Protein 9UAZ (pdb70)

Structure (mmCIF, N/CA/C/O backbone):
data_9UAZ
#
_entry.id   9UAZ
#
_cell.length_a   1.00
_cell.length_b   1.00
_cell.length_c   1.00
_cell.angle_alpha   90.00
_cell.angle_beta   90.00
_cell.angle_gamma   90.00
#
_symmetry.space_group_name_H-M   'P 1'
#
loop_
_entity.id
_entity.type
_entity.pdbx_description
1 polymer 'M1 muscarinic acetylcholine receptor, de novo design protein'
2 non-polymer '[(1R,5S)-8-methyl-8-azabicyclo[3.2.1]octan-3-yl] (2S)-3-oxidanyl-2-phenyl-propanoate'
#
loop_
_atom_site.group_PDB
_atom_site.id
_atom_site.type_symbol
_atom_site.label_atom_id
_atom_site.label_alt_id
_atom_site.label_comp_id
_atom_site.label_asym_id
_atom_site.label_entity_id
_atom_site.label_seq_id
_atom_site.pdbx_PDB_ins_code
_atom_site.Cartn_x
_atom_site.Cartn_y
_atom_site.Cartn_z
_atom_site.occupancy
_atom_site.B_iso_or_equiv
_atom_site.auth_seq_id
_atom_site.auth_comp_id
_atom_site.auth_asym_id
_atom_site.auth_atom_id
_atom_site.pdbx_PDB_model_num
ATOM 1 N N . TRP A 1 32 ? 154.729 152.349 108.200 1.00 91.56 23 TRP B N 1
ATOM 2 C CA . TRP A 1 32 ? 154.853 153.332 109.270 1.00 91.48 23 TRP B CA 1
ATOM 3 C C . TRP A 1 32 ? 153.716 153.193 110.275 1.00 91.95 23 TRP B C 1
ATOM 4 O O . TRP A 1 32 ? 153.941 152.845 111.434 1.00 93.03 23 TRP B O 1
ATOM 6 N N . GLN A 1 33 ? 152.492 153.476 109.822 1.00 90.24 24 GLN B N 1
ATOM 7 C CA . GLN A 1 33 ? 151.333 153.371 110.702 1.00 92.56 24 GLN B CA 1
ATOM 8 C C . GLN A 1 33 ? 151.095 151.931 111.138 1.00 90.71 24 GLN B C 1
ATOM 9 O O . GLN A 1 33 ? 150.763 151.673 112.301 1.00 87.36 24 GLN B O 1
ATOM 11 N N . VAL A 1 34 ? 151.250 150.979 110.217 1.00 84.31 25 VAL B N 1
ATOM 12 C CA . VAL A 1 34 ? 151.035 149.575 110.553 1.00 82.72 25 VAL B CA 1
ATOM 13 C C . VAL A 1 34 ? 152.118 149.082 111.505 1.00 84.03 25 VAL B C 1
ATOM 14 O O . VAL A 1 34 ? 151.830 148.427 112.513 1.00 89.92 25 VAL B O 1
ATOM 18 N N . ALA A 1 35 ? 153.380 149.398 111.207 1.00 82.90 26 ALA B N 1
ATOM 19 C CA . ALA A 1 35 ? 154.484 148.912 112.026 1.00 84.15 26 ALA B CA 1
ATOM 20 C C . ALA A 1 35 ? 154.511 149.546 113.410 1.00 85.57 26 ALA B C 1
ATOM 21 O O . ALA A 1 35 ? 155.073 148.952 114.336 1.00 84.32 26 ALA B O 1
ATOM 23 N N . PHE A 1 36 ? 153.930 150.736 113.570 1.00 79.47 27 PHE B N 1
ATOM 24 C CA . PHE A 1 36 ? 153.916 151.382 114.878 1.00 78.82 27 PHE B CA 1
ATOM 25 C C . PHE A 1 36 ? 153.088 150.583 115.877 1.00 80.37 27 PHE B C 1
ATOM 26 O O . PHE A 1 36 ? 153.497 150.396 117.029 1.00 82.61 27 PHE B O 1
ATOM 28 N N . ILE A 1 37 ? 151.916 150.108 115.454 1.00 72.40 28 ILE B N 1
ATOM 29 C CA . ILE A 1 37 ? 151.069 149.314 116.340 1.00 72.81 28 ILE B CA 1
ATOM 30 C C . ILE A 1 37 ? 151.681 147.938 116.574 1.00 74.83 28 ILE B C 1
ATOM 31 O O . ILE A 1 37 ? 151.712 147.439 117.705 1.00 73.93 28 ILE B O 1
ATOM 33 N N . GLY A 1 38 ? 152.181 147.307 115.508 1.00 73.11 29 GLY B N 1
ATOM 34 C CA . GLY A 1 38 ? 152.654 145.936 115.620 1.00 70.70 29 GLY B CA 1
ATOM 35 C C . GLY A 1 38 ? 153.825 145.781 116.569 1.00 71.57 29 GLY B C 1
ATOM 36 O O . GLY A 1 38 ? 153.933 144.777 117.277 1.00 73.57 29 GLY B O 1
ATOM 37 N N . ILE A 1 39 ? 154.726 146.764 116.589 1.00 73.55 30 ILE B N 1
ATOM 38 C CA . ILE A 1 39 ? 155.878 146.692 117.482 1.00 75.27 30 ILE B CA 1
ATOM 39 C C . ILE A 1 39 ? 155.430 146.713 118.937 1.00 71.73 30 ILE B C 1
ATOM 40 O O . ILE A 1 39 ? 155.944 145.959 119.772 1.00 72.31 30 ILE B O 1
ATOM 42 N N . THR A 1 40 ? 154.464 147.576 119.264 1.00 70.28 31 THR B N 1
ATOM 43 C CA . THR A 1 40 ? 154.033 147.719 120.651 1.00 78.59 31 THR B CA 1
ATOM 44 C C . THR A 1 40 ? 153.400 146.437 121.181 1.00 80.24 31 THR B C 1
ATOM 45 O O . THR A 1 40 ? 153.683 146.022 122.310 1.00 76.43 31 THR B O 1
ATOM 47 N N . THR A 1 41 ? 152.544 145.796 120.385 1.00 75.68 32 THR B N 1
ATOM 48 C CA . THR A 1 41 ? 151.844 144.606 120.850 1.00 71.93 32 THR B CA 1
ATOM 49 C C . THR A 1 41 ? 152.651 143.328 120.671 1.00 66.82 32 THR B C 1
ATOM 50 O O . THR A 1 41 ? 152.248 142.285 121.196 1.00 71.30 32 THR B O 1
ATOM 54 N N . GLY A 1 42 ? 153.762 143.376 119.945 1.00 65.06 33 GLY B N 1
ATOM 55 C CA . GLY A 1 42 ? 154.626 142.220 119.841 1.00 68.82 33 GLY B CA 1
ATOM 56 C C . GLY A 1 42 ? 155.469 142.062 121.087 1.00 72.78 33 GLY B C 1
ATOM 57 O O . GLY A 1 42 ? 155.606 140.959 121.623 1.00 69.39 33 GLY B O 1
ATOM 58 N N . LEU A 1 43 ? 156.044 143.171 121.556 1.00 72.29 34 LEU B N 1
ATOM 59 C CA . LEU A 1 43 ? 156.790 143.143 122.809 1.00 69.72 34 LEU B CA 1
ATOM 60 C C . LEU A 1 43 ? 155.857 142.966 124.001 1.00 68.75 34 LEU B C 1
ATOM 61 O O . LEU A 1 43 ? 156.198 142.271 124.965 1.00 67.81 34 LEU B O 1
ATOM 63 N N . LEU A 1 44 ? 154.678 143.594 123.956 1.00 69.20 35 LEU B N 1
ATOM 64 C CA . LEU A 1 44 ? 153.725 143.464 125.054 1.00 71.90 35 LEU B CA 1
ATOM 65 C C . LEU A 1 44 ? 153.262 142.023 125.214 1.00 65.18 35 LEU B C 1
ATOM 66 O O . LEU A 1 44 ? 153.130 141.526 126.339 1.00 59.88 35 LEU B O 1
ATOM 68 N N . SER A 1 45 ? 153.006 141.335 124.098 1.00 59.24 36 SER B N 1
ATOM 69 C CA . SER A 1 45 ? 152.612 139.933 124.168 1.00 55.84 36 SER B CA 1
ATOM 70 C C . SER A 1 45 ? 153.703 139.076 124.791 1.00 63.20 36 SER B C 1
ATOM 71 O O . SER A 1 45 ? 153.403 138.111 125.503 1.00 63.53 36 SER B O 1
ATOM 74 N N . LEU A 1 46 ? 154.970 139.404 124.530 1.00 75.54 37 LEU B N 1
ATOM 75 C CA . LEU A 1 46 ? 156.064 138.682 125.171 1.00 74.63 37 LEU B CA 1
ATOM 76 C C . LEU A 1 46 ? 156.029 138.868 126.682 1.00 68.41 37 LEU B C 1
ATOM 77 O O . LEU A 1 46 ? 156.247 137.914 127.437 1.00 63.99 37 LEU B O 1
ATOM 79 N N . ALA A 1 47 ? 155.751 140.090 127.142 1.00 61.32 38 ALA B N 1
ATOM 80 C CA . ALA A 1 47 ? 155.643 140.332 128.577 1.00 64.66 38 ALA B CA 1
ATOM 81 C C . ALA A 1 47 ? 154.454 139.588 129.173 1.00 66.24 38 ALA B C 1
ATOM 82 O O . ALA A 1 47 ? 154.497 139.161 130.332 1.00 65.57 38 ALA B O 1
ATOM 84 N N . THR A 1 48 ? 153.381 139.430 128.395 1.00 59.62 39 THR B N 1
ATOM 85 C CA . THR A 1 48 ? 152.212 138.704 128.879 1.00 56.28 39 THR B CA 1
ATOM 86 C C . THR A 1 48 ? 152.531 137.231 129.106 1.00 58.85 39 THR B C 1
ATOM 87 O O . THR A 1 48 ? 152.232 136.677 130.171 1.00 55.51 39 THR B O 1
ATOM 91 N N . VAL A 1 49 ? 153.152 136.583 128.121 1.00 60.85 40 VAL B N 1
ATOM 92 C CA . VAL A 1 49 ? 153.345 135.140 128.201 1.00 57.23 40 VAL B CA 1
ATOM 93 C C . VAL A 1 49 ? 154.555 134.776 129.055 1.00 56.44 40 VAL B C 1
ATOM 94 O O . VAL A 1 49 ? 154.560 133.724 129.703 1.00 56.03 40 VAL B O 1
ATOM 98 N N . THR A 1 50 ? 155.594 135.614 129.074 1.00 59.12 41 THR B N 1
ATOM 99 C CA . THR A 1 50 ? 156.757 135.316 129.905 1.00 60.40 41 THR B CA 1
ATOM 100 C C . THR A 1 50 ? 156.391 135.337 131.383 1.00 63.40 41 THR B C 1
ATOM 101 O O . THR A 1 50 ? 156.773 134.438 132.141 1.00 62.94 41 THR B O 1
ATOM 105 N N . GLY A 1 51 ? 155.648 136.359 131.811 1.00 66.38 42 GLY B N 1
ATOM 106 C CA . GLY A 1 51 ? 155.171 136.385 133.183 1.00 67.41 42 GLY B CA 1
ATOM 107 C C . GLY A 1 51 ? 154.183 135.271 133.469 1.00 70.46 42 GLY B C 1
ATOM 108 O O . GLY A 1 51 ? 154.178 134.698 134.561 1.00 71.16 42 GLY B O 1
ATOM 109 N N . ASN A 1 52 ? 153.331 134.953 132.492 1.00 62.11 43 ASN B N 1
ATOM 110 C CA . ASN A 1 52 ? 152.397 133.845 132.653 1.00 59.86 43 ASN B CA 1
ATOM 111 C C . ASN A 1 52 ? 153.130 132.516 132.780 1.00 60.45 43 ASN B C 1
ATOM 112 O O . ASN A 1 52 ? 152.775 131.680 133.619 1.00 62.58 43 ASN B O 1
ATOM 114 N N . LEU A 1 53 ? 154.154 132.300 131.952 1.00 57.87 44 LEU B N 1
ATOM 115 C CA . LEU A 1 53 ? 154.911 131.055 132.028 1.00 59.73 44 LEU B CA 1
ATOM 116 C C . LEU A 1 53 ? 155.757 130.999 133.292 1.00 60.69 44 LEU B C 1
ATOM 117 O O . LEU A 1 53 ? 155.923 129.929 133.887 1.00 61.23 44 LEU B O 1
ATOM 119 N N . LEU A 1 54 ? 156.305 132.141 133.713 1.00 61.42 45 LEU B N 1
ATOM 120 C CA . LEU A 1 54 ? 157.159 132.160 134.896 1.00 66.09 45 LEU B CA 1
ATOM 121 C C . LEU A 1 54 ? 156.376 131.811 136.156 1.00 70.47 45 LEU B C 1
ATOM 122 O O . LEU A 1 54 ? 156.859 131.052 137.005 1.00 70.34 45 LEU B O 1
ATOM 124 N N . VAL A 1 55 ? 155.169 132.357 136.298 1.00 62.30 46 VAL B N 1
ATOM 125 C CA . VAL A 1 55 ? 154.408 132.155 137.526 1.00 62.08 46 VAL B CA 1
ATOM 126 C C . VAL A 1 55 ? 153.854 130.735 137.608 1.00 57.66 46 VAL B C 1
ATOM 127 O O . VAL A 1 55 ? 153.792 130.148 138.694 1.00 57.61 46 VAL B O 1
ATOM 131 N N . LEU A 1 56 ? 153.444 130.157 136.476 1.00 57.81 47 LEU B N 1
ATOM 132 C CA . LEU A 1 56 ? 152.881 128.810 136.500 1.00 60.38 47 LEU B CA 1
ATOM 133 C C . LEU A 1 56 ? 153.927 127.783 136.914 1.00 63.93 47 LEU B C 1
ATOM 134 O O . LEU A 1 56 ? 153.656 126.900 137.736 1.00 61.84 47 LEU B O 1
ATOM 139 N N . ILE A 1 57 ? 155.134 127.882 136.352 1.00 70.46 48 ILE B N 1
ATOM 140 C CA . ILE A 1 57 ? 156.205 126.979 136.750 1.00 70.21 48 ILE B CA 1
ATOM 141 C C . ILE A 1 57 ? 156.714 127.301 138.148 1.00 73.08 48 ILE B C 1
ATOM 142 O O . ILE A 1 57 ? 157.349 126.450 138.783 1.00 72.13 48 ILE B O 1
ATOM 147 N N . SER A 1 58 ? 156.449 128.510 138.650 1.00 70.95 49 SER B N 1
ATOM 148 C CA . SER A 1 58 ? 156.865 128.857 140.004 1.00 73.97 49 SER B CA 1
ATOM 149 C C . SER A 1 58 ? 156.040 128.120 141.051 1.00 76.91 49 SER B C 1
ATOM 150 O O . SER A 1 58 ? 156.523 127.883 142.164 1.00 77.88 49 SER B O 1
ATOM 152 N N . PHE A 1 59 ? 154.797 127.761 140.721 1.00 81.10 50 PHE B N 1
ATOM 153 C CA . PHE A 1 59 ? 153.988 126.972 141.643 1.00 80.27 50 PHE B CA 1
ATOM 154 C C . PHE A 1 59 ? 154.597 125.593 141.866 1.00 83.55 50 PHE B C 1
ATOM 155 O O . PHE A 1 59 ? 154.614 125.089 142.995 1.00 82.08 50 PHE B O 1
ATOM 157 N N . LYS A 1 60 ? 155.099 124.967 140.801 1.00 80.86 51 LYS B N 1
ATOM 158 C CA . LYS A 1 60 ? 155.756 123.673 140.912 1.00 79.07 51 LYS B CA 1
ATOM 159 C C . LYS A 1 60 ? 157.205 123.780 141.367 1.00 80.31 51 LYS B C 1
ATOM 160 O O . LYS A 1 60 ? 157.796 122.761 141.739 1.00 81.40 51 LYS B O 1
ATOM 162 N N . VAL A 1 61 ? 157.788 124.978 141.348 1.00 81.76 52 VAL B N 1
ATOM 163 C CA . VAL A 1 61 ? 159.164 125.175 141.790 1.00 83.69 52 VAL B CA 1
ATOM 164 C C . VAL A 1 61 ? 159.186 125.315 143.306 1.00 87.16 52 VAL B C 1
ATOM 165 O O . VAL A 1 61 ? 159.859 124.548 144.003 1.00 91.42 52 VAL B O 1
ATOM 167 N N . ASN A 1 62 ? 158.454 126.297 143.824 1.00 86.23 53 ASN B N 1
ATOM 168 C CA . ASN A 1 62 ? 158.316 126.489 145.262 1.00 86.35 53 ASN B CA 1
ATOM 169 C C . ASN A 1 62 ? 156.959 125.952 145.700 1.00 86.90 53 ASN B C 1
ATOM 170 O O . ASN A 1 62 ? 155.926 126.327 145.134 1.00 87.11 53 ASN B O 1
ATOM 172 N N . THR A 1 63 ? 156.961 125.083 146.710 1.00 85.21 54 THR B N 1
ATOM 173 C CA . THR A 1 63 ? 155.736 124.431 147.157 1.00 86.70 54 THR B CA 1
ATOM 174 C C . THR A 1 63 ? 154.957 125.306 148.132 1.00 85.89 54 THR B C 1
ATOM 175 O O . THR A 1 63 ? 154.092 124.810 148.861 1.00 83.73 54 THR B O 1
ATOM 177 N N . GLU A 1 64 ? 155.255 126.605 148.154 1.00 79.68 55 GLU B N 1
ATOM 178 C CA . GLU A 1 64 ? 154.572 127.533 149.044 1.00 78.20 55 GLU B CA 1
ATOM 179 C C . GLU A 1 64 ? 153.470 128.330 148.359 1.00 82.71 55 GLU B C 1
ATOM 180 O O . GLU A 1 64 ? 152.590 128.857 149.049 1.00 86.05 55 GLU B O 1
ATOM 182 N N . LEU A 1 65 ? 153.491 128.428 147.031 1.00 78.15 56 LEU B N 1
ATOM 183 C CA . LEU A 1 65 ? 152.517 129.222 146.293 1.00 77.75 56 LEU B CA 1
ATOM 184 C C . LEU A 1 65 ? 151.307 128.415 145.839 1.00 77.80 56 LEU B C 1
ATOM 185 O O . LEU A 1 65 ? 150.643 128.815 144.877 1.00 81.74 56 LEU B O 1
ATOM 187 N N . LYS A 1 66 ? 151.010 127.296 146.495 1.00 68.01 57 LYS B N 1
ATOM 188 C CA . LYS A 1 66 ? 149.835 126.495 146.180 1.00 65.55 57 LYS B CA 1
ATOM 189 C C . LYS A 1 66 ? 148.677 126.738 147.140 1.00 68.01 57 LYS B C 1
ATOM 190 O O . LYS A 1 66 ? 147.678 126.015 147.076 1.00 68.39 57 LYS B O 1
ATOM 192 N N . THR A 1 67 ? 148.785 127.733 148.017 1.00 64.11 58 THR B N 1
ATOM 193 C CA . THR A 1 67 ? 147.758 127.992 149.013 1.00 63.47 58 THR B CA 1
ATOM 194 C C . THR A 1 67 ? 146.483 128.514 148.353 1.00 62.45 58 THR B C 1
ATOM 195 O O . THR A 1 67 ? 146.455 128.862 147.171 1.00 65.10 58 THR B O 1
ATOM 199 N N . VAL A 1 68 ? 145.413 128.567 149.152 1.00 53.25 59 VAL B N 1
ATOM 200 C CA . VAL A 1 68 ? 144.103 128.963 148.638 1.00 48.56 59 VAL B CA 1
ATOM 201 C C . VAL A 1 68 ? 144.153 130.376 148.075 1.00 51.00 59 VAL B C 1
ATOM 202 O O . VAL A 1 68 ? 143.625 130.649 146.991 1.00 58.79 59 VAL B O 1
ATOM 204 N N . ASN A 1 69 ? 144.787 131.297 148.804 1.00 47.66 60 ASN B N 1
ATOM 205 C CA . ASN A 1 69 ? 144.841 132.684 148.355 1.00 48.25 60 ASN B CA 1
ATOM 206 C C . ASN A 1 69 ? 145.570 132.805 147.024 1.00 48.47 60 ASN B C 1
ATOM 207 O O . ASN A 1 69 ? 145.155 133.573 146.148 1.00 49.81 60 ASN B O 1
ATOM 209 N N . ASN A 1 70 ? 146.654 132.052 146.850 1.00 43.7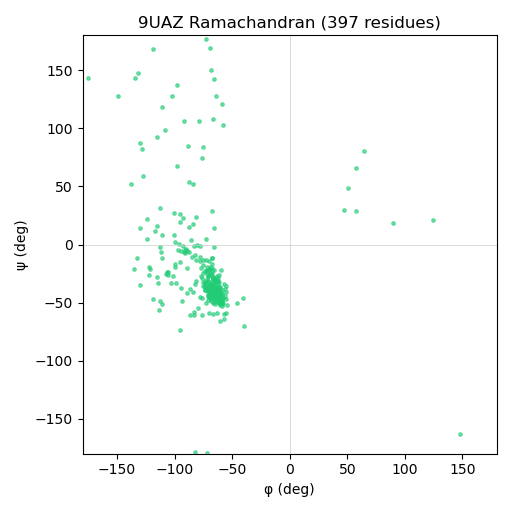2 61 ASN B N 1
ATOM 210 C CA . ASN A 1 70 ? 147.414 132.075 145.609 1.00 44.44 61 ASN B CA 1
ATOM 211 C C . ASN A 1 70 ? 146.940 131.043 144.595 1.00 44.54 61 ASN B C 1
ATOM 212 O O . ASN A 1 70 ? 147.426 131.050 143.459 1.00 43.09 61 ASN B O 1
ATOM 217 N N . TYR A 1 71 ? 146.015 130.157 144.970 1.00 46.30 62 TYR B N 1
ATOM 218 C CA . TYR A 1 71 ? 145.479 129.208 144.000 1.00 43.22 62 TYR B CA 1
ATOM 219 C C . TYR A 1 71 ? 144.604 129.911 142.972 1.00 42.04 62 TYR B C 1
ATOM 220 O O . TYR A 1 71 ? 144.628 129.563 141.786 1.00 54.03 62 TYR B O 1
ATOM 222 N N . PHE A 1 72 ? 143.822 130.900 143.407 1.00 31.73 63 PHE B N 1
ATOM 223 C CA . PHE A 1 72 ? 143.018 131.674 142.468 1.00 40.16 63 PHE B CA 1
ATOM 224 C C . PHE A 1 72 ? 143.906 132.415 141.478 1.00 39.80 63 PHE B C 1
ATOM 225 O O . PHE A 1 72 ? 143.575 132.526 140.290 1.00 34.75 63 PHE B O 1
ATOM 233 N N . LEU A 1 73 ? 145.041 132.932 141.954 1.00 41.88 64 LEU B N 1
ATOM 234 C CA . LEU A 1 73 ? 145.989 133.579 141.059 1.00 34.70 64 LEU B CA 1
ATOM 235 C C . LEU A 1 73 ? 146.537 132.603 140.028 1.00 30.25 64 LEU B C 1
ATOM 236 O O . LEU A 1 73 ? 146.886 133.012 138.919 1.00 42.50 64 LEU B O 1
ATOM 241 N N . LEU A 1 74 ? 146.610 131.314 140.364 1.00 33.77 65 LEU B N 1
ATOM 242 C CA . LEU A 1 74 ? 147.040 130.320 139.384 1.00 40.69 65 LEU B CA 1
ATOM 243 C C . LEU A 1 74 ? 146.042 130.213 138.236 1.00 39.50 65 LEU B C 1
ATOM 244 O O . LEU A 1 74 ? 146.430 130.164 137.063 1.00 48.66 65 LEU B O 1
ATOM 249 N N . SER A 1 75 ? 144.746 130.175 138.556 1.00 28.14 66 SER B N 1
ATOM 250 C CA . SER A 1 75 ? 143.729 130.142 137.510 1.00 30.20 66 SER B CA 1
ATOM 251 C C . SER A 1 75 ? 143.734 131.432 136.701 1.00 36.41 66 SER B C 1
ATOM 252 O O . SER A 1 75 ? 143.569 131.411 135.474 1.00 43.05 66 SER B O 1
ATOM 254 N N . LEU A 1 76 ? 143.926 132.568 137.377 1.00 37.10 67 LEU B N 1
ATOM 255 C CA . LEU A 1 76 ? 144.032 133.842 136.674 1.00 31.62 67 LEU B CA 1
ATOM 256 C C . LEU A 1 76 ? 145.212 133.833 135.709 1.00 34.49 67 LEU B C 1
ATOM 257 O O . LEU A 1 76 ? 145.106 134.317 134.577 1.00 30.86 67 LEU B O 1
ATOM 262 N N . ALA A 1 77 ? 146.344 133.277 136.145 1.00 43.79 68 ALA B N 1
ATOM 263 C CA . ALA A 1 77 ? 147.530 133.211 135.303 1.00 38.80 68 ALA B CA 1
ATOM 264 C C . ALA A 1 77 ? 147.322 132.280 134.119 1.00 44.80 68 ALA B C 1
ATOM 265 O O . ALA A 1 77 ? 147.779 132.575 133.013 1.00 55.77 68 ALA B O 1
ATOM 267 N N . CYS A 1 78 ? 146.650 131.144 134.326 1.00 37.61 69 CYS B N 1
ATOM 268 C CA . CYS A 1 78 ? 146.341 130.270 133.196 1.00 31.23 69 CYS B CA 1
ATOM 269 C C . CYS A 1 78 ? 145.447 130.978 132.186 1.00 37.37 69 CYS B C 1
ATOM 270 O O . CYS A 1 78 ? 145.674 130.891 130.970 1.00 49.67 69 CYS B O 1
ATOM 273 N N . ALA A 1 79 ? 144.434 131.698 132.672 1.00 27.99 70 ALA B N 1
ATOM 274 C CA . ALA A 1 79 ? 143.555 132.439 131.773 1.00 31.01 70 ALA B CA 1
ATOM 275 C C . ALA A 1 79 ? 144.327 133.495 130.991 1.00 31.44 70 ALA B C 1
ATOM 276 O O . ALA A 1 79 ? 144.162 133.629 129.771 1.00 38.57 70 ALA B O 1
ATOM 278 N N . ASP A 1 80 ? 145.183 134.256 131.680 1.00 37.45 71 ASP B N 1
ATOM 279 C CA . ASP A 1 80 ? 145.926 135.315 131.005 1.00 45.50 71 ASP B CA 1
ATOM 280 C C . ASP A 1 80 ? 146.952 134.740 130.036 1.00 39.10 71 ASP B C 1
ATOM 281 O O . ASP A 1 80 ? 147.212 135.328 128.983 1.00 37.86 71 ASP B O 1
ATOM 283 N N . LEU A 1 81 ? 147.535 133.587 130.369 1.00 34.40 72 LEU B N 1
ATOM 284 C CA . LEU A 1 81 ? 148.410 132.898 129.430 1.00 34.39 72 LEU B CA 1
ATOM 285 C C . LEU A 1 81 ? 147.648 132.515 128.172 1.00 31.75 72 LEU B C 1
ATOM 286 O O . LEU A 1 81 ? 148.144 132.704 127.056 1.00 35.38 72 LEU B O 1
ATOM 291 N N . ILE A 1 82 ? 146.434 131.985 128.331 1.00 26.68 73 ILE B N 1
ATOM 292 C CA . ILE A 1 82 ? 145.643 131.596 127.166 1.00 29.99 73 ILE B CA 1
ATOM 293 C C . ILE A 1 82 ? 145.349 132.811 126.293 1.00 31.75 73 ILE B C 1
ATOM 294 O O . ILE A 1 82 ? 145.555 132.785 125.073 1.00 34.24 73 ILE B O 1
ATOM 296 N N . ILE A 1 83 ? 144.894 133.907 126.909 1.00 39.59 74 ILE B N 1
ATOM 297 C CA . ILE A 1 83 ? 144.504 135.076 126.115 1.00 35.55 74 ILE B CA 1
ATOM 298 C C . ILE A 1 83 ? 145.676 135.965 125.733 1.00 37.56 74 ILE B C 1
ATOM 299 O O . ILE A 1 83 ? 145.472 136.977 125.051 1.00 37.65 74 ILE B O 1
ATOM 304 N N . GLY A 1 84 ? 146.890 135.635 126.157 1.00 42.69 75 GLY B N 1
ATOM 305 C CA . GLY A 1 84 ? 148.057 136.325 125.651 1.00 43.06 75 GLY B CA 1
ATOM 306 C C . GLY A 1 84 ? 148.744 135.539 124.554 1.00 43.63 75 GLY B C 1
ATOM 307 O O . GLY A 1 84 ? 149.317 136.119 123.628 1.00 43.20 75 GLY B O 1
ATOM 308 N N . THR A 1 85 ? 148.697 134.210 124.652 1.00 41.42 76 THR B N 1
ATOM 309 C CA . THR A 1 85 ? 149.281 133.372 123.614 1.00 39.27 76 THR B CA 1
ATOM 310 C C . THR A 1 85 ? 148.388 133.317 122.381 1.00 40.49 76 THR B C 1
ATOM 311 O O . THR A 1 85 ? 148.866 133.469 121.251 1.00 48.11 76 THR B O 1
ATOM 315 N N . PHE A 1 86 ? 147.083 133.114 122.573 1.00 33.95 77 PHE B N 1
ATOM 316 C CA . PHE A 1 86 ? 146.200 132.830 121.452 1.00 37.01 77 PHE B CA 1
ATOM 317 C C . PHE A 1 86 ? 145.187 133.923 121.150 1.00 32.93 77 PHE B C 1
ATOM 318 O O . PHE A 1 86 ? 144.427 133.780 120.187 1.00 33.40 77 PHE B O 1
ATOM 320 N N . SER A 1 87 ? 145.147 135.000 121.929 1.00 32.38 78 SER B N 1
ATOM 321 C CA . SER A 1 87 ? 144.139 136.035 121.736 1.00 33.14 78 SER B CA 1
ATOM 322 C C . SER A 1 87 ? 144.713 137.398 121.392 1.00 40.38 78 SER B C 1
ATOM 323 O O . SER A 1 87 ? 144.233 138.037 120.458 1.00 44.11 78 SER B O 1
ATOM 326 N N . MET A 1 88 ? 145.729 137.869 122.117 1.00 42.82 79 MET B N 1
ATOM 327 C CA . MET A 1 88 ? 146.300 139.177 121.811 1.00 40.72 79 MET B CA 1
ATOM 328 C C . MET A 1 88 ? 147.072 139.149 120.497 1.00 39.01 79 MET B C 1
ATOM 329 O O . MET A 1 88 ? 146.930 140.051 119.660 1.00 33.51 79 MET B O 1
ATOM 334 N N . ASN A 1 89 ? 147.899 138.119 120.300 1.00 36.90 80 ASN B N 1
ATOM 335 C CA . ASN A 1 89 ? 148.679 138.015 119.071 1.00 28.37 80 ASN B CA 1
ATOM 336 C C . ASN A 1 89 ? 147.773 137.926 117.853 1.00 35.09 80 ASN B C 1
ATOM 337 O O . ASN A 1 89 ? 147.935 138.682 116.890 1.00 45.70 80 ASN B O 1
ATOM 339 N N . LEU A 1 90 ? 146.811 137.002 117.878 1.00 35.04 81 LEU B N 1
ATOM 340 C CA . LEU A 1 90 ? 145.879 136.880 116.766 1.00 39.07 81 LEU B CA 1
ATOM 341 C C . LEU A 1 90 ? 145.005 138.115 116.614 1.00 39.94 81 LEU B C 1
ATOM 342 O O . LEU A 1 90 ? 144.657 138.476 115.486 1.00 37.53 81 LEU B O 1
ATOM 344 N N . TYR A 1 91 ? 144.665 138.784 117.716 1.00 31.84 82 TYR B N 1
ATOM 345 C CA . TYR A 1 91 ? 143.879 140.008 117.628 1.00 24.50 82 TYR B CA 1
ATOM 346 C C . TYR A 1 91 ? 144.630 141.085 116.860 1.00 35.61 82 TYR B C 1
ATOM 347 O O . TYR A 1 91 ? 144.086 141.693 115.933 1.00 41.84 82 TYR B O 1
ATOM 356 N N . THR A 1 92 ? 145.888 141.330 117.225 1.00 40.42 83 THR B N 1
ATOM 357 C CA . THR A 1 92 ? 146.647 142.363 116.530 1.00 36.27 83 THR B CA 1
ATOM 358 C C . THR A 1 92 ? 147.017 141.941 115.115 1.00 38.07 83 THR B C 1
ATOM 359 O O . THR A 1 92 ? 147.107 142.793 114.224 1.00 36.99 83 THR B O 1
ATOM 363 N N . THR A 1 93 ? 147.220 140.641 114.885 1.00 40.65 84 THR B N 1
ATOM 364 C CA . THR A 1 93 ? 147.432 140.156 113.528 1.00 35.35 84 THR B CA 1
ATOM 365 C C . THR A 1 93 ? 146.216 140.420 112.650 1.00 42.49 84 THR B C 1
ATOM 366 O O . THR A 1 93 ? 146.362 140.850 111.503 1.00 53.78 84 THR B O 1
ATOM 370 N N . TYR A 1 94 ? 145.012 140.186 113.174 1.00 41.17 85 TYR B N 1
ATOM 371 C CA . TYR A 1 94 ? 143.794 140.556 112.463 1.00 40.50 85 TYR B CA 1
ATOM 372 C C . TYR A 1 94 ? 143.723 142.066 112.257 1.00 42.89 85 TYR B C 1
ATOM 373 O O . TYR A 1 94 ? 143.394 142.534 111.161 1.00 43.37 85 TYR B O 1
ATOM 382 N N . LEU A 1 95 ? 144.051 142.838 113.296 1.00 42.58 86 LEU B N 1
ATOM 383 C CA . LEU A 1 95 ? 143.893 144.287 113.236 1.00 44.47 86 LEU B CA 1
ATOM 384 C C . LEU A 1 95 ? 144.790 144.900 112.166 1.00 42.12 86 LEU B C 1
ATOM 385 O O . LEU A 1 95 ? 144.357 145.786 111.420 1.00 46.58 86 LEU B O 1
ATOM 390 N N . LEU A 1 96 ? 146.038 144.444 112.071 1.00 41.58 87 LEU B N 1
ATOM 391 C CA . LEU A 1 96 ? 146.966 144.996 111.088 1.00 44.45 87 LEU B CA 1
ATOM 392 C C . LEU A 1 96 ? 146.840 144.291 109.740 1.00 45.44 87 LEU B C 1
ATOM 393 O O . LEU A 1 96 ? 146.515 144.921 108.730 1.00 53.43 87 LEU B O 1
ATOM 398 N N . MET A 1 97 ? 147.092 142.983 109.712 1.00 41.99 88 MET B N 1
ATOM 399 C CA . MET A 1 97 ? 146.925 142.184 108.499 1.00 46.96 88 MET B CA 1
ATOM 400 C C . MET A 1 97 ? 145.481 141.685 108.436 1.00 54.85 88 MET B C 1
ATOM 401 O O . MET A 1 97 ? 145.141 140.583 108.870 1.00 59.60 88 MET B O 1
ATOM 403 N N . GLY A 1 98 ? 144.627 142.549 107.893 1.00 58.26 89 GLY B N 1
ATOM 404 C CA . GLY A 1 98 ? 143.211 142.269 107.751 1.00 57.29 89 GLY B CA 1
ATOM 405 C C . GLY A 1 98 ? 142.924 141.163 106.759 1.00 60.06 89 GLY B C 1
ATOM 406 O O . GLY A 1 98 ? 141.864 141.134 106.133 1.00 55.85 89 GLY B O 1
ATOM 407 N N . HIS A 1 99 ? 143.876 140.247 106.616 1.00 65.72 90 HIS B N 1
ATOM 408 C CA . HIS A 1 99 ? 143.721 139.117 105.708 1.00 66.03 90 HIS B CA 1
ATOM 409 C C . HIS A 1 99 ? 143.139 137.910 106.442 1.00 73.66 90 HIS B C 1
ATOM 410 O O . HIS A 1 99 ? 142.905 136.860 105.843 1.00 72.96 90 HIS B O 1
ATOM 412 N N . TRP A 1 100 ? 142.909 138.069 107.742 1.00 66.42 91 TRP B N 1
ATOM 413 C CA . TRP A 1 100 ? 142.359 137.006 108.568 1.00 63.63 91 TRP B CA 1
ATOM 414 C C . TRP A 1 100 ? 140.834 137.029 108.585 1.00 63.81 91 TRP B C 1
ATOM 415 O O . TRP A 1 100 ? 140.202 136.025 108.913 1.00 65.02 91 TRP B O 1
ATOM 417 N N . ALA A 1 101 ? 140.239 138.169 108.239 1.00 65.10 92 ALA B N 1
ATOM 418 C CA . ALA A 1 101 ? 138.785 138.259 108.231 1.00 70.04 92 ALA B CA 1
ATOM 419 C C . ALA A 1 101 ? 138.209 137.218 107.280 1.00 70.75 92 ALA B C 1
ATOM 420 O O . ALA A 1 101 ? 138.525 137.217 106.085 1.00 66.14 92 ALA B O 1
ATOM 422 N N . LEU A 1 102 ? 137.372 136.328 107.815 1.00 72.24 93 LEU B N 1
ATOM 423 C CA . LEU A 1 102 ? 136.693 135.298 107.036 1.00 68.31 93 LEU B CA 1
ATOM 424 C C . LEU A 1 102 ? 137.687 134.418 106.289 1.00 70.78 93 LEU B C 1
ATOM 425 O O . LEU A 1 102 ? 137.367 133.876 105.226 1.00 72.55 93 LEU B O 1
ATOM 430 N N . GLY A 1 103 ? 138.892 134.273 106.832 1.00 85.66 94 GLY B N 1
ATOM 431 C CA . GLY A 1 103 ? 139.904 133.446 106.206 1.00 87.16 94 GLY B CA 1
ATOM 432 C C . GLY A 1 103 ? 140.586 132.509 107.180 1.00 85.79 94 GLY B C 1
ATOM 433 O O . GLY A 1 103 ? 141.322 131.606 106.773 1.00 84.94 94 GLY B O 1
ATOM 434 N N . THR A 1 104 ? 140.353 132.719 108.472 1.00 90.85 95 THR B N 1
ATOM 435 C CA . THR A 1 104 ? 140.930 131.878 109.517 1.00 91.89 95 THR B CA 1
ATOM 436 C C . THR A 1 104 ? 139.806 131.072 110.155 1.00 91.90 95 THR B C 1
ATOM 437 O O . THR A 1 104 ? 138.868 131.635 110.724 1.00 96.62 95 THR B O 1
ATOM 439 N N . LEU A 1 105 ? 139.894 129.747 110.055 1.00 67.22 96 LEU B N 1
ATOM 440 C CA . LEU A 1 105 ? 138.916 128.867 110.679 1.00 70.16 96 LEU B CA 1
ATOM 441 C C . LEU A 1 105 ? 139.299 128.461 112.095 1.00 69.89 96 LEU B C 1
ATOM 442 O O . LEU A 1 105 ? 138.517 127.772 112.759 1.00 65.38 96 LEU B O 1
ATOM 447 N N . ALA A 1 106 ? 140.473 128.867 112.571 1.00 63.19 97 ALA B N 1
ATOM 448 C CA . ALA A 1 106 ? 140.849 128.707 113.967 1.00 58.21 97 ALA B CA 1
ATOM 449 C C . ALA A 1 106 ? 140.348 129.853 114.829 1.00 59.94 97 ALA B C 1
ATOM 450 O O . ALA A 1 106 ? 140.656 129.898 116.024 1.00 62.15 97 ALA B O 1
ATOM 452 N N . CYS A 1 107 ? 139.593 130.787 114.243 1.00 51.36 98 CYS B N 1
ATOM 453 C CA . CYS A 1 107 ? 139.007 131.871 115.020 1.00 45.40 98 CYS B CA 1
ATOM 454 C C . CYS A 1 107 ? 138.031 131.347 116.062 1.00 53.62 98 CYS B C 1
ATOM 455 O O . CYS A 1 107 ? 137.914 131.927 117.146 1.00 53.92 98 CYS B O 1
ATOM 457 N N . ASP A 1 108 ? 137.317 130.261 115.753 1.00 50.90 99 ASP B N 1
ATOM 458 C CA . ASP A 1 108 ? 136.402 129.680 116.730 1.00 34.12 99 ASP B CA 1
ATOM 459 C C . ASP A 1 108 ? 137.154 129.221 117.971 1.00 28.42 99 ASP B C 1
ATOM 460 O O . ASP A 1 108 ? 136.752 129.522 119.098 1.00 37.81 99 ASP B O 1
ATOM 462 N N . LEU A 1 109 ? 138.266 128.507 117.783 1.00 39.88 100 LEU B N 1
ATOM 463 C CA . LEU A 1 109 ? 139.088 128.108 118.922 1.00 41.07 100 LEU B CA 1
ATOM 464 C C . LEU A 1 109 ? 139.687 129.316 119.627 1.00 40.96 100 LEU B C 1
ATOM 465 O O . LEU A 1 109 ? 139.744 129.351 120.865 1.00 44.34 100 LEU B O 1
ATOM 470 N N . TRP A 1 110 ? 140.148 130.307 118.859 1.00 36.81 101 TRP B N 1
ATOM 471 C CA . TRP A 1 110 ? 140.773 131.477 119.462 1.00 30.07 101 TRP B CA 1
ATOM 472 C C . TRP A 1 110 ? 139.801 132.211 120.371 1.00 38.92 101 TRP B C 1
ATOM 473 O O . TRP A 1 110 ? 140.151 132.574 121.497 1.00 43.10 101 TRP B O 1
ATOM 475 N N . LEU A 1 111 ? 138.563 132.411 119.917 1.00 45.80 102 LEU B N 1
ATOM 476 C CA . LEU A 1 111 ? 137.579 133.084 120.758 1.00 36.02 102 LEU B CA 1
ATOM 477 C C . LEU A 1 111 ? 137.003 132.181 121.838 1.00 36.01 102 LEU B C 1
ATOM 478 O O . LEU A 1 111 ? 136.574 132.685 122.878 1.00 40.18 102 LEU B O 1
ATOM 483 N N . ALA A 1 112 ? 136.961 130.867 121.626 1.00 37.44 103 ALA B N 1
ATOM 484 C CA . ALA A 1 112 ? 136.617 129.983 122.729 1.00 31.79 103 ALA B CA 1
ATOM 485 C C . ALA A 1 112 ? 137.591 130.181 123.877 1.00 28.12 103 ALA B C 1
ATOM 486 O O . ALA A 1 112 ? 137.184 130.428 125.016 1.00 44.73 103 ALA B O 1
ATOM 488 N N . LEU A 1 113 ? 138.891 130.137 123.578 1.00 19.75 104 LEU B N 1
ATOM 489 C CA . LEU A 1 113 ? 139.890 130.400 124.608 1.00 18.90 104 LEU B CA 1
ATOM 490 C C . LEU A 1 113 ? 139.757 131.817 125.155 1.00 19.18 104 LEU B C 1
ATOM 491 O O . LEU A 1 113 ? 139.850 132.031 126.368 1.00 30.68 104 LEU B O 1
ATOM 493 N N . ASP A 1 114 ? 139.517 132.791 124.274 1.00 23.93 105 ASP B N 1
ATOM 494 C CA . ASP A 1 114 ? 139.381 134.186 124.684 1.00 25.08 105 ASP B CA 1
ATOM 495 C C . ASP A 1 114 ? 138.282 134.358 125.723 1.00 28.66 105 ASP B C 1
ATOM 496 O O . ASP A 1 114 ? 138.527 134.833 126.837 1.00 26.27 105 ASP B O 1
ATOM 501 N N . TYR A 1 115 ? 137.053 133.989 125.362 1.00 28.20 106 TYR B N 1
ATOM 502 C CA . TYR A 1 115 ? 135.919 134.191 126.253 1.00 22.02 106 TYR B CA 1
ATOM 503 C C . TYR A 1 115 ? 136.015 133.303 127.484 1.00 25.64 106 TYR B C 1
ATOM 504 O O . TYR A 1 115 ? 135.660 133.730 128.585 1.00 28.18 106 TYR B O 1
ATOM 513 N N . VAL A 1 116 ? 136.500 132.068 127.329 1.00 32.85 107 VAL B N 1
ATOM 514 C CA . VAL A 1 116 ? 136.617 131.182 128.481 1.00 19.42 107 VAL B CA 1
ATOM 515 C C . VAL A 1 116 ? 137.596 131.750 129.497 1.00 19.99 107 VAL B C 1
ATOM 516 O O . VAL A 1 116 ? 137.301 131.802 130.693 1.00 33.44 107 VAL B O 1
ATOM 518 N N . ALA A 1 117 ? 138.761 132.213 129.042 1.00 14.20 108 ALA B N 1
ATOM 519 C CA . ALA A 1 117 ? 139.730 132.795 129.959 1.00 7.51 108 ALA B CA 1
ATOM 520 C C . ALA A 1 117 ? 139.255 134.123 130.533 1.00 23.28 108 ALA B C 1
ATOM 521 O O . ALA A 1 117 ? 139.462 134.385 131.721 1.00 31.11 108 ALA B O 1
ATOM 523 N N . SER A 1 118 ? 138.608 134.962 129.722 1.00 31.27 109 SER B N 1
ATOM 524 C CA . SER A 1 118 ? 138.110 136.238 130.224 1.00 23.82 109 SE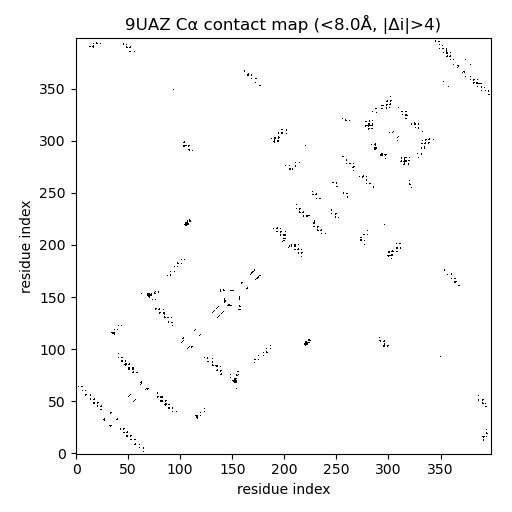R B CA 1
ATOM 525 C C . SER A 1 118 ? 137.040 136.025 131.286 1.00 25.68 109 SER B C 1
ATOM 526 O O . SER A 1 118 ? 137.029 136.703 132.321 1.00 17.24 109 SER B O 1
ATOM 529 N N . ASN A 1 119 ? 136.144 135.065 131.061 1.00 28.70 110 ASN B N 1
ATOM 530 C CA . ASN A 1 119 ? 135.082 134.808 132.020 1.00 14.70 110 ASN B CA 1
ATOM 531 C C . ASN A 1 119 ? 135.612 134.078 133.244 1.00 17.78 110 ASN B C 1
ATOM 532 O O . ASN A 1 119 ? 135.104 134.275 134.346 1.00 28.73 110 ASN B O 1
ATOM 537 N N . ALA A 1 120 ? 136.624 133.224 133.078 1.00 23.21 111 ALA B N 1
ATOM 538 C CA . ALA A 1 120 ? 137.242 132.581 134.228 1.00 9.72 111 ALA B CA 1
ATOM 539 C C . ALA A 1 120 ? 138.140 133.529 135.000 1.00 18.17 111 ALA B C 1
ATOM 540 O O . ALA A 1 120 ? 138.559 133.189 136.109 1.00 32.54 111 ALA B O 1
ATOM 542 N N . SER A 1 121 ? 138.471 134.684 134.428 1.00 20.75 112 SER B N 1
ATOM 543 C CA . SER A 1 121 ? 139.108 135.748 135.190 1.00 18.31 112 SER B CA 1
ATOM 544 C C . SER A 1 121 ? 138.081 136.632 135.882 1.00 27.94 112 SER B C 1
ATOM 545 O O . SER A 1 121 ? 138.293 137.043 137.023 1.00 24.16 112 SER B O 1
ATOM 548 N N . VAL A 1 122 ? 136.953 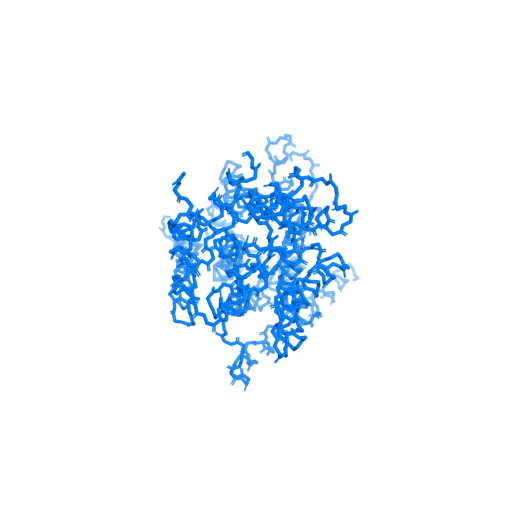136.911 135.223 1.00 34.10 113 VAL B N 1
ATOM 549 C CA . VAL A 1 122 ? 135.887 137.690 135.856 1.00 25.89 113 VAL B CA 1
ATOM 550 C C . VAL A 1 122 ? 135.279 136.915 137.021 1.00 27.68 113 VAL B C 1
ATOM 551 O O . VAL A 1 122 ? 135.084 137.452 138.120 1.00 39.02 113 VAL B O 1
ATOM 555 N N . MET A 1 123 ? 134.962 135.639 136.792 1.00 23.51 114 MET B N 1
ATOM 556 C CA . MET A 1 123 ? 134.393 134.806 137.840 1.00 11.57 114 MET B CA 1
ATOM 557 C C . MET A 1 123 ? 135.409 134.542 138.937 1.00 14.80 114 MET B C 1
ATOM 558 O O . MET A 1 123 ? 135.042 134.421 140.105 1.00 35.27 114 MET B O 1
ATOM 560 N N . ASN A 1 124 ? 136.694 134.467 138.591 1.00 7.75 115 ASN B N 1
ATOM 561 C CA . ASN A 1 124 ? 137.704 134.356 139.638 1.00 13.52 115 ASN B CA 1
ATOM 562 C C . ASN A 1 124 ? 137.835 135.646 140.432 1.00 29.18 115 ASN B C 1
ATOM 563 O O . ASN A 1 124 ? 138.076 135.598 141.638 1.00 45.63 115 ASN B O 1
ATOM 568 N N . LEU A 1 125 ? 137.671 136.802 139.789 1.00 20.67 116 LEU B N 1
ATOM 569 C CA . LEU A 1 125 ? 137.690 138.061 140.525 1.00 19.46 116 LEU B CA 1
ATOM 570 C C . LEU A 1 125 ? 136.525 138.134 141.501 1.00 21.80 116 LEU B C 1
ATOM 571 O O . LEU A 1 125 ? 136.700 138.482 142.674 1.00 22.56 116 LEU B O 1
ATOM 576 N N . LEU A 1 126 ? 135.327 137.780 141.040 1.00 21.51 117 LEU B N 1
ATOM 577 C CA . LEU A 1 126 ? 134.182 137.782 141.942 1.00 23.38 117 LEU B CA 1
ATOM 578 C C . LEU A 1 126 ? 134.265 136.664 142.973 1.00 20.88 117 LEU B C 1
ATOM 579 O O . LEU A 1 126 ? 133.732 136.816 144.074 1.00 35.57 117 LEU B O 1
ATOM 584 N N . LEU A 1 127 ? 134.966 135.574 142.664 1.00 16.98 118 LEU B N 1
ATOM 585 C CA . LEU A 1 127 ? 135.147 134.499 143.630 1.00 13.69 118 LEU B CA 1
ATOM 586 C C . LEU A 1 127 ? 136.130 134.900 144.718 1.00 22.70 118 LEU B C 1
ATOM 587 O O . LEU A 1 127 ? 135.917 134.589 145.890 1.00 40.18 118 LEU B O 1
ATOM 592 N N . ILE A 1 128 ? 137.203 135.603 144.354 1.00 6.13 119 ILE B N 1
ATOM 593 C CA . ILE A 1 128 ? 138.096 136.172 145.360 1.00 18.17 119 ILE B CA 1
ATOM 594 C C 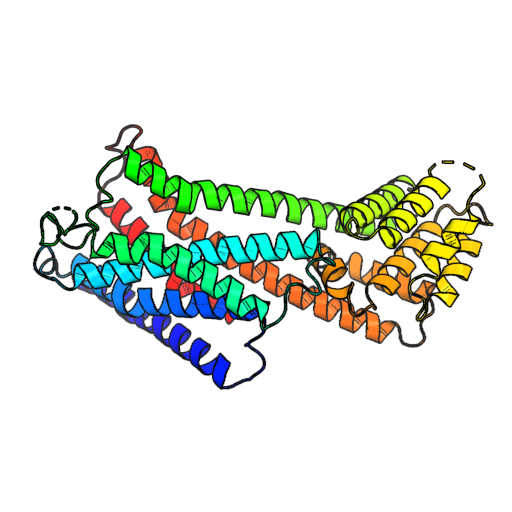. ILE A 1 128 ? 137.356 137.206 146.196 1.00 27.29 119 ILE B C 1
ATOM 595 O O . ILE A 1 128 ? 137.533 137.281 147.418 1.00 32.70 119 ILE B O 1
ATOM 600 N N . SER A 1 129 ? 136.518 138.023 145.552 1.00 24.31 120 SER B N 1
ATOM 601 C CA . SER A 1 129 ? 135.747 139.020 146.285 1.00 24.15 120 SER B CA 1
ATOM 602 C C . SER A 1 129 ? 134.825 138.361 147.304 1.00 26.37 120 SER B C 1
ATOM 603 O O . SER A 1 129 ? 134.786 138.762 148.472 1.00 31.59 120 SER B O 1
ATOM 606 N N . PHE A 1 130 ? 134.081 137.337 146.880 1.00 26.94 121 PHE B N 1
ATOM 607 C CA . PHE A 1 130 ? 133.168 136.655 147.790 1.00 12.38 121 PHE B CA 1
ATOM 608 C C . PHE A 1 130 ? 133.925 135.881 148.858 1.00 16.03 121 PHE B C 1
ATOM 609 O O . PHE A 1 130 ? 133.495 135.832 150.014 1.00 34.85 121 PHE B O 1
ATOM 617 N N . ASP A 1 131 ? 135.059 135.277 148.498 1.00 14.33 122 ASP B N 1
ATOM 618 C CA . ASP A 1 131 ? 135.875 134.565 149.468 1.00 24.39 122 ASP B CA 1
ATOM 619 C C . ASP A 1 131 ? 136.421 135.491 150.542 1.00 34.21 122 ASP B C 1
ATOM 620 O O . ASP A 1 131 ? 136.380 135.138 151.722 1.00 51.41 122 ASP B O 1
ATOM 625 N N . ARG A 1 132 ? 136.887 136.682 150.177 1.00 32.41 123 ARG B N 1
ATOM 626 C CA . ARG A 1 132 ? 137.357 137.641 151.168 1.00 37.96 123 ARG B CA 1
ATOM 627 C C . ARG A 1 132 ? 136.226 138.294 151.951 1.00 33.31 123 ARG B C 1
ATOM 628 O O . ARG A 1 132 ? 136.393 138.571 153.142 1.00 37.86 123 ARG B O 1
ATOM 636 N N . TYR A 1 133 ? 135.066 138.514 151.332 1.00 24.18 124 TYR B N 1
ATOM 637 C CA . TYR A 1 133 ? 133.914 138.991 152.088 1.00 29.44 124 TYR B CA 1
ATOM 638 C C . TYR A 1 133 ? 133.480 137.973 153.133 1.00 38.86 124 TYR B C 1
ATOM 639 O O . TYR A 1 133 ? 133.173 138.334 154.273 1.00 36.10 124 TYR B O 1
ATOM 648 N N . PHE A 1 134 ? 133.437 136.694 152.762 1.00 33.62 125 PHE B N 1
ATOM 649 C CA . PHE A 1 134 ? 133.061 135.659 153.710 1.00 24.03 125 PHE B CA 1
ATOM 650 C C . PHE A 1 134 ? 134.193 135.292 154.655 1.00 29.62 125 PHE B C 1
ATOM 651 O O . PHE A 1 134 ? 133.947 134.608 155.651 1.00 53.74 125 PHE B O 1
ATOM 659 N N . SER A 1 135 ? 135.422 135.703 154.359 1.00 8.92 126 SER B N 1
ATOM 660 C CA . SER A 1 135 ? 136.521 135.563 155.301 1.00 19.22 126 SER B CA 1
ATOM 661 C C . SER A 1 135 ? 136.699 136.791 156.184 1.00 30.52 126 SER B C 1
ATOM 662 O O . SER A 1 135 ? 137.541 136.768 157.087 1.00 43.89 126 SER B O 1
ATOM 665 N N . VAL A 1 136 ? 135.961 137.868 155.922 1.00 24.74 127 VAL B N 1
ATOM 666 C CA . VAL A 1 136 ? 135.942 139.014 156.815 1.00 25.81 127 VAL B CA 1
ATOM 667 C C . VAL A 1 136 ? 134.648 139.111 157.623 1.00 37.44 127 VAL B C 1
ATOM 668 O O . VAL A 1 136 ? 134.666 139.670 158.725 1.00 43.30 127 VAL B O 1
ATOM 672 N N . THR A 1 137 ? 133.533 138.567 157.126 1.00 39.35 128 THR B N 1
ATOM 673 C CA . THR A 1 137 ? 132.272 138.590 157.857 1.00 37.25 128 THR B CA 1
ATOM 674 C C . THR A 1 137 ? 131.854 137.238 158.416 1.00 32.81 128 THR B C 1
ATOM 675 O O . THR A 1 137 ? 131.109 137.203 159.400 1.00 36.94 128 THR B O 1
ATOM 679 N N . ARG A 1 138 ? 132.306 136.135 157.823 1.00 32.73 129 ARG B N 1
ATOM 680 C CA . ARG A 1 138 ? 132.061 134.797 158.359 1.00 23.44 129 ARG B CA 1
ATOM 681 C C . ARG A 1 138 ? 133.407 134.105 158.474 1.00 27.10 129 ARG B C 1
ATOM 682 O O . ARG A 1 138 ? 133.625 133.034 157.894 1.00 39.42 129 ARG B O 1
ATOM 690 N N . PRO A 1 139 ? 134.328 134.671 159.241 1.00 22.86 130 PRO B N 1
ATOM 691 C CA . PRO A 1 139 ? 135.731 134.260 159.129 1.00 27.74 130 PRO B CA 1
ATOM 692 C C . PRO A 1 139 ? 136.038 132.979 159.879 1.00 29.72 130 PRO B C 1
ATOM 693 O O . PRO A 1 139 ? 137.180 132.508 159.879 1.00 40.07 130 PRO B O 1
ATOM 697 N N . LEU A 1 140 ? 135.025 132.410 160.526 1.00 37.40 131 LEU B N 1
ATOM 698 C CA . LEU A 1 140 ? 135.204 131.213 161.335 1.00 45.57 131 LEU B CA 1
ATOM 699 C C . LEU A 1 140 ? 134.456 130.027 160.742 1.00 44.40 131 LEU B C 1
ATOM 700 O O . LEU A 1 140 ? 134.911 128.884 160.847 1.00 43.17 131 LEU B O 1
ATOM 705 N N . SER A 1 141 ? 133.307 130.285 160.116 1.00 43.44 132 SER B N 1
ATOM 706 C CA . SER A 1 141 ? 132.684 129.265 159.282 1.00 47.33 132 SER B CA 1
ATOM 707 C C . SER A 1 141 ? 133.560 128.949 158.076 1.00 54.33 132 SER B C 1
ATOM 708 O O . SER A 1 141 ? 133.579 127.812 157.592 1.00 58.85 132 SER B O 1
ATOM 711 N N . TYR A 1 142 ? 134.294 129.946 157.579 1.00 37.48 133 TYR B N 1
ATOM 712 C CA . TYR A 1 142 ? 135.220 129.755 156.471 1.00 30.45 133 TYR B CA 1
ATOM 713 C C . TYR A 1 142 ? 136.617 129.349 156.919 1.00 43.10 133 TYR B C 1
ATOM 714 O O . TYR A 1 142 ? 137.463 129.072 156.063 1.00 48.69 133 TYR B O 1
ATOM 723 N N . ARG A 1 143 ? 136.887 129.322 158.226 1.00 51.59 134 ARG B N 1
ATOM 724 C CA . ARG A 1 143 ? 138.208 128.916 158.698 1.00 49.36 134 ARG B CA 1
ATOM 725 C C . ARG A 1 143 ? 138.485 127.458 158.357 1.00 51.04 134 ARG B C 1
ATOM 726 O O . ARG A 1 143 ? 139.580 127.111 157.899 1.00 47.30 134 ARG B O 1
ATOM 728 N N . ALA A 1 144 ? 137.501 126.588 158.572 1.00 65.55 135 ALA B N 1
ATOM 729 C CA . ALA A 1 144 ? 137.617 125.165 158.261 1.00 69.34 135 ALA B CA 1
ATOM 730 C C . ALA A 1 144 ? 136.949 124.820 156.938 1.00 70.33 135 ALA B C 1
ATOM 731 O O . ALA A 1 144 ? 136.913 123.654 156.535 1.00 76.89 135 ALA B O 1
ATOM 733 N N . LYS A 1 145 ? 136.415 125.818 156.240 1.00 54.26 136 LYS B N 1
ATOM 734 C CA . LYS A 1 145 ? 135.811 125.573 154.936 1.00 56.29 136 LYS B CA 1
ATOM 735 C C . LYS A 1 145 ? 136.612 126.167 153.788 1.00 65.37 136 LYS B C 1
ATOM 736 O O . LYS A 1 145 ? 136.118 126.163 152.657 1.00 60.88 136 LYS B O 1
ATOM 738 N N . ARG A 1 146 ? 137.812 126.687 154.031 1.00 68.30 137 ARG B N 1
ATOM 739 C CA . ARG A 1 146 ? 138.701 127.178 152.980 1.00 58.32 137 ARG B CA 1
ATOM 740 C C . ARG A 1 146 ? 140.071 126.556 153.223 1.00 57.01 137 ARG B C 1
ATOM 741 O O . ARG A 1 146 ? 140.917 127.145 153.904 1.00 61.00 137 ARG B O 1
ATOM 743 N N . THR A 1 147 ? 140.282 125.364 152.675 1.00 55.11 138 THR B N 1
ATOM 744 C CA . THR A 1 147 ? 141.550 124.656 152.795 1.00 60.65 138 THR B CA 1
ATOM 745 C C . THR A 1 147 ? 142.134 124.439 151.407 1.00 61.07 138 THR B C 1
ATOM 746 O O . THR A 1 147 ? 141.442 124.653 150.404 1.00 67.02 138 THR B O 1
ATOM 748 N N . PRO A 1 148 ? 143.394 124.016 151.299 1.00 58.17 139 PRO B N 1
ATOM 749 C CA . PRO A 1 148 ? 144.007 123.814 149.982 1.00 54.16 139 PRO B CA 1
ATOM 750 C C . PRO A 1 148 ? 143.392 122.691 149.161 1.00 51.53 139 PRO B C 1
ATOM 751 O O . PRO A 1 148 ? 143.818 122.482 148.022 1.00 55.93 139 PRO B O 1
ATOM 753 N N . ARG A 1 149 ? 142.410 121.967 149.698 1.00 52.24 140 ARG B N 1
ATOM 754 C CA . ARG A 1 149 ? 141.698 120.956 148.927 1.00 57.75 140 ARG B CA 1
ATOM 755 C C . ARG A 1 149 ? 140.318 121.402 148.474 1.00 61.41 140 ARG B C 1
ATOM 756 O O . ARG A 1 149 ? 139.887 120.986 147.395 1.00 58.19 140 ARG B O 1
ATOM 758 N N . ARG A 1 150 ? 139.610 122.226 149.247 1.00 57.35 141 ARG B N 1
ATOM 759 C CA . ARG A 1 150 ? 138.375 122.846 148.792 1.00 53.67 141 ARG B CA 1
ATOM 760 C C . ARG A 1 150 ? 138.621 123.943 147.769 1.00 49.05 141 ARG B C 1
ATOM 761 O O . ARG A 1 150 ? 137.715 124.262 146.989 1.00 43.09 141 ARG B O 1
ATOM 763 N N . ALA A 1 151 ? 139.822 124.526 147.759 1.00 50.68 142 ALA B N 1
ATOM 764 C CA . ALA A 1 151 ? 140.181 125.472 146.711 1.00 47.17 142 ALA B CA 1
ATOM 765 C C . ALA A 1 151 ? 140.154 124.814 145.343 1.00 52.41 142 ALA B C 1
ATOM 766 O O . ALA A 1 151 ? 139.720 125.435 144.370 1.00 63.82 142 ALA B O 1
ATOM 768 N N . ALA A 1 152 ? 140.620 123.569 145.249 1.00 52.62 143 ALA B N 1
ATOM 769 C CA . ALA A 1 152 ? 140.581 122.836 143.992 1.00 61.40 143 ALA B CA 1
ATOM 770 C C . ALA A 1 152 ? 139.147 122.722 143.495 1.00 59.81 143 ALA B C 1
ATOM 771 O O . ALA A 1 152 ? 138.868 123.012 142.330 1.00 54.69 143 ALA B O 1
ATOM 773 N N . LEU A 1 153 ? 138.228 122.325 144.378 1.00 57.24 144 LEU B N 1
ATOM 774 C CA . LEU A 1 153 ? 136.824 122.216 144.001 1.00 54.73 144 LEU B CA 1
ATOM 775 C C . LEU A 1 153 ? 136.209 123.555 143.618 1.00 58.86 144 LEU B C 1
ATOM 776 O O . LEU A 1 153 ? 135.485 123.614 142.622 1.00 54.43 144 LEU B O 1
ATOM 781 N N . MET A 1 154 ? 136.481 124.622 144.371 1.00 57.68 145 MET B N 1
ATOM 782 C CA . MET A 1 154 ? 135.914 125.944 144.069 1.00 46.44 145 MET B CA 1
ATOM 783 C C . MET A 1 154 ? 136.425 126.453 142.723 1.00 50.92 145 MET B C 1
ATOM 784 O O . MET A 1 154 ? 135.648 126.934 141.892 1.00 54.95 145 MET B O 1
ATOM 786 N N . ILE A 1 155 ? 137.736 126.341 142.499 1.00 43.16 146 ILE B N 1
ATOM 787 C CA . ILE A 1 155 ? 138.338 126.805 141.252 1.00 33.81 146 ILE B CA 1
ATOM 788 C C . ILE A 1 155 ? 137.822 125.978 140.082 1.00 41.79 146 ILE B C 1
ATOM 789 O O . ILE A 1 155 ? 137.527 126.507 139.004 1.00 48.56 146 ILE B O 1
ATOM 794 N N . GLY A 1 156 ? 137.707 124.663 140.278 1.00 46.63 147 GLY B N 1
ATOM 795 C CA . GLY A 1 156 ? 137.177 123.815 139.227 1.00 50.03 147 GLY B CA 1
ATOM 796 C C . GLY A 1 156 ? 135.732 124.129 138.902 1.00 51.97 147 GLY B C 1
ATOM 797 O O . GLY A 1 156 ? 135.332 124.108 137.738 1.00 44.72 147 GLY B O 1
ATOM 798 N N . LEU A 1 157 ? 134.928 124.427 139.924 1.00 56.19 148 LEU B N 1
ATOM 799 C CA . LEU A 1 157 ? 133.545 124.820 139.682 1.00 61.32 148 LEU B CA 1
ATOM 800 C C . LEU A 1 157 ? 133.477 126.130 138.910 1.00 60.99 148 LEU B C 1
ATOM 801 O O . LEU A 1 157 ? 132.679 126.266 137.976 1.00 58.96 148 LEU B O 1
ATOM 803 N N . ALA A 1 158 ? 134.315 127.104 139.277 1.00 57.39 149 ALA B N 1
ATOM 804 C CA . ALA A 1 158 ? 134.344 128.369 138.546 1.00 52.97 149 ALA B CA 1
ATOM 805 C C . ALA A 1 158 ? 134.747 128.154 137.091 1.00 54.11 149 ALA B C 1
ATOM 806 O O . ALA A 1 158 ? 134.110 128.680 136.166 1.00 54.29 149 ALA B O 1
ATOM 808 N N . TRP A 1 159 ? 135.805 127.370 136.873 1.00 46.78 150 TRP B N 1
ATOM 809 C CA . TRP A 1 159 ? 136.291 127.123 135.521 1.00 47.30 150 TRP B CA 1
ATOM 810 C C . TRP A 1 159 ? 135.266 126.357 134.699 1.00 50.65 150 TRP B C 1
ATOM 811 O O . TRP A 1 159 ? 135.077 126.643 133.514 1.00 48.12 150 TRP B O 1
ATOM 822 N N . LEU A 1 160 ? 134.589 125.384 135.310 1.00 49.25 151 LEU B N 1
ATOM 823 C CA . LEU A 1 160 ? 133.579 124.618 134.591 1.00 59.38 151 LEU B CA 1
ATOM 824 C C . LEU A 1 160 ? 132.359 125.471 134.280 1.00 57.40 151 LEU B C 1
ATOM 825 O O . LEU A 1 160 ? 131.733 125.304 133.229 1.00 55.48 151 LEU B O 1
ATOM 827 N N . VAL A 1 161 ? 131.997 126.384 135.183 1.00 51.46 152 VAL B N 1
ATOM 828 C CA . VAL A 1 161 ? 130.904 127.306 134.897 1.00 50.67 152 VAL B CA 1
ATOM 829 C C . VAL A 1 161 ? 131.258 128.173 133.698 1.00 57.41 152 VAL B C 1
ATOM 830 O O . VAL A 1 161 ? 130.463 128.327 132.764 1.00 61.57 152 VAL B O 1
ATOM 832 N N . SER A 1 162 ? 132.477 128.723 133.693 1.00 51.16 153 SER B N 1
ATOM 833 C CA . SER A 1 162 ? 132.924 129.519 132.553 1.00 47.32 153 SER B CA 1
ATOM 834 C C . SER A 1 162 ? 132.935 128.688 131.276 1.00 52.67 153 SER B C 1
ATOM 835 O O . SER A 1 162 ? 132.545 129.171 130.204 1.00 58.25 153 SER B O 1
ATOM 838 N N . PHE A 1 163 ? 133.375 127.433 131.376 1.00 44.12 154 PHE B N 1
ATOM 839 C CA . PHE A 1 163 ? 133.358 126.521 130.239 1.00 49.59 154 PHE B CA 1
ATOM 840 C C . PHE A 1 163 ? 131.949 126.375 129.679 1.00 53.77 154 PHE B C 1
ATOM 841 O O . PHE A 1 163 ? 131.676 126.779 128.548 1.00 55.88 154 PHE B O 1
ATOM 849 N N . VAL A 1 164 ? 131.028 125.833 130.479 1.00 46.46 155 VAL B N 1
ATOM 850 C CA . VAL A 1 164 ? 129.672 125.594 129.986 1.00 49.92 155 VAL B CA 1
ATOM 851 C C . VAL A 1 164 ? 129.006 126.891 129.543 1.00 57.00 155 VAL B C 1
ATOM 852 O O . VAL A 1 164 ? 128.058 126.866 128.749 1.00 64.31 155 VAL B O 1
ATOM 854 N N . LEU A 1 165 ? 129.480 128.039 130.031 1.00 52.22 156 LEU B N 1
ATOM 855 C CA . LEU A 1 165 ? 128.986 129.304 129.500 1.00 47.82 156 LEU B CA 1
ATOM 856 C C . LEU A 1 165 ? 129.490 129.544 128.082 1.00 49.68 156 LEU B C 1
ATOM 857 O O . LEU A 1 165 ? 128.713 129.901 127.190 1.00 54.69 156 LEU B O 1
ATOM 862 N N . TRP A 1 166 ? 130.791 129.352 127.851 1.00 40.74 157 TRP B N 1
ATOM 863 C CA . TRP A 1 166 ? 131.423 129.857 126.634 1.00 45.89 157 TRP B CA 1
ATOM 864 C C . TRP A 1 166 ? 131.913 128.766 125.685 1.00 54.11 157 TRP B C 1
ATOM 865 O O . TRP A 1 166 ? 131.518 128.747 124.517 1.00 59.81 157 TRP B O 1
ATOM 876 N N . ALA A 1 167 ? 132.770 127.860 126.159 1.00 59.05 158 ALA B N 1
ATOM 877 C CA . ALA A 1 167 ? 133.433 126.935 125.240 1.00 58.35 158 ALA B CA 1
ATOM 878 C C . ALA A 1 167 ? 132.453 126.044 124.483 1.00 60.37 158 ALA B C 1
ATOM 879 O O . ALA A 1 167 ? 132.558 125.975 123.247 1.00 62.40 158 ALA B O 1
ATOM 881 N N . PRO A 1 168 ? 131.499 125.347 125.119 1.00 62.44 159 PRO B N 1
ATOM 882 C CA . PRO A 1 168 ? 130.422 124.751 124.312 1.00 66.19 159 PRO B CA 1
ATOM 883 C C . PRO A 1 168 ? 129.695 125.765 123.450 1.00 66.92 159 PRO B C 1
ATOM 884 O O . PRO A 1 168 ? 129.411 125.487 122.280 1.00 70.44 159 PRO B O 1
ATOM 886 N N . ALA A 1 169 ? 129.415 126.954 123.986 1.00 57.68 160 ALA B N 1
ATOM 887 C CA . ALA A 1 169 ? 128.657 127.940 123.224 1.00 59.67 160 ALA B CA 1
ATOM 888 C C . ALA A 1 169 ? 129.484 128.501 122.074 1.00 63.12 160 ALA B C 1
ATOM 889 O O . ALA A 1 169 ? 129.109 128.357 120.906 1.00 65.49 160 ALA B O 1
ATOM 891 N N . ILE A 1 170 ? 130.637 129.101 122.386 1.00 62.85 161 ILE B N 1
ATOM 892 C CA . ILE A 1 170 ? 131.424 129.804 121.373 1.00 60.10 161 ILE B CA 1
ATOM 893 C C . ILE A 1 170 ? 131.780 128.869 120.225 1.00 62.29 161 ILE B C 1
ATOM 894 O O . ILE A 1 170 ? 131.861 129.285 119.063 1.00 56.49 161 ILE B O 1
ATOM 896 N N . LEU A 1 171 ? 131.995 127.590 120.531 1.00 68.38 162 LEU B N 1
ATOM 897 C CA . LEU A 1 171 ? 132.356 126.635 119.490 1.00 64.95 162 LEU B CA 1
ATOM 898 C C . LEU A 1 171 ? 131.122 126.109 118.767 1.00 65.04 162 LEU B C 1
ATOM 899 O O . LEU A 1 171 ? 130.969 126.299 117.555 1.00 68.46 162 LEU B O 1
ATOM 904 N N . PHE A 1 172 ? 130.219 125.453 119.497 1.00 66.72 163 PHE B N 1
ATOM 905 C CA . PHE A 1 172 ? 129.145 124.679 118.891 1.00 71.45 163 PHE B CA 1
ATOM 906 C C . PHE A 1 172 ? 127.831 125.450 118.770 1.00 71.63 163 PHE B C 1
ATOM 907 O O . PHE A 1 172 ? 126.776 124.825 118.616 1.00 72.21 163 PHE B O 1
ATOM 915 N N . TRP A 1 173 ? 127.862 126.784 118.832 1.00 78.94 164 TRP B N 1
ATOM 916 C CA . TRP A 1 173 ? 126.646 127.544 118.565 1.00 81.04 164 TRP B CA 1
ATOM 917 C C . TRP A 1 173 ? 126.356 127.593 117.072 1.00 79.06 164 TRP B C 1
ATOM 918 O O . TRP A 1 173 ? 125.194 127.687 116.660 1.00 74.50 164 TRP B O 1
ATOM 929 N N . GLN A 1 174 ? 127.403 127.525 116.249 1.00 106.26 165 GLN B N 1
ATOM 930 C CA . GLN A 1 174 ? 127.229 127.527 114.802 1.00 108.72 165 GLN B CA 1
ATOM 931 C C . GLN A 1 174 ? 126.414 126.320 114.352 1.00 112.05 165 GLN B C 1
ATOM 932 O O . GLN A 1 174 ? 125.516 126.434 113.512 1.00 111.58 165 GLN B O 1
ATOM 934 N N . TYR A 1 175 ? 126.707 125.150 114.923 1.00 110.64 166 TYR B N 1
ATOM 935 C CA . TYR A 1 175 ? 125.988 123.937 114.548 1.00 107.56 166 TYR B CA 1
ATOM 936 C C . TYR A 1 175 ? 124.504 124.063 114.871 1.00 107.26 166 TYR B C 1
ATOM 937 O O . TYR A 1 175 ? 123.647 123.605 114.107 1.00 108.75 166 TYR B O 1
ATOM 946 N N . LEU A 1 176 ? 124.238 124.827 115.931 1.00 107.55 167 LEU B N 1
ATOM 947 C CA . LEU A 1 176 ? 122.889 125.153 116.362 1.00 108.51 167 LEU B CA 1
ATOM 948 C C . LEU A 1 176 ? 122.280 126.007 115.254 1.00 108.90 167 LEU B C 1
ATOM 949 O O . LEU A 1 176 ? 122.965 126.863 114.670 1.00 109.61 167 LEU B O 1
ATOM 954 N N . GLU A 1 179 ? 123.749 126.670 110.918 1.00 124.62 170 GLU B N 1
ATOM 955 C CA . GLU A 1 179 ? 124.867 127.350 110.262 1.00 125.51 170 GLU B CA 1
ATOM 956 C C . GLU A 1 179 ? 126.224 126.731 110.605 1.00 124.45 170 GLU B C 1
ATOM 957 O O . GLU A 1 179 ? 126.976 127.226 111.442 1.00 122.43 170 GLU B O 1
ATOM 963 N N . ARG A 1 180 ? 126.531 125.625 109.920 1.00 122.98 171 ARG B N 1
ATOM 964 C CA . ARG A 1 180 ? 127.656 124.769 110.285 1.00 122.51 171 ARG B CA 1
ATOM 965 C C . ARG A 1 180 ? 128.987 125.507 110.343 1.00 122.89 171 ARG B C 1
ATOM 966 O O . ARG A 1 180 ? 129.751 125.292 111.291 1.00 123.63 171 ARG B O 1
ATOM 968 N N . THR A 1 181 ? 129.287 126.364 109.368 1.00 118.10 172 THR B N 1
ATOM 969 C CA . THR A 1 181 ? 130.509 127.157 109.412 1.00 117.61 172 THR B CA 1
ATOM 970 C C . THR A 1 181 ? 130.394 128.247 110.468 1.00 117.62 172 THR B C 1
ATOM 971 O O . THR A 1 181 ? 129.353 128.405 111.107 1.00 116.49 172 THR B O 1
ATOM 973 N N . VAL A 1 182 ? 131.475 129.002 110.650 1.00 108.77 173 VAL B N 1
ATOM 974 C CA . VAL A 1 182 ? 131.445 130.132 111.568 1.00 107.61 173 VAL B CA 1
ATOM 975 C C . VAL A 1 182 ? 130.490 131.166 110.987 1.00 108.89 173 VAL B C 1
ATOM 976 O O . VAL A 1 182 ? 130.787 131.798 109.967 1.00 109.80 173 VAL B O 1
ATOM 980 N N . LEU A 1 183 ? 129.324 131.316 111.616 1.00 103.28 174 LEU B N 1
ATOM 981 C CA . LEU A 1 183 ? 128.242 132.102 111.035 1.00 102.06 174 LEU B CA 1
ATOM 982 C C . LEU A 1 183 ? 128.688 133.530 110.763 1.00 99.69 174 LEU B C 1
ATOM 983 O O . LEU A 1 183 ? 128.779 134.354 111.678 1.00 97.60 174 LEU B O 1
ATOM 985 N N . ALA A 1 184 ? 128.958 133.812 109.486 1.00 100.72 175 ALA B N 1
ATOM 986 C CA . ALA A 1 184 ? 129.396 135.121 109.013 1.00 101.67 175 ALA B CA 1
ATOM 987 C C . ALA A 1 184 ? 130.520 135.697 109.865 1.00 102.79 175 ALA B C 1
ATOM 988 O O . ALA A 1 184 ? 130.647 136.919 109.984 1.00 105.66 175 ALA B O 1
ATOM 990 N N . GLY A 1 185 ? 131.344 134.832 110.449 1.00 91.61 176 GLY B N 1
ATOM 991 C CA . GLY A 1 185 ? 132.351 135.280 111.388 1.00 89.88 176 GLY B CA 1
ATOM 992 C C . GLY A 1 185 ? 133.695 135.577 110.758 1.00 93.70 176 GLY B C 1
ATOM 993 O O . GLY A 1 185 ? 134.422 134.655 110.378 1.00 90.40 176 GLY B O 1
ATOM 994 N N . GLN A 1 186 ? 134.034 136.863 110.627 1.00 80.95 177 GLN B N 1
ATOM 995 C CA . GLN A 1 186 ? 135.384 137.213 110.200 1.00 70.02 177 GLN B CA 1
ATOM 996 C C . GLN A 1 186 ? 136.409 136.739 111.221 1.00 69.60 177 GLN B C 1
ATOM 997 O O . GLN A 1 186 ? 137.310 135.960 110.893 1.00 69.80 177 GLN B O 1
ATOM 999 N N . CYS A 1 187 ? 136.297 137.213 112.460 1.00 67.15 178 CYS B N 1
ATOM 1000 C CA . CYS A 1 187 ? 136.965 136.582 113.589 1.00 59.48 178 CYS B CA 1
ATOM 1001 C C . CYS A 1 187 ? 136.004 136.471 114.764 1.00 58.40 178 CYS B C 1
ATOM 1002 O O . CYS A 1 187 ? 136.196 135.633 115.647 1.00 69.28 178 CYS B O 1
ATOM 1004 N N . TYR A 1 188 ? 134.956 137.296 114.765 1.00 61.05 179 TYR B N 1
ATOM 1005 C CA . TYR A 1 188 ? 134.136 137.525 115.950 1.00 66.45 179 TYR B CA 1
ATOM 1006 C C . TYR A 1 188 ? 133.249 136.337 116.308 1.00 69.67 179 TYR B C 1
ATOM 1007 O O . TYR A 1 188 ? 133.276 135.301 115.636 1.00 74.02 179 TYR B O 1
ATOM 1016 N N . ILE A 1 189 ? 132.461 136.489 117.374 1.00 48.38 180 ILE B N 1
ATOM 1017 C CA . ILE A 1 189 ? 131.668 135.412 117.959 1.00 45.20 180 ILE B CA 1
ATOM 1018 C C . ILE A 1 189 ? 130.240 135.520 117.445 1.00 48.85 180 ILE B C 1
ATOM 1019 O O . ILE A 1 189 ? 129.680 136.620 117.371 1.00 47.03 180 ILE B O 1
ATOM 1021 N N . GLN A 1 190 ? 129.657 134.376 117.092 1.00 49.70 181 GLN B N 1
ATOM 1022 C CA . GLN A 1 190 ? 128.380 134.319 116.391 1.00 51.18 181 GLN B CA 1
ATOM 1023 C C . GLN A 1 190 ? 127.203 134.861 117.197 1.00 56.41 181 GLN B C 1
ATOM 1024 O O . GLN A 1 190 ? 126.386 135.617 116.662 1.00 57.67 181 GLN B O 1
ATOM 1026 N N . PHE A 1 191 ? 127.095 134.487 118.475 1.00 64.52 182 PHE B N 1
ATOM 1027 C CA . PHE A 1 191 ? 125.868 134.786 119.208 1.00 63.11 182 PHE B CA 1
ATOM 1028 C C . PHE A 1 191 ? 125.888 136.160 119.865 1.00 63.95 182 PHE B C 1
ATOM 1029 O O . PHE A 1 191 ? 124.869 136.586 120.419 1.00 61.20 182 PHE B O 1
ATOM 1037 N N . LEU A 1 192 ? 127.016 136.868 119.821 1.00 62.30 183 LEU B N 1
ATOM 1038 C CA . LEU A 1 192 ? 127.055 138.233 120.332 1.00 54.29 183 LEU B CA 1
ATOM 1039 C C . LEU A 1 192 ? 126.643 139.234 119.260 1.00 57.03 183 LEU B C 1
ATOM 1040 O O . LEU A 1 192 ? 127.379 140.187 118.986 1.00 62.15 183 LEU B O 1
ATOM 1045 N N . SER A 1 193 ? 125.466 139.036 118.644 1.00 71.06 184 SER B N 1
ATOM 1046 C CA . SER A 1 193 ? 124.969 139.961 117.622 1.00 76.14 184 SER B CA 1
ATOM 1047 C C . SER A 1 193 ? 123.539 140.361 117.987 1.00 73.67 184 SER B C 1
ATOM 1048 O O . SER A 1 193 ? 122.564 139.811 117.468 1.00 72.74 184 SER B O 1
ATOM 1051 N N . GLN A 1 194 ? 123.430 141.337 118.886 1.00 68.44 185 GLN B N 1
ATOM 1052 C CA . GLN A 1 194 ? 122.205 142.050 119.221 1.00 65.49 185 GLN B CA 1
ATOM 1053 C C . GLN A 1 194 ? 122.563 143.153 120.207 1.00 68.28 185 GLN B C 1
ATOM 1054 O O . GLN A 1 194 ? 123.427 142.948 121.068 1.00 72.64 185 GLN B O 1
ATOM 1056 N N . PRO A 1 195 ? 121.934 144.327 120.127 1.00 63.43 186 PRO B N 1
ATOM 1057 C CA . PRO A 1 195 ? 122.155 145.345 121.160 1.00 58.42 186 PRO B CA 1
ATOM 1058 C C . PRO A 1 195 ? 121.709 144.902 122.543 1.00 63.73 186 PRO B C 1
ATOM 1059 O O . PRO A 1 195 ? 122.423 145.165 123.521 1.00 66.06 186 PRO B O 1
ATOM 1061 N N . ILE A 1 196 ? 120.573 144.209 122.639 1.00 72.80 187 ILE B N 1
ATOM 1062 C CA . ILE A 1 196 ? 120.095 143.724 123.927 1.00 72.89 187 ILE B CA 1
ATOM 1063 C C . ILE A 1 196 ? 120.984 142.605 124.453 1.00 69.88 187 ILE B C 1
ATOM 1064 O O . ILE A 1 196 ? 121.302 142.576 125.644 1.00 65.38 187 ILE B O 1
ATOM 1069 N N . ILE A 1 197 ? 121.409 141.681 123.590 1.00 69.90 188 ILE B N 1
ATOM 1070 C CA . ILE A 1 197 ? 122.292 140.602 124.026 1.00 71.86 188 ILE B CA 1
ATOM 1071 C C . ILE A 1 197 ? 123.647 141.151 124.451 1.00 68.45 188 ILE B C 1
ATOM 1072 O O . ILE A 1 197 ? 124.212 140.728 125.466 1.00 65.40 188 ILE B O 1
ATOM 1077 N N . THR A 1 198 ? 124.197 142.093 123.680 1.00 63.92 189 THR B N 1
ATOM 1078 C CA . THR A 1 198 ? 125.466 142.700 124.069 1.00 63.86 189 THR B CA 1
ATOM 1079 C C . THR A 1 198 ? 125.343 143.459 125.382 1.00 62.90 189 THR B C 1
ATOM 1080 O O . THR A 1 198 ? 126.234 143.364 126.233 1.00 59.40 189 THR B O 1
ATOM 1084 N N . PHE A 1 199 ? 124.251 144.203 125.574 1.00 60.35 190 PHE B N 1
ATOM 1085 C CA . PHE A 1 199 ? 124.037 144.890 126.843 1.00 58.07 190 PHE B CA 1
ATOM 1086 C C . PHE A 1 199 ? 123.887 143.902 127.993 1.00 62.19 190 PHE B C 1
ATOM 1087 O O . PHE A 1 199 ? 124.394 144.144 129.093 1.00 67.47 190 PHE B O 1
ATOM 1089 N N . GLY A 1 200 ? 123.194 142.788 127.757 1.00 65.74 191 GLY B N 1
ATOM 1090 C CA . GLY A 1 200 ? 123.030 141.793 128.801 1.00 66.28 191 GLY B CA 1
ATOM 1091 C C . GLY A 1 200 ? 124.338 141.133 129.187 1.00 65.08 191 GLY B C 1
ATOM 1092 O O . GLY A 1 200 ? 124.594 140.892 130.367 1.00 56.38 191 GLY B O 1
ATOM 1093 N N . THR A 1 201 ? 125.177 140.816 128.197 1.00 66.59 192 THR B N 1
ATOM 1094 C CA . THR A 1 201 ? 126.508 140.303 128.509 1.00 61.04 192 THR B CA 1
ATOM 1095 C C . THR A 1 201 ? 127.332 141.346 129.248 1.00 61.91 192 THR B C 1
ATOM 1096 O O . THR A 1 201 ? 128.022 141.023 130.219 1.00 63.31 192 THR B O 1
ATOM 1100 N N . ALA A 1 202 ? 127.255 142.609 128.816 1.00 56.79 193 ALA B N 1
ATOM 1101 C CA . ALA A 1 202 ? 127.991 143.672 129.489 1.00 50.93 193 ALA B CA 1
ATOM 1102 C C . ALA A 1 202 ? 127.589 143.782 130.949 1.00 39.56 193 ALA B C 1
ATOM 1103 O O . ALA A 1 202 ? 128.454 143.898 131.823 1.00 38.46 193 ALA B O 1
ATOM 1105 N N . MET A 1 203 ? 126.293 143.717 131.237 1.00 52.76 194 MET B N 1
ATOM 1106 C CA . MET A 1 203 ? 125.859 143.718 132.627 1.00 62.35 194 MET B CA 1
ATOM 1107 C C . MET A 1 203 ? 126.292 142.458 133.364 1.00 59.44 194 MET B C 1
ATOM 1108 O O . MET A 1 203 ? 127.057 142.549 134.325 1.00 55.96 194 MET B O 1
ATOM 1113 N N . ALA A 1 204 ? 125.865 141.281 132.901 1.00 64.36 195 ALA B N 1
ATOM 1114 C CA . ALA A 1 204 ? 126.075 140.044 133.644 1.00 64.20 195 ALA B CA 1
ATOM 1115 C C . ALA A 1 204 ? 127.539 139.631 133.730 1.00 65.06 195 ALA B C 1
ATOM 1116 O O . ALA A 1 204 ? 127.862 138.725 134.504 1.00 71.16 195 ALA B O 1
ATOM 1118 N N . ALA A 1 205 ? 128.429 140.257 132.963 1.00 49.81 196 ALA B N 1
ATOM 1119 C CA . ALA A 1 205 ? 129.852 139.953 133.031 1.00 39.84 196 ALA B CA 1
ATOM 1120 C C . ALA A 1 205 ? 130.684 141.092 133.593 1.00 35.12 196 ALA B C 1
ATOM 1121 O O . ALA A 1 205 ? 131.518 140.861 134.467 1.00 40.36 196 ALA B O 1
ATOM 1123 N N . PHE A 1 206 ? 130.501 142.319 133.104 1.00 35.46 197 PH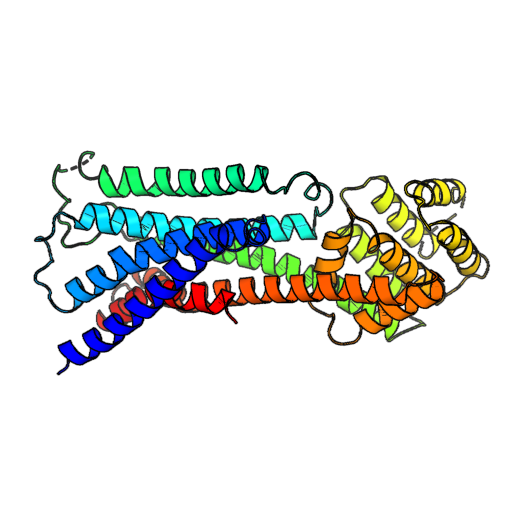E B N 1
ATOM 1124 C CA . PHE A 1 206 ? 131.131 143.480 133.716 1.00 39.79 197 PHE B CA 1
ATOM 1125 C C . PHE A 1 206 ? 130.208 144.183 134.705 1.00 45.86 197 PHE B C 1
ATOM 1126 O O . PHE A 1 206 ? 130.477 144.181 135.907 1.00 45.95 197 PHE B O 1
ATOM 1134 N N . TYR A 1 207 ? 129.224 144.883 134.149 1.00 51.33 198 TYR B N 1
ATOM 1135 C CA . TYR A 1 207 ? 128.269 145.687 134.900 1.00 44.63 198 TYR B CA 1
ATOM 1136 C C . TYR A 1 207 ? 127.792 145.080 136.206 1.00 39.38 198 TYR B C 1
ATOM 1137 O O . TYR A 1 207 ? 128.139 145.553 137.288 1.00 42.60 198 TYR B O 1
ATOM 1139 N N . LEU A 1 208 ? 126.992 144.029 136.099 1.00 47.70 199 LEU B N 1
ATOM 1140 C CA . LEU A 1 208 ? 126.426 143.393 137.289 1.00 53.63 199 LEU B CA 1
ATOM 1141 C C . LEU A 1 208 ? 127.523 142.851 138.198 1.00 46.16 199 LEU B C 1
ATOM 1142 O O . LEU A 1 208 ? 127.494 143.136 139.406 1.00 38.68 199 LEU B O 1
ATOM 1147 N N . PRO A 1 209 ? 128.506 142.079 137.710 1.00 44.44 200 PRO B N 1
ATOM 1148 C CA . PRO A 1 209 ? 129.636 141.735 138.584 1.00 38.09 200 PRO B CA 1
ATOM 1149 C C . PRO A 1 209 ? 130.410 142.927 139.117 1.00 30.25 200 PRO B C 1
ATOM 1150 O O . PRO A 1 209 ? 130.825 142.884 140.277 1.00 31.60 200 PRO B O 1
ATOM 1154 N N . VAL A 1 210 ? 130.645 143.980 138.330 1.00 36.42 201 VAL B N 1
ATOM 1155 C CA . VAL A 1 210 ? 131.445 145.068 138.889 1.00 37.17 201 VAL B CA 1
ATOM 1156 C C . VAL A 1 210 ? 130.665 145.792 139.976 1.00 47.22 201 VAL B C 1
ATOM 1157 O O . VAL A 1 210 ? 131.240 146.172 140.998 1.00 56.13 201 VAL B O 1
ATOM 1159 N N . THR A 1 211 ? 129.352 145.963 139.805 1.00 49.35 202 THR B N 1
ATOM 1160 C CA . THR A 1 211 ? 128.545 146.536 140.874 1.00 38.00 202 THR B CA 1
ATOM 1161 C C . THR A 1 211 ? 128.474 145.604 142.073 1.00 41.92 202 THR B C 1
ATOM 1162 O O . THR A 1 211 ? 128.445 146.072 143.213 1.00 40.84 202 THR B O 1
ATOM 1166 N N . VAL A 1 212 ? 128.461 144.290 141.843 1.00 46.16 203 VAL B N 1
ATOM 1167 C CA . VAL A 1 212 ? 128.426 143.347 142.956 1.00 41.82 203 VAL B CA 1
ATOM 1168 C C . VAL A 1 212 ? 129.709 143.441 143.773 1.00 31.38 203 VAL B C 1
ATOM 1169 O O . VAL A 1 212 ? 129.667 143.636 144.991 1.00 33.96 203 VAL B O 1
ATOM 1173 N N . MET A 1 213 ? 130.840 143.357 143.081 1.00 43.97 204 MET B N 1
ATOM 1174 C CA . MET A 1 213 ? 132.141 143.466 143.721 1.00 36.50 204 MET B CA 1
ATOM 1175 C C . MET A 1 213 ? 132.242 144.808 144.436 1.00 35.79 204 MET B C 1
ATOM 1176 O O . MET A 1 213 ? 132.748 144.884 145.555 1.00 36.52 204 MET B O 1
ATOM 1181 N N . CYS A 1 214 ? 131.760 145.869 143.790 1.00 41.09 205 CYS B N 1
ATOM 1182 C CA . CYS A 1 214 ? 131.801 147.187 144.404 1.00 41.30 205 CYS B CA 1
ATOM 1183 C C . CYS A 1 214 ? 130.893 147.268 145.622 1.00 52.05 205 CYS B C 1
ATOM 1184 O O . CYS A 1 214 ? 131.190 148.024 146.546 1.00 50.48 205 CYS B O 1
ATOM 1187 N N . THR A 1 215 ? 129.818 146.481 145.661 1.00 53.25 206 THR B N 1
ATOM 1188 C CA . THR A 1 215 ? 128.988 146.397 146.857 1.00 43.01 206 THR B CA 1
ATOM 1189 C C . THR A 1 215 ? 129.705 145.652 147.978 1.00 39.24 206 THR B C 1
ATOM 1190 O O . THR A 1 215 ? 129.686 146.095 149.131 1.00 45.12 206 THR B O 1
ATOM 1194 N N . LEU A 1 216 ? 130.352 144.526 147.665 1.00 51.14 207 LEU B N 1
ATOM 1195 C CA . LEU A 1 216 ? 131.137 143.862 148.702 1.00 43.73 207 LEU B CA 1
ATOM 1196 C C . LEU A 1 216 ? 132.357 144.682 149.093 1.00 39.74 207 LEU B C 1
ATOM 1197 O O . LEU A 1 216 ? 132.813 144.572 150.231 1.00 45.83 207 LEU B O 1
ATOM 1199 N N . TYR A 1 217 ? 132.871 145.525 148.196 1.00 49.86 208 TYR B N 1
ATOM 1200 C CA . TYR A 1 217 ? 133.945 146.434 148.573 1.00 52.18 208 TYR B CA 1
ATOM 1201 C C . TYR A 1 217 ? 133.421 147.569 149.438 1.00 54.12 208 TYR B C 1
ATOM 1202 O O . TYR A 1 217 ? 134.103 148.005 150.365 1.00 59.54 208 TYR B O 1
ATOM 1211 N N . TRP A 1 218 ? 132.212 148.055 149.158 1.00 54.85 209 TRP B N 1
ATOM 1212 C CA . TRP A 1 218 ? 131.540 148.976 150.064 1.00 60.63 209 TRP B CA 1
ATOM 1213 C C . TRP A 1 218 ? 131.446 148.373 151.456 1.00 58.03 209 TRP B C 1
ATOM 1214 O O . TRP A 1 218 ? 131.849 148.985 152.449 1.00 56.76 209 TRP B O 1
ATOM 1225 N N . ARG A 1 219 ? 130.921 147.151 151.533 1.00 51.14 210 ARG B N 1
ATOM 1226 C CA . ARG A 1 219 ? 130.714 146.512 152.826 1.00 44.97 210 ARG B CA 1
ATOM 1227 C C . ARG A 1 219 ? 132.037 146.270 153.539 1.00 44.68 210 ARG B C 1
ATOM 1228 O O . ARG A 1 219 ? 132.180 146.594 154.719 1.00 52.34 210 ARG B O 1
ATOM 1236 N N . ILE A 1 220 ? 133.035 145.744 152.825 1.00 50.98 211 ILE B N 1
ATOM 1237 C CA . ILE A 1 220 ? 134.310 145.419 153.454 1.00 53.01 211 ILE B CA 1
ATOM 1238 C C . ILE A 1 220 ? 135.063 146.686 153.839 1.00 52.43 211 ILE B C 1
ATOM 1239 O O . ILE A 1 220 ? 135.680 146.752 154.907 1.00 54.74 211 ILE B O 1
ATOM 1241 N N . TYR A 1 221 ? 135.023 147.712 152.987 1.00 54.32 212 TYR B N 1
ATOM 1242 C CA . TYR A 1 221 ? 135.723 148.956 153.272 1.00 54.77 212 TYR B CA 1
ATOM 1243 C C . TYR A 1 221 ? 135.086 149.685 154.443 1.00 58.01 212 TYR B C 1
ATOM 1244 O O . TYR A 1 221 ? 135.781 150.106 155.368 1.00 59.05 212 TYR B O 1
ATOM 1246 N N . ARG A 1 222 ? 133.759 149.837 154.430 1.00 57.79 213 ARG B N 1
ATOM 1247 C CA . ARG A 1 222 ? 133.077 150.460 155.555 1.00 55.98 213 ARG B CA 1
ATOM 1248 C C . ARG A 1 222 ? 133.183 149.626 156.823 1.00 52.79 213 ARG B C 1
ATOM 1249 O O . ARG A 1 222 ? 133.211 150.191 157.914 1.00 59.64 213 ARG B O 1
ATOM 1251 N N . PHE A 1 223 ? 133.291 148.305 156.701 1.00 54.75 214 PHE B N 1
ATOM 1252 C CA . PHE A 1 223 ? 133.401 147.420 157.852 1.00 60.18 214 PHE B CA 1
ATOM 1253 C C . PHE A 1 223 ? 134.777 147.542 158.501 1.00 60.47 214 PHE B C 1
ATOM 1254 O O . PHE A 1 223 ? 134.890 147.761 159.715 1.00 70.35 214 PHE B O 1
ATOM 1262 N N . ARG A 1 224 ? 135.836 147.439 157.695 1.00 55.50 215 ARG B N 1
ATOM 1263 C CA . ARG A 1 224 ? 137.181 147.671 158.202 1.00 59.53 215 ARG B CA 1
ATOM 1264 C C . ARG A 1 224 ? 137.362 149.113 158.655 1.00 66.98 215 ARG B C 1
ATOM 1265 O O . ARG A 1 224 ? 138.141 149.378 159.573 1.00 70.13 215 ARG B O 1
ATOM 1267 N N . ARG A 1 225 ? 136.631 150.054 158.050 1.00 65.29 216 ARG B N 1
ATOM 1268 C CA . ARG A 1 225 ? 136.735 151.450 158.457 1.00 67.07 216 ARG B CA 1
ATOM 1269 C C . ARG A 1 225 ? 136.044 151.685 159.791 1.00 66.57 216 ARG B C 1
ATOM 1270 O O . ARG A 1 225 ? 136.546 152.441 160.625 1.00 66.22 216 ARG B O 1
ATOM 1272 N N . ARG A 1 226 ? 134.891 151.052 160.009 1.00 64.88 217 ARG B N 1
ATOM 1273 C CA . ARG A 1 226 ? 134.271 151.082 161.326 1.00 60.76 217 ARG B CA 1
ATOM 1274 C C . ARG A 1 226 ? 135.211 150.494 162.364 1.00 63.33 217 ARG B C 1
ATOM 1275 O O . ARG A 1 226 ? 135.428 151.086 163.427 1.00 70.18 217 ARG B O 1
ATOM 1283 N N . GLY A 1 227 ? 135.811 149.343 162.053 1.00 60.08 218 GLY B N 1
ATOM 1284 C CA . GLY A 1 227 ? 136.750 148.738 162.985 1.00 66.69 218 GLY B CA 1
ATOM 1285 C C . GLY A 1 227 ? 137.927 149.643 163.298 1.00 70.46 218 GLY B C 1
ATOM 1286 O O . GLY A 1 227 ? 138.282 149.840 164.462 1.00 78.32 218 GLY B O 1
ATOM 1287 N N . ALA A 1 228 ? 138.528 150.231 162.261 1.00 62.10 219 ALA B N 1
ATOM 1288 C CA . ALA A 1 228 ? 139.717 151.055 162.449 1.00 70.58 219 ALA B CA 1
ATOM 1289 C C . ALA A 1 228 ? 139.391 152.362 163.162 1.00 75.14 219 ALA B C 1
ATOM 1290 O O . ALA A 1 228 ? 140.109 152.765 164.083 1.00 72.58 219 ALA B O 1
ATOM 1292 N N . GLU A 1 229 ? 138.322 153.045 162.747 1.00 79.37 220 GLU B N 1
ATOM 1293 C CA . GLU A 1 229 ? 137.932 154.289 163.397 1.00 75.76 220 GLU B CA 1
ATOM 1294 C C . GLU A 1 229 ? 137.541 154.054 164.849 1.00 78.63 220 GLU B C 1
ATOM 1295 O O . GLU A 1 229 ? 137.891 154.853 165.725 1.00 81.81 220 GLU B O 1
ATOM 1297 N N . ALA A 1 230 ? 136.812 152.971 165.129 1.00 70.95 221 ALA B N 1
ATOM 1298 C CA . ALA A 1 230 ? 136.483 152.629 166.502 1.00 68.50 221 ALA B CA 1
ATOM 1299 C C . ALA A 1 230 ? 137.714 152.309 167.336 1.00 73.05 221 ALA B C 1
ATOM 1300 O O . ALA A 1 230 ? 137.839 152.826 168.451 1.00 76.51 221 ALA B O 1
ATOM 1302 N N . LEU A 1 231 ? 138.637 151.504 166.814 1.00 75.99 222 LEU B N 1
ATOM 1303 C CA . LEU A 1 231 ? 139.855 151.153 167.527 1.00 79.80 222 LEU B CA 1
ATOM 1304 C C . LEU A 1 231 ? 140.847 152.305 167.608 1.00 83.13 222 LEU B C 1
ATOM 1305 O O . LEU A 1 231 ? 141.804 152.230 168.384 1.00 85.93 222 LEU B O 1
ATOM 1307 N N . GLU A 1 232 ? 140.644 153.363 166.830 1.00 85.05 223 GLU B N 1
ATOM 1308 C CA . GLU A 1 232 ? 141.426 154.586 166.948 1.00 86.63 223 GLU B CA 1
ATOM 1309 C C . GLU A 1 232 ? 140.831 155.571 167.936 1.00 85.66 223 GLU B C 1
ATOM 1310 O O . GLU A 1 232 ? 141.569 156.180 168.712 1.00 86.56 223 GLU B O 1
ATOM 1312 N N . ARG A 1 233 ? 139.509 155.735 167.932 1.00 90.13 224 ARG B N 1
ATOM 1313 C CA . ARG A 1 233 ? 138.837 156.561 168.924 1.00 90.88 224 ARG B CA 1
ATOM 1314 C C . ARG A 1 233 ? 138.949 155.908 170.295 1.00 92.15 224 ARG B C 1
ATOM 1315 O O . ARG A 1 233 ? 138.833 156.583 171.322 1.00 95.97 224 ARG B O 1
ATOM 1317 N N . ALA A 1 234 ? 139.173 154.593 170.319 1.00 89.57 225 ALA B N 1
ATOM 1318 C CA . ALA A 1 234 ? 139.485 153.895 171.557 1.00 90.27 225 ALA B CA 1
ATOM 1319 C C . ALA A 1 234 ? 140.952 154.011 171.942 1.00 92.23 225 ALA B C 1
ATOM 1320 O O . ALA A 1 234 ? 141.323 153.598 173.047 1.00 96.39 225 ALA B O 1
ATOM 1322 N N . PHE A 1 235 ? 141.791 154.551 171.058 1.00 96.38 226 PHE B N 1
ATOM 1323 C CA . PHE A 1 235 ? 143.195 154.800 171.359 1.00 98.72 226 PHE B CA 1
ATOM 1324 C C . PHE A 1 235 ? 143.532 156.287 171.354 1.00 99.21 226 PHE B C 1
ATOM 1325 O O . PHE A 1 235 ? 144.457 156.705 172.061 1.00 99.27 226 PHE B O 1
ATOM 1327 N N . SER A 1 236 ? 142.807 157.095 170.580 1.00 103.27 227 SER B N 1
ATOM 1328 C CA . SER A 1 236 ? 142.995 158.539 170.555 1.00 102.55 227 SER B CA 1
ATOM 1329 C C . SER A 1 236 ? 142.025 159.276 171.468 1.00 100.67 227 SER B C 1
ATOM 1330 O O . SER A 1 236 ? 142.070 160.509 171.532 1.00 100.24 227 SER B O 1
ATOM 1332 N N . LEU A 1 237 ? 141.151 158.558 172.167 1.00 104.86 228 LEU B N 1
ATOM 1333 C CA . LEU A 1 237 ? 140.230 159.161 173.120 1.00 105.42 228 LEU B CA 1
ATOM 1334 C C . LEU A 1 237 ? 139.966 158.158 174.231 1.00 105.31 228 LEU B C 1
ATOM 1335 O O . LEU A 1 237 ? 139.614 157.004 173.969 1.00 105.47 228 LEU B O 1
ATOM 1337 N N . GLU A 1 238 ? 140.145 158.610 175.475 1.00 105.04 229 GLU B N 1
ATOM 1338 C CA . GLU A 1 238 ? 140.003 157.742 176.639 1.00 105.33 229 GLU B CA 1
ATOM 1339 C C . GLU A 1 238 ? 138.839 158.161 177.531 1.00 104.24 229 GLU B C 1
ATOM 1340 O O . GLU A 1 238 ? 138.762 157.723 178.683 1.00 103.17 229 GLU B O 1
ATOM 1342 N N . ASP A 1 239 ? 137.935 159.000 177.027 1.00 107.13 230 ASP B N 1
ATOM 1343 C CA . ASP A 1 239 ? 136.791 159.475 177.797 1.00 107.75 230 ASP B CA 1
ATOM 1344 C C . ASP A 1 239 ? 135.485 159.311 177.025 1.00 107.20 230 ASP B C 1
ATOM 1345 O O . ASP A 1 239 ? 134.461 159.890 177.395 1.00 105.28 230 ASP B O 1
ATOM 1347 N N . ASP A 1 240 ? 135.503 158.523 175.953 1.00 100.66 231 ASP B N 1
ATOM 1348 C CA . ASP A 1 240 ? 134.342 158.333 175.086 1.00 97.62 231 ASP B CA 1
ATOM 1349 C C . ASP A 1 240 ? 133.895 156.876 175.184 1.00 97.18 231 ASP B C 1
ATOM 1350 O O . ASP A 1 240 ? 134.380 156.015 174.448 1.00 97.25 231 ASP B O 1
ATOM 1352 N N . LYS A 1 241 ? 132.961 156.606 176.094 1.00 95.17 232 LYS B N 1
ATOM 1353 C CA . LYS A 1 241 ? 132.396 155.274 176.256 1.00 96.20 232 LYS B CA 1
ATOM 1354 C C . LYS A 1 241 ? 131.499 154.872 175.093 1.00 95.46 232 LYS B C 1
ATOM 1355 O O . LYS A 1 241 ? 131.164 153.691 174.966 1.00 96.70 232 LYS B O 1
ATOM 1357 N N . GLU A 1 242 ? 131.098 155.821 174.251 1.00 85.28 233 GLU B N 1
ATOM 1358 C CA . GLU A 1 242 ? 130.352 155.515 173.040 1.00 84.85 233 GLU B CA 1
ATOM 1359 C C . GLU A 1 242 ? 131.236 154.933 171.949 1.00 86.21 233 GLU B C 1
ATOM 1360 O O . GLU A 1 242 ? 130.789 154.054 171.208 1.00 86.58 233 GLU B O 1
ATOM 1362 N N . ALA A 1 243 ? 132.484 155.388 171.842 1.00 84.13 234 ALA B N 1
ATOM 1363 C CA . ALA A 1 243 ? 133.443 154.779 170.933 1.00 83.79 234 ALA B CA 1
ATOM 1364 C C . ALA A 1 243 ? 133.771 153.340 171.302 1.00 84.73 234 ALA B C 1
ATOM 1365 O O . ALA A 1 243 ? 133.944 152.511 170.404 1.00 83.63 234 ALA B O 1
ATOM 1367 N N . LEU A 1 244 ? 133.854 153.028 172.595 1.00 83.15 235 LEU B N 1
ATOM 1368 C CA . LEU A 1 244 ? 134.052 151.647 173.024 1.00 80.77 235 LEU B CA 1
ATOM 1369 C C . LEU A 1 244 ? 132.861 150.781 172.634 1.00 83.33 235 LEU B C 1
ATOM 1370 O O . LEU A 1 244 ? 133.022 149.634 172.201 1.00 85.31 235 LEU B O 1
ATOM 1375 N N . LEU A 1 245 ? 131.650 151.316 172.787 1.00 84.77 236 LEU B N 1
ATOM 1376 C CA . LEU A 1 245 ? 130.441 150.614 172.376 1.00 83.03 236 LEU B CA 1
ATOM 1377 C C . LEU A 1 245 ? 130.463 150.377 170.873 1.00 82.50 236 LEU B C 1
ATOM 1378 O O . LEU A 1 245 ? 130.074 149.306 170.401 1.00 83.46 236 LEU B O 1
ATOM 1383 N N . ALA A 1 246 ? 130.914 151.380 170.118 1.00 66.35 237 ALA B N 1
ATOM 1384 C CA . ALA A 1 246 ? 131.035 151.228 168.671 1.00 65.98 237 ALA B CA 1
ATOM 1385 C C . ALA A 1 246 ? 132.053 150.154 168.308 1.00 70.36 237 ALA B C 1
ATOM 1386 O O . ALA A 1 246 ? 131.838 149.377 167.371 1.00 70.94 237 ALA B O 1
ATOM 1388 N N . ALA A 1 247 ? 133.174 150.103 169.031 1.00 69.20 238 ALA B N 1
ATOM 1389 C CA . ALA A 1 247 ? 134.177 149.070 168.781 1.00 68.91 238 ALA B CA 1
ATOM 1390 C C . ALA A 1 247 ? 133.625 147.683 169.075 1.00 68.05 238 ALA B C 1
ATOM 1391 O O . ALA A 1 247 ? 133.861 146.736 168.314 1.00 70.10 238 ALA B O 1
ATOM 1393 N N . LEU A 1 248 ? 132.892 147.541 170.180 1.00 59.52 239 LEU B N 1
ATOM 1394 C CA . LEU A 1 248 ? 132.286 146.254 170.501 1.00 59.89 239 LEU B CA 1
ATOM 1395 C C . LEU A 1 248 ? 131.236 145.868 169.467 1.00 60.82 239 LEU B C 1
ATOM 1396 O O . LEU A 1 248 ? 131.113 144.692 169.110 1.00 63.01 239 LEU B O 1
ATOM 1401 N N . ASP A 1 249 ? 130.469 146.844 168.975 1.00 66.14 240 ASP B N 1
ATOM 1402 C CA . ASP A 1 249 ? 129.502 146.566 167.919 1.00 71.17 240 ASP B CA 1
ATOM 1403 C C . ASP A 1 249 ? 130.198 146.122 166.639 1.00 74.21 240 ASP B C 1
ATOM 1404 O O . ASP A 1 249 ? 129.717 145.222 165.942 1.00 75.37 240 ASP B O 1
ATOM 1406 N N . ALA A 1 250 ? 131.329 146.750 166.309 1.00 66.81 241 ALA B N 1
ATOM 1407 C CA . ALA A 1 250 ? 132.095 146.334 165.138 1.00 63.46 241 ALA B CA 1
ATOM 1408 C C . ALA A 1 250 ? 132.622 144.914 165.300 1.00 67.17 241 ALA B C 1
ATOM 1409 O O . ALA A 1 250 ? 132.569 144.111 164.361 1.00 67.63 241 ALA B O 1
ATOM 1411 N N . LEU A 1 251 ? 133.133 144.585 166.489 1.00 61.47 242 LEU B N 1
ATOM 1412 C CA . LEU A 1 251 ? 133.604 143.226 166.737 1.00 61.44 242 LEU B CA 1
ATOM 1413 C C . LEU A 1 251 ? 132.463 142.220 166.641 1.00 59.42 242 LEU B C 1
ATOM 1414 O O . LEU A 1 251 ? 132.638 141.123 166.101 1.00 60.86 242 LEU B O 1
ATOM 1419 N N . ALA A 1 252 ? 131.288 142.574 167.169 1.00 56.46 243 ALA B N 1
ATOM 1420 C CA . ALA A 1 252 ? 130.130 141.694 167.061 1.00 57.60 243 ALA B CA 1
ATOM 1421 C C . ALA A 1 252 ? 129.723 141.497 165.608 1.00 62.66 243 ALA B C 1
ATOM 1422 O O . ALA A 1 252 ? 129.373 140.384 165.198 1.00 64.27 243 ALA B O 1
ATOM 1424 N N . GLU A 1 253 ? 129.756 142.570 164.815 1.00 57.16 244 GLU B N 1
ATOM 1425 C CA . GLU A 1 253 ? 129.501 142.442 163.385 1.00 54.88 244 GLU B CA 1
ATOM 1426 C C . GLU A 1 253 ? 130.557 141.577 162.713 1.00 59.04 244 GLU B C 1
ATOM 1427 O O . GLU A 1 253 ? 130.283 140.946 161.685 1.00 61.64 244 GLU B O 1
ATOM 1429 N N . ALA A 1 254 ? 131.765 141.537 163.274 1.00 52.72 245 ALA B N 1
ATOM 1430 C CA . ALA A 1 254 ? 132.797 140.640 162.766 1.00 50.73 245 ALA B CA 1
ATOM 1431 C C . ALA A 1 254 ? 132.584 139.218 163.270 1.00 58.17 245 ALA B C 1
ATOM 1432 O O . ALA A 1 254 ? 132.496 138.272 162.480 1.00 60.98 245 ALA B O 1
ATOM 1434 N N . PHE A 1 255 ? 132.492 139.052 164.586 1.00 56.97 246 PHE B N 1
ATOM 1435 C CA . PHE A 1 255 ? 132.394 137.737 165.216 1.00 53.00 246 PHE B CA 1
ATOM 1436 C C . PHE A 1 255 ? 130.923 137.458 165.499 1.00 54.36 246 PHE B C 1
ATOM 1437 O O . PHE A 1 255 ? 130.492 137.396 166.650 1.00 59.02 246 PHE B O 1
ATOM 1445 N N . ALA A 1 256 ? 130.146 137.288 164.430 1.00 61.14 247 ALA B N 1
ATOM 1446 C CA . ALA A 1 256 ? 128.731 136.976 164.551 1.00 65.84 247 ALA B CA 1
ATOM 1447 C C . ALA A 1 256 ? 128.408 135.502 164.370 1.00 65.79 247 ALA B C 1
ATOM 1448 O O . ALA A 1 256 ? 127.308 135.084 164.746 1.00 64.67 247 ALA B O 1
ATOM 1450 N N . ASP A 1 257 ? 129.321 134.708 163.806 1.00 56.74 248 ASP B N 1
ATOM 1451 C CA . ASP A 1 257 ? 129.047 133.289 163.607 1.00 58.58 248 ASP B CA 1
ATOM 1452 C C . ASP A 1 257 ? 128.944 132.546 164.933 1.00 63.95 248 ASP B C 1
ATOM 1453 O O . ASP A 1 257 ? 128.049 131.714 165.118 1.00 61.79 248 ASP B O 1
ATOM 1458 N N . ASP A 1 258 ? 129.850 132.831 165.864 1.00 73.98 249 ASP B N 1
ATOM 1459 C CA . ASP A 1 258 ? 129.886 132.101 167.122 1.00 73.61 249 ASP B CA 1
ATOM 1460 C C . ASP A 1 258 ? 128.652 132.443 167.942 1.00 70.53 249 ASP B C 1
ATOM 1461 O O . ASP A 1 258 ? 128.107 133.544 167.844 1.00 66.70 249 ASP B O 1
ATOM 1466 N N . ALA A 1 259 ? 128.206 131.484 168.751 1.00 79.86 250 ALA B N 1
ATOM 1467 C CA . ALA A 1 259 ? 127.250 131.819 169.797 1.00 80.71 250 ALA B CA 1
ATOM 1468 C C . ALA A 1 259 ? 128.038 132.339 170.991 1.00 80.53 250 ALA B C 1
ATOM 1469 O O . ALA A 1 259 ? 127.648 133.332 171.616 1.00 78.79 250 ALA B O 1
ATOM 1471 N N . GLU A 1 260 ? 129.170 131.700 171.296 1.00 86.42 251 GLU B N 1
ATOM 1472 C CA . GLU A 1 260 ? 129.956 132.079 172.464 1.00 86.68 251 GLU B CA 1
ATOM 1473 C C . GLU A 1 260 ? 130.551 133.473 172.308 1.00 84.50 251 GLU B C 1
ATOM 1474 O O . GLU A 1 260 ? 130.415 134.317 173.200 1.00 81.24 251 GLU B O 1
ATOM 1476 N N . LEU A 1 261 ? 131.209 133.738 171.178 1.00 67.82 252 LEU B N 1
ATOM 1477 C CA . LEU A 1 261 ? 131.886 135.021 171.009 1.00 69.60 252 LEU B CA 1
ATOM 1478 C C . LEU A 1 261 ? 130.891 136.168 170.880 1.00 71.97 252 LEU B C 1
ATOM 1479 O O . LEU A 1 261 ? 131.080 137.231 171.485 1.00 75.58 252 LEU B O 1
ATOM 1484 N N . THR A 1 262 ? 129.830 135.979 170.093 1.00 70.32 253 THR B N 1
ATOM 1485 C CA . THR A 1 262 ? 128.817 137.021 169.970 1.00 70.72 253 THR B CA 1
ATOM 1486 C C . THR A 1 262 ? 128.124 137.270 171.302 1.00 74.93 253 THR B C 1
ATOM 1487 O O . THR A 1 262 ? 127.846 138.421 171.659 1.00 73.55 253 THR B O 1
ATOM 1489 N N . ALA A 1 263 ? 127.835 136.203 172.053 1.00 74.54 254 ALA B N 1
ATOM 1490 C CA . ALA A 1 263 ? 127.232 136.368 173.370 1.00 73.77 254 ALA B CA 1
ATOM 1491 C C . ALA A 1 263 ? 128.162 137.125 174.309 1.00 77.86 254 ALA B C 1
ATOM 1492 O O . ALA A 1 263 ? 127.718 137.997 175.062 1.00 77.15 254 ALA B O 1
ATOM 1494 N N . LEU A 1 264 ? 129.459 136.808 174.272 1.00 71.19 255 LEU B N 1
ATOM 1495 C CA . LEU A 1 264 ? 130.423 137.511 175.112 1.00 71.87 255 LEU B CA 1
ATOM 1496 C C . LEU A 1 264 ? 130.485 138.991 174.762 1.00 67.26 255 LEU B C 1
ATOM 1497 O O . LEU A 1 264 ? 130.485 139.848 175.654 1.00 66.14 255 LEU B O 1
ATOM 1502 N N . LEU A 1 265 ? 130.536 139.312 173.468 1.00 65.61 256 LEU B N 1
ATOM 1503 C CA . LEU A 1 265 ? 130.602 140.712 173.059 1.00 67.72 256 LEU B CA 1
ATOM 1504 C C . LEU A 1 265 ? 129.330 141.464 173.434 1.00 67.98 256 LEU B C 1
ATOM 1505 O O . LEU A 1 265 ? 129.394 142.602 173.917 1.00 68.53 256 LEU B O 1
ATOM 1510 N N . ALA A 1 266 ? 128.164 140.846 173.225 1.00 74.75 257 ALA B N 1
ATOM 1511 C CA . ALA A 1 266 ? 126.910 141.494 173.593 1.00 80.24 257 ALA B CA 1
ATOM 1512 C C . ALA A 1 266 ? 126.820 141.709 175.098 1.00 77.67 257 ALA B C 1
ATOM 1513 O O . ALA A 1 266 ? 126.366 142.765 175.557 1.00 76.63 257 ALA B O 1
ATOM 1515 N N . LEU A 1 267 ? 127.243 140.716 175.885 1.00 70.63 258 LEU B N 1
ATOM 1516 C CA . LEU A 1 267 ? 127.212 140.857 177.335 1.00 75.13 258 LEU B CA 1
ATOM 1517 C C . LEU A 1 267 ? 128.163 141.948 177.803 1.00 74.18 258 LEU B C 1
ATOM 1518 O O . LEU A 1 267 ? 127.823 142.730 178.696 1.00 74.46 258 LEU B O 1
ATOM 1520 N N . LEU A 1 268 ? 129.355 142.026 177.208 1.00 65.48 259 LEU B N 1
ATOM 1521 C CA . LEU A 1 268 ? 130.286 143.089 177.563 1.00 65.27 259 LEU B CA 1
ATOM 1522 C C . LEU A 1 268 ? 129.764 144.464 177.171 1.00 68.18 259 LEU B C 1
ATOM 1523 O O . LEU A 1 268 ? 130.008 145.434 177.896 1.00 71.15 259 LEU B O 1
ATOM 1528 N N . ARG A 1 269 ? 129.058 144.572 176.044 1.00 71.57 260 ARG B N 1
ATOM 1529 C CA . ARG A 1 269 ? 128.461 145.848 175.669 1.00 70.73 260 ARG B CA 1
ATOM 1530 C C . ARG A 1 269 ? 127.331 146.250 176.608 1.00 75.40 260 ARG B C 1
ATOM 1531 O O . ARG A 1 269 ? 127.250 147.417 177.008 1.00 78.14 260 ARG B O 1
ATOM 1533 N N . ARG A 1 270 ? 126.463 145.307 176.978 1.00 73.86 261 ARG B N 1
ATOM 1534 C CA . ARG A 1 270 ? 125.336 145.580 177.859 1.00 73.12 261 ARG B CA 1
ATOM 1535 C C . ARG A 1 270 ? 125.761 145.749 179.314 1.00 73.47 261 ARG B C 1
ATOM 1536 O O . ARG A 1 270 ? 124.993 146.285 180.120 1.00 75.31 261 ARG B O 1
ATOM 1538 N N . LEU A 1 271 ? 126.963 145.291 179.666 1.00 77.39 262 LEU B N 1
ATOM 1539 C CA . LEU A 1 271 ? 127.488 145.512 181.007 1.00 79.07 262 LEU B CA 1
ATOM 1540 C C . LEU A 1 271 ? 127.711 146.995 181.271 1.00 80.34 262 LEU B C 1
ATOM 1541 O O . LEU A 1 271 ? 127.427 147.489 182.368 1.00 82.32 262 LEU B O 1
ATOM 1546 N N . LEU A 1 272 ? 128.216 147.720 180.275 1.00 74.32 263 LEU B N 1
ATOM 1547 C CA . LEU A 1 272 ? 128.499 149.143 180.428 1.00 78.04 263 LEU B CA 1
ATOM 1548 C C . LEU A 1 272 ? 127.334 150.002 179.941 1.00 80.64 263 LEU B C 1
ATOM 1549 O O . LEU A 1 272 ? 127.031 151.041 180.536 1.00 84.06 263 LEU B O 1
ATOM 1554 N N . GLU A 1 273 ? 126.674 149.582 178.866 1.00 75.61 264 GLU B N 1
ATOM 1555 C CA . GLU A 1 273 ? 125.551 150.334 178.320 1.00 75.43 264 GLU B CA 1
ATOM 1556 C C . GLU A 1 273 ? 124.343 150.276 179.248 1.00 78.42 264 GLU B C 1
ATOM 1557 O O . GLU A 1 273 ? 124.229 149.376 180.079 1.00 78.35 264 GLU B O 1
ATOM 1559 N N . ASP A 1 280 ? 122.356 140.333 188.955 1.00 76.95 271 ASP B N 1
ATOM 1560 C CA . ASP A 1 280 ? 122.269 140.158 187.511 1.00 79.21 271 ASP B CA 1
ATOM 1561 C C . ASP A 1 280 ? 122.711 138.760 187.097 1.00 79.23 271 ASP B C 1
ATOM 1562 O O . ASP A 1 280 ? 122.779 137.848 187.920 1.00 74.48 271 ASP B O 1
ATOM 1567 N N . GLU A 1 281 ? 123.014 138.599 185.809 1.00 85.85 272 GLU B N 1
ATOM 1568 C CA . GLU A 1 281 ? 123.454 137.328 185.250 1.00 85.45 272 GLU B CA 1
ATOM 1569 C C . GLU A 1 281 ? 124.908 137.382 184.791 1.00 86.49 272 GLU B C 1
ATOM 1570 O O . GLU A 1 281 ? 125.291 136.703 183.835 1.00 80.33 272 GLU B O 1
ATOM 1576 N N . LEU A 1 282 ? 125.731 138.183 185.471 1.00 88.47 273 LEU B N 1
ATOM 1577 C CA . LEU A 1 282 ? 127.137 138.314 185.109 1.00 83.73 273 LEU B CA 1
ATOM 1578 C C . LEU A 1 282 ? 127.934 137.042 185.361 1.00 85.98 273 LEU B C 1
ATOM 1579 O O . LEU A 1 282 ? 129.082 136.955 184.913 1.00 86.98 273 LEU B O 1
ATOM 1581 N N . ALA A 1 283 ? 127.367 136.066 186.074 1.00 95.58 274 ALA B N 1
ATOM 1582 C CA . ALA A 1 283 ? 128.065 134.802 186.281 1.00 97.59 274 ALA B CA 1
ATOM 1583 C C . ALA A 1 283 ? 128.292 134.076 184.961 1.00 97.25 274 ALA B C 1
ATOM 1584 O O . ALA A 1 283 ? 129.367 133.510 184.731 1.00 97.32 274 ALA B O 1
ATOM 1586 N N . ALA A 1 284 ? 127.290 134.085 184.078 1.00 93.99 275 ALA B N 1
ATOM 1587 C CA . ALA A 1 284 ? 127.431 133.438 182.779 1.00 93.54 275 ALA B CA 1
ATOM 1588 C C . ALA A 1 284 ? 128.443 134.143 181.887 1.00 91.00 275 ALA B C 1
ATOM 1589 O O . ALA A 1 284 ? 128.896 133.553 180.901 1.00 89.18 275 ALA B O 1
ATOM 1591 N N . LEU A 1 285 ? 128.799 135.390 182.204 1.00 90.43 276 LEU B N 1
ATOM 1592 C CA . LEU A 1 285 ? 129.787 136.104 181.401 1.00 91.51 276 LEU B CA 1
ATOM 1593 C C . LEU A 1 285 ? 131.141 135.410 181.445 1.00 91.56 276 LEU B C 1
ATOM 1594 O O . LEU A 1 285 ? 131.808 135.266 180.414 1.00 91.42 276 LEU B O 1
ATOM 1599 N N . ARG A 1 286 ? 131.564 134.970 182.631 1.00 96.30 277 ARG B N 1
ATOM 1600 C CA . ARG A 1 286 ? 132.821 134.242 182.749 1.00 95.68 277 ARG B CA 1
ATOM 1601 C C . ARG A 1 286 ? 132.754 132.854 182.128 1.00 96.17 277 ARG B C 1
ATOM 1602 O O . ARG A 1 286 ? 133.804 132.294 181.796 1.00 95.97 277 ARG B O 1
ATOM 1610 N N . ALA A 1 287 ? 131.555 132.288 181.968 1.00 103.06 278 ALA B N 1
ATOM 1611 C CA . ALA A 1 287 ? 131.426 131.023 181.250 1.00 104.17 278 ALA B CA 1
ATOM 1612 C C . ALA A 1 287 ? 131.778 131.190 179.777 1.00 103.23 278 ALA B C 1
ATOM 1613 O O . ALA A 1 287 ? 132.421 130.316 179.183 1.00 98.93 278 ALA B O 1
ATOM 1615 N N . ALA A 1 288 ? 131.360 132.304 179.170 1.00 101.97 279 ALA B N 1
ATOM 1616 C CA . ALA A 1 288 ? 131.743 132.583 177.790 1.00 100.67 279 ALA B CA 1
ATOM 1617 C C . ALA A 1 288 ? 133.218 132.941 177.679 1.00 100.65 279 ALA B C 1
ATOM 1618 O O . ALA A 1 288 ? 133.851 132.649 176.658 1.00 104.65 279 ALA B O 1
ATOM 1620 N N . LEU A 1 289 ? 133.779 133.574 178.708 1.00 91.41 280 LEU B N 1
ATOM 1621 C CA . LEU A 1 289 ? 135.198 133.906 178.717 1.00 90.48 280 LEU B CA 1
ATOM 1622 C C . LEU A 1 289 ? 136.080 132.687 178.935 1.00 88.75 280 LEU B C 1
ATOM 1623 O O . LEU A 1 289 ? 137.195 132.636 178.404 1.00 85.51 280 LEU B O 1
ATOM 1625 N N . THR A 1 290 ? 135.609 131.704 179.704 1.00 100.74 281 THR B N 1
ATOM 1626 C CA . THR A 1 290 ? 136.360 130.484 179.969 1.00 101.55 281 THR B CA 1
ATOM 1627 C C . THR A 1 290 ? 135.984 129.347 179.028 1.00 100.92 281 THR B C 1
ATOM 1628 O O . THR A 1 290 ? 136.133 128.172 179.390 1.00 104.17 281 THR B O 1
ATOM 1630 N N . ARG A 1 291 ? 135.500 129.663 177.823 1.00 101.58 282 ARG B N 1
ATOM 1631 C CA . ARG A 1 291 ? 135.124 128.643 176.850 1.00 102.66 282 ARG B CA 1
ATOM 1632 C C . ARG A 1 291 ? 136.254 128.358 175.868 1.00 103.65 282 ARG B C 1
ATOM 1633 O O . ARG A 1 291 ? 136.218 127.342 175.167 1.00 105.94 282 ARG B O 1
ATOM 1635 N N . PHE A 1 292 ? 137.253 129.233 175.803 1.00 96.15 283 PHE B N 1
ATOM 1636 C CA . PHE A 1 292 ? 138.431 129.023 174.972 1.00 95.52 283 PHE B CA 1
ATOM 1637 C C . PHE A 1 292 ? 139.667 129.444 175.755 1.00 94.89 283 PHE B C 1
ATOM 1638 O O . PHE A 1 292 ? 140.476 130.241 175.263 1.00 92.40 283 PHE B O 1
ATOM 1640 N N . PRO A 1 293 ? 139.846 128.937 176.974 1.00 105.60 284 PRO B N 1
ATOM 1641 C CA . PRO A 1 293 ? 140.952 129.418 177.812 1.00 106.48 284 PRO B CA 1
ATOM 1642 C C . PRO A 1 293 ? 142.300 128.818 177.446 1.00 103.77 284 PRO B C 1
ATOM 1643 O O . PRO A 1 293 ? 142.569 127.645 177.725 1.00 103.29 284 PRO B O 1
ATOM 1645 N N . GLU A 1 294 ? 143.153 129.623 176.819 1.00 105.20 285 GLU B N 1
ATOM 1646 C CA . GLU A 1 294 ? 144.563 129.306 176.637 1.00 107.19 285 GLU B CA 1
ATOM 1647 C C . GLU A 1 294 ? 145.451 130.222 177.463 1.00 108.17 285 GLU B C 1
ATOM 1648 O O . GLU A 1 294 ? 146.322 129.751 178.200 1.00 110.29 285 GLU B O 1
ATOM 1650 N N . PHE A 1 295 ? 145.244 131.532 177.346 1.00 111.21 286 PHE B N 1
ATOM 1651 C CA . PHE A 1 295 ? 145.794 132.497 178.285 1.00 111.69 286 PHE B CA 1
ATOM 1652 C C . PHE A 1 295 ? 144.712 133.375 178.897 1.00 112.96 286 PHE B C 1
ATOM 1653 O O . PHE A 1 295 ? 145.028 134.467 179.381 1.00 113.99 286 PHE B O 1
ATOM 1655 N N . ARG A 1 296 ? 143.454 132.932 178.895 1.00 101.48 287 ARG B N 1
ATOM 1656 C CA . ARG A 1 296 ? 142.318 133.740 179.324 1.00 99.42 287 ARG B CA 1
ATOM 1657 C C . ARG A 1 296 ? 142.274 133.929 180.836 1.00 100.26 287 ARG B C 1
ATOM 1658 O O . ARG A 1 296 ? 141.314 134.503 181.361 1.00 99.94 287 ARG B O 1
ATOM 1660 N N . GLU A 1 297 ? 143.294 133.444 181.546 1.00 101.92 288 GLU B N 1
ATOM 1661 C CA . GLU A 1 297 ? 143.355 133.657 182.988 1.00 101.57 288 GLU B CA 1
ATOM 1662 C C . GLU A 1 297 ? 143.412 135.144 183.315 1.00 100.44 288 GLU B C 1
ATOM 1663 O O . GLU A 1 297 ? 142.751 135.615 184.247 1.00 101.73 288 GLU B O 1
ATOM 1665 N N . ALA A 1 298 ? 144.196 135.903 182.546 1.00 96.10 289 ALA B N 1
ATOM 1666 C CA . ALA A 1 298 ? 144.274 137.346 182.734 1.00 98.54 289 ALA B CA 1
ATOM 1667 C C . ALA A 1 298 ? 143.015 138.070 182.278 1.00 100.05 289 ALA B C 1
ATOM 1668 O O . ALA A 1 298 ? 142.778 139.200 182.723 1.00 102.04 289 ALA B O 1
ATOM 1670 N N . LEU A 1 299 ? 142.214 137.459 181.401 1.00 95.78 290 LEU B N 1
ATOM 1671 C CA . LEU A 1 299 ? 140.974 138.095 180.968 1.00 94.87 290 LEU B CA 1
ATOM 1672 C C . LEU A 1 299 ? 140.016 138.285 182.135 1.00 92.22 290 LEU B C 1
ATOM 1673 O O . LEU A 1 299 ? 139.363 139.328 182.245 1.00 93.19 290 LEU B O 1
ATOM 1678 N N . LEU A 1 300 ? 139.916 137.287 183.016 1.00 98.78 291 LEU B N 1
ATOM 1679 C CA . LEU A 1 300 ? 139.048 137.419 184.183 1.00 101.17 291 LEU B CA 1
ATOM 1680 C C . LEU A 1 300 ? 139.538 138.521 185.113 1.00 100.65 291 LEU B C 1
ATOM 1681 O O . LEU A 1 300 ? 138.735 139.290 185.654 1.00 99.84 291 LEU B O 1
ATOM 1686 N N . ALA A 1 301 ? 140.856 138.613 185.312 1.00 98.60 292 ALA B N 1
ATOM 1687 C CA . ALA A 1 301 ? 141.402 139.669 186.160 1.00 99.19 292 ALA B CA 1
ATOM 1688 C C . ALA A 1 301 ? 141.124 141.047 185.573 1.00 97.90 292 ALA B C 1
ATOM 1689 O O . ALA A 1 301 ? 140.737 141.972 186.298 1.00 97.43 292 ALA B O 1
ATOM 1691 N N . LEU A 1 302 ? 141.311 141.201 184.260 1.00 93.39 293 LEU B N 1
ATOM 1692 C CA . LEU A 1 302 ? 141.026 142.481 183.618 1.00 93.76 293 LEU B CA 1
ATOM 1693 C C . LEU A 1 302 ? 139.541 142.819 183.693 1.00 93.36 293 LEU B C 1
ATOM 1694 O O . LEU A 1 302 ? 139.172 143.978 183.923 1.00 90.67 293 LEU B O 1
ATOM 1696 N N . LEU A 1 303 ? 138.675 141.819 183.506 1.00 92.22 294 LEU B N 1
ATOM 1697 C CA . LEU A 1 303 ? 137.238 142.042 183.617 1.00 88.00 294 LEU B CA 1
ATOM 1698 C C . LEU A 1 303 ? 136.861 142.494 185.021 1.00 88.78 294 LEU B C 1
ATOM 1699 O O . LEU A 1 303 ? 136.057 143.417 185.190 1.00 96.00 294 LEU B O 1
ATOM 1704 N N . ASP A 1 304 ? 137.432 141.852 186.042 1.00 90.00 295 ASP B N 1
ATOM 1705 C CA . ASP A 1 304 ? 137.167 142.274 187.412 1.00 93.96 295 ASP B CA 1
ATOM 1706 C C . ASP A 1 304 ? 137.655 143.697 187.650 1.00 94.57 295 ASP B C 1
ATOM 1707 O O . ASP A 1 304 ? 136.941 144.516 188.240 1.00 89.55 295 ASP B O 1
ATOM 1709 N N . ARG A 1 305 ? 138.859 144.017 187.171 1.00 98.12 296 ARG B N 1
ATOM 1710 C CA . ARG A 1 305 ? 139.415 145.347 187.395 1.00 96.05 296 ARG B CA 1
ATOM 1711 C C . ARG A 1 305 ? 138.620 146.427 186.671 1.00 94.37 296 ARG B C 1
ATOM 1712 O O . ARG A 1 305 ? 138.571 147.571 187.136 1.00 96.26 296 ARG B O 1
ATOM 1714 N N . TYR A 1 306 ? 137.998 146.093 185.540 1.00 87.63 297 TYR B N 1
ATOM 1715 C CA . TYR A 1 306 ? 137.259 147.072 184.753 1.00 88.50 297 TYR B CA 1
ATOM 1716 C C . TYR A 1 306 ? 135.759 147.055 185.039 1.00 87.19 297 TYR B C 1
ATOM 1717 O O . TYR A 1 306 ? 135.023 147.890 184.502 1.00 83.28 297 TYR B O 1
ATOM 1719 N N . LEU A 1 307 ? 135.285 146.120 185.868 1.00 95.09 298 LEU B N 1
ATOM 1720 C CA . LEU A 1 307 ? 133.863 146.078 186.191 1.00 94.35 298 LEU B CA 1
ATOM 1721 C C . LEU A 1 307 ? 133.616 146.138 187.695 1.00 94.37 298 LEU B C 1
ATOM 1722 O O . LEU A 1 307 ? 132.469 146.028 188.140 1.00 94.53 298 LEU B O 1
ATOM 1724 N N . ALA A 1 308 ? 134.670 146.310 188.493 1.00 99.39 299 ALA B N 1
ATOM 1725 C CA . ALA A 1 308 ? 134.483 146.484 189.927 1.00 101.54 299 ALA B CA 1
ATOM 1726 C C . ALA A 1 308 ? 134.842 147.900 190.355 1.00 98.22 299 ALA B C 1
ATOM 1727 O O . ALA A 1 308 ? 134.638 148.274 191.514 1.00 97.16 299 ALA B O 1
ATOM 1729 N N . THR A 1 309 ? 135.377 148.695 189.428 1.00 92.98 300 THR B N 1
ATOM 1730 C CA . THR A 1 309 ? 135.793 150.060 189.725 1.00 95.13 300 THR B CA 1
ATOM 1731 C C . THR A 1 309 ? 134.987 151.074 188.922 1.00 98.23 300 THR B C 1
ATOM 1732 O O . THR A 1 309 ? 135.331 152.260 188.893 1.00 99.24 300 THR B O 1
ATOM 1734 N N . ARG A 1 310 ? 133.909 150.625 188.278 1.00 94.68 301 ARG B N 1
ATOM 1735 C CA . ARG A 1 310 ? 133.068 151.465 187.425 1.00 94.42 301 ARG B CA 1
ATOM 1736 C C . ARG A 1 310 ? 133.925 152.234 186.415 1.00 94.55 301 ARG B C 1
ATOM 1737 O O . ARG A 1 310 ? 133.804 153.445 186.228 1.00 93.67 301 ARG B O 1
ATOM 1739 N N . ASP A 1 311 ? 134.807 151.476 185.772 1.00 88.62 302 ASP B N 1
ATOM 1740 C CA . ASP A 1 311 ? 135.822 152.047 184.899 1.00 88.09 302 ASP B CA 1
ATOM 1741 C C . ASP A 1 311 ? 135.201 152.707 183.678 1.00 87.26 302 ASP B C 1
ATOM 1742 O O . ASP A 1 311 ? 134.216 152.212 183.122 1.00 87.64 302 ASP B O 1
ATOM 1744 N N . LEU A 1 312 ? 135.785 153.834 183.267 1.00 81.48 303 LEU B N 1
ATOM 1745 C CA . LEU A 1 312 ? 135.417 154.497 182.027 1.00 84.09 303 LEU B CA 1
ATOM 1746 C C . LEU A 1 312 ? 136.443 154.320 180.920 1.00 80.21 303 LEU B C 1
ATOM 1747 O O . LEU A 1 312 ? 136.081 154.438 179.745 1.00 75.46 303 LEU B O 1
ATOM 1749 N N . ALA A 1 313 ? 137.703 154.040 181.257 1.00 80.85 304 ALA B N 1
ATOM 1750 C CA . ALA A 1 313 ? 138.732 153.793 180.257 1.00 83.15 304 ALA B CA 1
ATOM 1751 C C . ALA A 1 313 ? 139.398 152.432 180.383 1.00 83.49 304 ALA B C 1
ATOM 1752 O O . ALA A 1 313 ? 139.981 151.970 179.398 1.00 80.24 304 ALA B O 1
ATOM 1754 N N . ASP A 1 314 ? 139.341 151.774 181.545 1.00 79.87 305 ASP B N 1
ATOM 1755 C CA . ASP A 1 314 ? 139.890 150.427 181.654 1.00 76.66 305 ASP B CA 1
ATOM 1756 C C . ASP A 1 314 ? 139.080 149.428 180.840 1.00 73.35 305 ASP B C 1
ATOM 1757 O O . ASP A 1 314 ? 139.581 148.349 180.505 1.00 71.00 305 ASP B O 1
ATOM 1759 N N . ALA A 1 315 ? 137.833 149.765 180.509 1.00 74.09 306 ALA B N 1
ATOM 1760 C CA . ALA A 1 315 ? 137.083 148.949 179.565 1.00 75.39 306 ALA B CA 1
ATOM 1761 C C . ALA A 1 315 ? 137.712 148.958 178.179 1.00 78.15 306 ALA B C 1
ATOM 1762 O O . ALA A 1 315 ? 137.627 147.948 177.473 1.00 79.15 306 ALA B O 1
ATOM 1764 N N . ARG A 1 316 ? 138.352 150.059 177.781 1.00 73.30 307 ARG B N 1
ATOM 1765 C CA . ARG A 1 316 ? 139.099 150.068 176.528 1.00 71.65 307 ARG B CA 1
ATOM 1766 C C . ARG A 1 316 ? 140.271 149.098 176.591 1.00 74.94 307 ARG B C 1
ATOM 1767 O O . ARG A 1 316 ? 140.557 148.383 175.623 1.00 70.16 307 ARG B O 1
ATOM 1769 N N . ASP A 1 317 ? 140.962 149.060 177.731 1.00 77.16 308 ASP B N 1
ATOM 1770 C CA . ASP A 1 317 ? 142.048 148.105 177.919 1.00 74.25 308 ASP B CA 1
ATOM 1771 C C . ASP A 1 317 ? 141.525 146.675 177.864 1.00 72.39 308 ASP B C 1
ATOM 1772 O O . ASP A 1 317 ? 142.160 145.787 177.288 1.00 69.33 308 ASP B O 1
ATOM 1774 N N . LEU A 1 318 ? 140.362 146.437 178.473 1.00 74.52 309 LEU B N 1
ATOM 1775 C CA . LEU A 1 318 ? 139.745 145.115 178.406 1.00 77.09 309 LEU B CA 1
ATOM 1776 C C . LEU A 1 318 ? 139.413 144.730 176.971 1.00 74.60 309 LEU B C 1
ATOM 1777 O O . LEU A 1 318 ? 139.662 143.595 176.550 1.00 72.48 309 LEU B O 1
ATOM 1782 N N . VAL A 1 319 ? 138.847 145.664 176.205 1.00 74.49 310 VAL B N 1
ATOM 1783 C CA . VAL A 1 319 ? 138.494 145.380 174.817 1.00 75.52 310 VAL B CA 1
ATOM 1784 C C . VAL A 1 319 ? 139.745 145.075 174.003 1.00 77.07 310 VAL B C 1
ATOM 1785 O O . VAL A 1 319 ? 139.770 144.139 173.198 1.00 77.45 310 VAL B O 1
ATOM 1789 N N . TRP A 1 320 ? 140.805 145.861 174.204 1.00 80.67 311 TRP B N 1
ATOM 1790 C CA . TRP A 1 320 ? 142.045 145.625 173.472 1.00 80.46 311 TRP B CA 1
ATOM 1791 C C . TRP A 1 320 ? 142.701 144.305 173.863 1.00 78.29 311 TRP B C 1
ATOM 1792 O O . TRP A 1 320 ? 143.239 143.604 172.999 1.00 71.89 311 TRP B O 1
ATOM 1803 N N . ALA A 1 321 ? 142.675 143.953 175.150 1.00 75.60 312 ALA B N 1
ATOM 1804 C CA . ALA A 1 321 ? 143.190 142.656 175.571 1.00 74.38 312 ALA B CA 1
ATOM 1805 C C . ALA A 1 321 ? 142.383 141.518 174.966 1.00 73.83 312 ALA B C 1
ATOM 1806 O O . ALA A 1 321 ? 142.955 140.499 174.567 1.00 73.23 312 ALA B O 1
ATOM 1808 N N . LEU A 1 322 ? 141.060 141.673 174.892 1.00 76.21 313 LEU B N 1
ATOM 1809 C CA . LEU A 1 322 ? 140.229 140.681 174.223 1.00 77.91 313 LEU B CA 1
ATOM 1810 C C . LEU A 1 322 ? 140.560 140.564 172.743 1.00 72.54 313 LEU B C 1
ATOM 1811 O O . LEU A 1 322 ? 140.608 139.447 172.220 1.00 75.09 313 LEU B O 1
ATOM 1816 N N . VAL A 1 323 ? 140.796 141.687 172.063 1.00 64.17 314 VAL B N 1
ATOM 1817 C CA . VAL A 1 323 ? 141.189 141.640 170.658 1.00 65.66 314 VAL B CA 1
ATOM 1818 C C . VAL A 1 323 ? 142.527 140.932 170.492 1.00 64.97 314 VAL B C 1
ATOM 1819 O O . VAL A 1 323 ? 142.702 140.127 169.574 1.00 61.30 314 VAL B O 1
ATOM 1823 N N . LEU A 1 324 ? 143.493 141.221 171.367 1.00 70.53 315 LEU B N 1
ATOM 1824 C CA . LEU A 1 324 ? 144.796 140.567 171.276 1.00 65.34 315 LEU B CA 1
ATOM 1825 C C . LEU A 1 324 ? 144.678 139.067 171.526 1.00 67.01 315 LEU B C 1
ATOM 1826 O O . LEU A 1 324 ? 145.295 138.257 170.822 1.00 68.05 315 LEU B O 1
ATOM 1828 N N . ALA A 1 325 ? 143.887 138.678 172.530 1.00 73.37 316 ALA B N 1
ATOM 1829 C CA . ALA A 1 325 ? 143.698 137.261 172.826 1.00 71.64 316 ALA B CA 1
ATOM 1830 C C . ALA A 1 325 ? 142.997 136.548 171.680 1.00 73.13 316 ALA B C 1
ATOM 1831 O O . ALA A 1 325 ? 143.318 135.397 171.363 1.00 76.11 316 ALA B O 1
ATOM 1833 N N . ILE A 1 326 ? 142.024 137.212 171.056 1.00 65.26 317 ILE B N 1
ATOM 1834 C CA . ILE A 1 326 ? 141.349 136.644 169.895 1.00 59.16 317 ILE B CA 1
ATOM 1835 C C . ILE A 1 326 ? 142.330 136.493 168.738 1.00 63.59 317 ILE B C 1
ATOM 1836 O O . ILE A 1 326 ? 142.358 135.466 168.051 1.00 69.20 317 ILE B O 1
ATOM 1841 N N . ALA A 1 327 ? 143.166 137.511 168.521 1.00 71.17 318 ALA B N 1
ATOM 1842 C CA . ALA A 1 327 ? 144.152 137.459 167.448 1.00 74.59 318 ALA B CA 1
ATOM 1843 C C . ALA A 1 327 ? 145.148 136.328 167.653 1.00 72.91 318 ALA B C 1
ATOM 1844 O O . ALA A 1 327 ? 145.557 135.678 166.685 1.00 72.67 318 ALA B O 1
ATOM 1846 N N . SER A 1 328 ? 145.548 136.075 168.900 1.00 66.72 319 SER B N 1
ATOM 1847 C CA . SER A 1 328 ? 146.521 135.025 169.203 1.00 63.15 319 SER B CA 1
ATOM 1848 C C . SER A 1 328 ? 145.791 133.689 169.320 1.00 63.82 319 SER B C 1
ATOM 1849 O O . SER A 1 328 ? 145.923 132.951 170.298 1.00 66.21 319 SER B O 1
ATOM 1851 N N . ASP A 1 329 ? 145.006 133.376 168.285 1.00 55.81 320 ASP B N 1
ATOM 1852 C CA . ASP A 1 329 ? 144.302 132.104 168.198 1.00 56.80 320 ASP B CA 1
ATOM 1853 C C . ASP A 1 329 ? 144.488 131.547 166.800 1.00 53.90 320 ASP B C 1
ATOM 1854 O O . ASP A 1 329 ? 144.508 132.327 165.838 1.00 56.82 320 ASP B O 1
ATOM 1859 N N . PRO A 1 330 ? 144.623 130.228 166.641 1.00 56.62 321 PRO B N 1
ATOM 1860 C CA . PRO A 1 330 ? 144.811 129.671 165.292 1.00 59.70 321 PRO B CA 1
ATOM 1861 C C . PRO A 1 330 ? 143.610 129.849 164.379 1.00 62.53 321 PRO B C 1
ATOM 1862 O O . PRO A 1 330 ? 143.777 129.799 163.155 1.00 64.63 321 PRO B O 1
ATOM 1864 N N . ARG A 1 331 ? 142.412 130.055 164.926 1.00 61.52 322 ARG B N 1
ATOM 1865 C CA . ARG A 1 331 ? 141.205 130.157 164.117 1.00 60.24 322 ARG B CA 1
ATOM 1866 C C . ARG A 1 331 ? 140.740 131.590 163.896 1.00 59.54 322 ARG B C 1
ATOM 1867 O O . ARG A 1 331 ? 140.097 131.861 162.877 1.00 55.48 322 ARG B O 1
ATOM 1869 N N . TYR A 1 332 ? 141.050 132.510 164.811 1.00 63.42 323 TYR B N 1
ATOM 1870 C CA . TYR A 1 332 ? 140.588 133.885 164.699 1.00 57.41 323 TYR B CA 1
ATOM 1871 C C . TYR A 1 332 ? 141.591 134.811 164.026 1.00 58.86 323 TYR B C 1
ATOM 1872 O O . TYR A 1 332 ? 141.262 135.978 163.793 1.00 63.76 323 TYR B O 1
ATOM 1881 N N . ARG A 1 333 ? 142.800 134.335 163.724 1.00 62.16 324 ARG B N 1
ATOM 1882 C CA . ARG A 1 333 ? 143.841 135.225 163.210 1.00 60.32 324 ARG B CA 1
ATOM 1883 C C . ARG A 1 333 ? 143.447 135.926 161.915 1.00 59.82 324 ARG B C 1
ATOM 1884 O O . ARG A 1 333 ? 143.582 137.160 161.847 1.00 58.00 324 ARG B O 1
ATOM 1886 N N . PRO A 1 334 ? 142.969 135.240 160.868 1.00 63.30 325 PRO B N 1
ATOM 1887 C CA . PRO A 1 334 ? 142.532 135.979 159.671 1.00 66.19 325 PRO B CA 1
ATOM 1888 C C . PRO A 1 334 ? 141.366 136.909 159.939 1.00 62.22 325 PRO B C 1
ATOM 1889 O O . PRO A 1 334 ? 141.261 137.963 159.297 1.00 69.52 325 PRO B O 1
ATOM 1893 N N . ALA A 1 335 ? 140.497 136.553 160.889 1.00 44.73 326 ALA B N 1
ATOM 1894 C CA . ALA A 1 335 ? 139.329 137.373 161.189 1.00 45.73 326 ALA B CA 1
ATOM 1895 C C . ALA A 1 335 ? 139.733 138.779 161.601 1.00 45.42 326 ALA B C 1
ATOM 1896 O O . ALA A 1 335 ? 139.255 139.768 161.034 1.00 56.56 326 ALA B O 1
ATOM 1898 N N . VAL A 1 336 ? 140.617 138.886 162.592 1.00 49.10 327 VAL B N 1
ATOM 1899 C CA . VAL A 1 336 ? 141.088 140.197 163.020 1.00 53.96 327 VAL B CA 1
ATOM 1900 C C . VAL A 1 336 ? 142.049 140.785 161.992 1.00 62.57 327 VAL B C 1
ATOM 1901 O O . VAL A 1 336 ? 142.059 141.999 161.764 1.00 65.47 327 VAL B O 1
ATOM 1905 N N . ALA A 1 337 ? 142.861 139.939 161.345 1.00 53.98 328 ALA B N 1
ATOM 1906 C CA . ALA A 1 337 ? 143.853 140.441 160.399 1.00 44.53 328 ALA B CA 1
ATOM 1907 C C . ALA A 1 337 ? 143.204 141.177 159.236 1.00 39.98 328 ALA B C 1
ATOM 1908 O O . ALA A 1 337 ? 143.786 142.127 158.702 1.00 48.23 328 ALA B O 1
ATOM 1910 N N . ALA A 1 338 ? 142.006 140.755 158.828 1.00 39.40 329 ALA B N 1
ATOM 1911 C CA . ALA A 1 338 ? 141.303 141.465 157.765 1.00 42.05 329 ALA B CA 1
ATOM 1912 C C . ALA A 1 338 ? 140.912 142.872 158.202 1.00 44.31 329 ALA B C 1
ATOM 1913 O O . ALA A 1 338 ? 140.982 143.818 157.409 1.00 52.18 329 ALA B O 1
ATOM 1915 N N . MET A 1 339 ? 140.488 143.029 159.456 1.00 47.66 330 MET B N 1
ATOM 1916 C CA . MET A 1 339 ? 140.088 144.328 159.982 1.00 48.21 330 MET B CA 1
ATOM 1917 C C . MET A 1 339 ? 141.270 145.226 160.318 1.00 50.11 330 MET B C 1
ATOM 1918 O O . MET A 1 339 ? 141.093 146.445 160.415 1.00 47.63 330 MET B O 1
ATOM 1923 N N . ILE A 1 340 ? 142.461 144.660 160.498 1.00 54.94 331 ILE B N 1
ATOM 1924 C CA . ILE A 1 340 ? 143.656 145.432 160.817 1.00 52.29 331 ILE B CA 1
ATOM 1925 C C . ILE A 1 340 ? 144.457 145.592 159.531 1.00 59.96 331 ILE B C 1
ATOM 1926 O O . ILE A 1 340 ? 145.687 145.699 159.551 1.00 65.39 331 ILE B O 1
ATOM 1931 N N . ALA A 1 341 ? 143.763 145.563 158.393 1.00 61.32 332 ALA B N 1
ATOM 1932 C CA . ALA A 1 341 ? 144.429 145.765 157.111 1.00 55.45 332 ALA B CA 1
ATOM 1933 C C . ALA A 1 341 ? 144.377 147.227 156.681 1.00 58.07 332 ALA B C 1
ATOM 1934 O O . ALA A 1 341 ? 145.397 147.812 156.304 1.00 62.32 332 ALA B O 1
ATOM 1936 N N . PHE A 1 342 ? 143.193 147.837 156.747 1.00 60.06 333 PHE B N 1
ATOM 1937 C CA . PHE A 1 342 ? 142.971 149.164 156.186 1.00 62.83 333 PHE B CA 1
ATOM 1938 C C . PHE A 1 342 ? 143.563 150.277 157.047 1.00 61.77 333 PHE B C 1
ATOM 1939 O O . PHE A 1 342 ? 144.441 151.016 156.592 1.00 64.11 333 PHE B O 1
ATOM 1941 N N . GLY A 1 343 ? 143.100 150.409 158.290 1.00 66.66 334 GLY B N 1
ATOM 1942 C CA . GLY A 1 343 ? 143.511 151.526 159.125 1.00 69.91 334 GLY B CA 1
ATOM 1943 C C . GLY A 1 343 ? 144.783 151.293 159.913 1.00 76.31 334 GLY B C 1
ATOM 1944 O O . GLY A 1 343 ? 145.066 152.064 160.837 1.00 76.48 334 GLY B O 1
ATOM 1945 N N . ASP A 1 344 ? 145.566 150.276 159.561 1.00 82.09 335 ASP B N 1
ATOM 1946 C CA . ASP A 1 344 ? 146.691 149.840 160.378 1.00 81.12 335 ASP B CA 1
ATOM 1947 C C . ASP A 1 344 ? 147.944 150.673 160.177 1.00 78.19 335 ASP B C 1
ATOM 1948 O O . ASP A 1 344 ? 149.043 150.170 160.441 1.00 80.17 335 ASP B O 1
ATOM 1950 N N . ALA A 1 345 ? 147.818 151.916 159.711 1.00 81.82 336 ALA B N 1
ATOM 1951 C CA . ALA A 1 345 ? 149.000 152.749 159.523 1.00 85.09 336 ALA B CA 1
ATOM 1952 C C . ALA A 1 345 ? 149.734 152.962 160.841 1.00 84.38 336 ALA B C 1
ATOM 1953 O O . ALA A 1 345 ? 150.869 152.502 161.015 1.00 85.29 336 ALA B O 1
ATOM 1955 N N . GLU A 1 346 ? 149.106 153.650 161.776 1.00 82.24 337 GLU B N 1
ATOM 1956 C CA . GLU A 1 346 ? 149.728 153.894 163.072 1.00 82.42 337 GLU B CA 1
ATOM 1957 C C . GLU A 1 346 ? 148.832 153.542 164.251 1.00 83.49 337 GLU B C 1
ATOM 1958 O O . GLU A 1 346 ? 149.337 153.082 165.278 1.00 84.43 337 GLU B O 1
ATOM 1960 N N . VAL A 1 347 ? 147.518 153.746 164.131 1.00 86.52 338 VAL B N 1
ATOM 1961 C CA . VAL A 1 347 ? 146.635 153.665 165.293 1.00 85.57 338 VAL B CA 1
ATOM 1962 C C . VAL A 1 347 ? 146.535 152.232 165.803 1.00 87.83 338 VAL B C 1
ATOM 1963 O O . VAL A 1 347 ? 146.640 151.979 167.010 1.00 87.12 338 VAL B O 1
ATOM 1965 N N . LEU A 1 348 ? 146.322 151.274 164.898 1.00 76.20 339 LEU B N 1
ATOM 1966 C CA . LEU A 1 348 ? 146.057 149.907 165.332 1.00 73.99 339 LEU B CA 1
ATOM 1967 C C . LEU A 1 348 ? 147.299 149.214 165.876 1.00 71.53 339 LEU B C 1
ATOM 1968 O O . LEU A 1 348 ? 147.174 148.364 166.762 1.00 72.09 339 LEU B O 1
ATOM 1973 N N . ARG A 1 349 ? 148.490 149.559 165.381 1.00 76.55 340 ARG B N 1
ATOM 1974 C CA . ARG A 1 349 ? 149.710 149.022 165.976 1.00 78.19 340 ARG B CA 1
ATOM 1975 C C . ARG A 1 349 ? 149.813 149.421 167.442 1.00 78.99 340 ARG B C 1
ATOM 1976 O O . ARG A 1 349 ? 150.053 148.578 168.315 1.00 82.23 340 ARG B O 1
ATOM 1978 N N . ALA A 1 350 ? 149.603 150.708 167.729 1.00 84.52 341 ALA B N 1
ATOM 1979 C CA . ALA A 1 350 ? 149.643 151.183 169.108 1.00 87.92 341 ALA B CA 1
ATOM 1980 C C . ALA A 1 350 ? 148.523 150.570 169.937 1.00 89.17 341 ALA B C 1
ATOM 1981 O O . ALA A 1 350 ? 148.715 150.256 171.117 1.00 89.99 341 ALA B O 1
ATOM 1983 N N . GLY A 1 351 ? 147.343 150.398 169.339 1.00 87.09 342 GLY B N 1
ATOM 1984 C CA . GLY A 1 351 ? 146.239 149.802 170.074 1.00 87.47 342 GLY B CA 1
ATOM 1985 C C . GLY A 1 351 ? 146.520 148.369 170.482 1.00 82.60 342 GLY B C 1
ATOM 1986 O O . GLY A 1 351 ? 146.293 147.980 171.631 1.00 83.18 342 GLY B O 1
ATOM 1987 N N . LEU A 1 352 ? 147.026 147.563 169.546 1.00 74.33 343 LEU B N 1
ATOM 1988 C CA . LEU A 1 352 ? 147.364 146.182 169.874 1.00 75.91 343 LEU B CA 1
ATOM 1989 C C . LEU A 1 352 ? 148.535 146.104 170.844 1.00 77.92 343 LEU B C 1
ATOM 1990 O O . LEU A 1 352 ? 148.560 145.219 171.706 1.00 79.53 343 LEU B O 1
ATOM 1995 N N . LEU A 1 353 ? 149.510 147.011 170.727 1.00 83.12 344 LEU B N 1
ATOM 1996 C CA . LEU A 1 353 ? 150.607 147.032 171.688 1.00 81.69 344 LEU B CA 1
ATOM 1997 C C . LEU A 1 353 ? 150.105 147.350 173.092 1.00 86.18 344 LEU B C 1
ATOM 1998 O O . LEU A 1 353 ? 150.527 146.718 174.068 1.00 86.12 344 LEU B O 1
ATOM 2000 N N . ARG A 1 354 ? 149.199 148.323 173.214 1.00 95.86 345 ARG B N 1
ATOM 2001 C CA . ARG A 1 354 ? 148.625 148.644 174.518 1.00 93.58 345 ARG B CA 1
ATOM 2002 C C . ARG A 1 354 ? 147.795 147.484 175.056 1.00 94.28 345 ARG B C 1
ATOM 2003 O O . ARG A 1 354 ? 147.821 147.201 176.259 1.00 90.74 345 ARG B O 1
ATOM 2005 N N . GLY A 1 355 ? 147.049 146.806 174.182 1.00 94.27 346 GLY B N 1
ATOM 2006 C CA . GLY A 1 355 ? 146.292 145.644 174.617 1.00 89.33 346 GLY B CA 1
ATOM 2007 C C . GLY A 1 355 ? 147.181 144.522 175.119 1.00 88.97 346 GLY B C 1
ATOM 2008 O O . GLY A 1 355 ? 146.881 143.883 176.130 1.00 89.71 346 GLY B O 1
ATOM 2009 N N . ALA A 1 356 ? 148.284 144.262 174.414 1.00 91.87 347 ALA B N 1
ATOM 2010 C CA . ALA A 1 356 ? 149.238 143.261 174.876 1.00 93.54 347 ALA B CA 1
ATOM 2011 C C . ALA A 1 356 ? 149.892 143.676 176.187 1.00 96.36 347 ALA B C 1
ATOM 2012 O O . ALA A 1 356 ? 150.125 142.829 177.057 1.00 93.72 347 ALA B O 1
ATOM 2014 N N . GLU A 1 357 ? 150.194 144.967 176.347 1.00 100.57 348 GLU B N 1
ATOM 2015 C CA . GLU A 1 357 ? 150.764 145.453 177.597 1.00 100.45 348 GLU B CA 1
ATOM 2016 C C . GLU A 1 357 ? 149.781 145.355 178.756 1.00 100.87 348 GLU B C 1
ATOM 2017 O O . GLU A 1 357 ? 150.208 145.185 179.902 1.00 102.88 348 GLU B O 1
ATOM 2019 N N . ALA A 1 358 ? 148.481 145.462 178.485 1.00 95.81 349 ALA B N 1
ATOM 2020 C CA . ALA A 1 358 ? 147.464 145.276 179.511 1.00 94.53 349 ALA B CA 1
ATOM 2021 C C . ALA A 1 358 ? 147.136 143.813 179.764 1.00 94.87 349 ALA B C 1
ATOM 2022 O O . ALA A 1 358 ? 146.842 143.445 180.905 1.00 94.76 349 ALA B O 1
ATOM 2024 N N . LEU A 1 359 ? 147.176 142.974 178.726 1.00 101.53 350 LEU B N 1
ATOM 2025 C CA . LEU A 1 359 ? 146.951 141.545 178.917 1.00 101.68 350 LEU B CA 1
ATOM 2026 C C . LEU A 1 359 ? 148.047 140.929 179.778 1.00 104.63 350 LEU B C 1
ATOM 2027 O O . LEU A 1 359 ? 147.772 140.101 180.655 1.00 105.96 350 LEU B O 1
ATOM 2029 N N . GLY A 1 360 ? 149.297 141.323 179.545 1.00 110.54 351 GLY B N 1
ATOM 2030 C CA . GLY A 1 360 ? 150.418 140.842 180.323 1.00 111.15 351 GLY B CA 1
ATOM 2031 C C . GLY A 1 360 ? 151.085 139.581 179.815 1.00 111.42 351 GLY B C 1
ATOM 2032 O O . GLY A 1 360 ? 151.802 138.932 180.586 1.00 109.84 351 GLY B O 1
ATOM 2033 N N . LEU A 1 361 ? 150.876 139.213 178.556 1.00 116.94 352 LEU B N 1
ATOM 2034 C CA . LEU A 1 361 ? 151.448 137.980 178.032 1.00 117.04 352 LEU B CA 1
ATOM 2035 C C . LEU A 1 361 ? 152.973 138.061 178.036 1.00 117.40 352 LEU B C 1
ATOM 2036 O O . LEU A 1 361 ? 153.540 139.028 177.507 1.00 116.06 352 LEU B O 1
ATOM 2038 N N . PRO A 1 362 ? 153.669 137.076 178.612 1.00 119.59 353 PRO B N 1
ATOM 2039 C CA . PRO A 1 362 ? 155.150 137.084 178.628 1.00 118.97 353 PRO B CA 1
ATOM 2040 C C . PRO A 1 362 ? 155.743 136.706 177.273 1.00 118.07 353 PRO B C 1
ATOM 2041 O O . PRO A 1 362 ? 156.114 135.566 176.993 1.00 115.36 353 PRO B O 1
ATOM 2043 N N . GLY A 1 363 ? 155.837 137.704 176.399 1.00 115.80 354 GLY B N 1
ATOM 2044 C CA . GLY A 1 363 ? 156.274 137.486 175.035 1.00 113.62 354 GLY B CA 1
ATOM 2045 C C . GLY A 1 363 ? 155.253 137.999 174.043 1.00 112.72 354 GLY B C 1
ATOM 2046 O O . GLY A 1 363 ? 155.235 137.587 172.879 1.00 113.73 354 GLY B O 1
ATOM 2047 N N . GLY A 1 364 ? 154.393 138.908 174.504 1.00 105.37 355 GLY B N 1
ATOM 2048 C CA . GLY A 1 364 ? 153.333 139.417 173.652 1.00 107.37 355 GLY B CA 1
ATOM 2049 C C . GLY A 1 364 ? 153.834 140.291 172.521 1.00 108.11 355 GLY B C 1
ATOM 2050 O O . GLY A 1 364 ? 153.121 140.504 171.538 1.00 106.49 355 GLY B O 1
ATOM 2051 N N . GLU A 1 365 ? 155.053 140.821 172.645 1.00 108.64 356 GLU B N 1
ATOM 2052 C CA . GLU A 1 365 ? 155.615 141.633 171.570 1.00 107.20 356 GLU B CA 1
ATOM 2053 C C . GLU A 1 365 ? 155.802 140.812 170.300 1.00 104.60 356 GLU B C 1
ATOM 2054 O O . GLU A 1 365 ? 155.488 141.278 169.198 1.00 103.37 356 GLU B O 1
ATOM 2056 N N . ALA A 1 366 ? 156.308 139.584 170.435 1.00 106.18 357 ALA B N 1
ATOM 2057 C CA . ALA A 1 366 ? 156.457 138.713 169.274 1.00 107.08 357 ALA B CA 1
ATOM 2058 C C . ALA A 1 366 ? 155.101 138.340 168.686 1.00 106.22 357 ALA B C 1
ATOM 2059 O O . ALA A 1 366 ? 154.950 138.256 167.461 1.00 106.04 357 ALA B O 1
ATOM 2061 N N . LEU A 1 367 ? 154.105 138.106 169.544 1.00 102.39 358 LEU B N 1
ATOM 2062 C CA . LEU A 1 367 ? 152.764 137.807 169.053 1.00 104.28 358 LEU B CA 1
ATOM 2063 C C . LEU A 1 367 ? 152.190 138.981 168.271 1.00 102.14 358 LEU B C 1
ATOM 2064 O O . LEU A 1 367 ? 151.571 138.792 167.219 1.00 97.27 358 LEU B O 1
ATOM 2066 N N . VAL A 1 368 ? 152.391 140.204 168.767 1.00 98.76 359 VAL B N 1
ATOM 2067 C CA . VAL A 1 368 ? 151.909 141.387 168.060 1.00 97.74 359 VAL B CA 1
ATOM 2068 C C . VAL A 1 368 ? 152.653 141.564 166.742 1.00 98.85 359 VAL B C 1
ATOM 2069 O O . VAL A 1 368 ? 152.061 141.946 165.726 1.00 99.66 359 VAL B O 1
ATOM 2073 N N . GLU A 1 369 ? 153.961 141.293 166.736 1.00 102.27 360 GLU B N 1
ATOM 2074 C CA . GLU A 1 369 ? 154.726 141.382 165.496 1.00 102.29 360 GLU B CA 1
ATOM 2075 C C . GLU A 1 369 ? 154.220 140.384 164.462 1.00 100.75 360 GLU B C 1
ATOM 2076 O O . GLU A 1 369 ? 154.064 140.725 163.285 1.00 98.20 360 GLU B O 1
ATOM 2078 N N . GLU A 1 370 ? 153.945 139.147 164.885 1.00 98.35 361 GLU B N 1
ATOM 2079 C CA . GLU A 1 370 ? 153.402 138.150 163.966 1.00 97.86 361 GLU B CA 1
ATOM 2080 C C . GLU A 1 370 ? 152.004 138.535 163.490 1.00 98.13 361 GLU B C 1
ATOM 2081 O O . GLU A 1 370 ? 151.655 138.327 162.320 1.00 95.43 361 GLU B O 1
ATOM 2083 N N . ILE A 1 371 ? 151.188 139.094 164.388 1.00 93.91 362 ILE B N 1
ATOM 2084 C CA . ILE A 1 371 ? 149.840 139.512 164.018 1.00 93.23 362 ILE B CA 1
ATOM 2085 C C . ILE A 1 371 ? 149.892 140.617 162.975 1.00 91.36 362 ILE B C 1
ATOM 2086 O O . ILE A 1 371 ? 149.150 140.593 161.989 1.00 87.01 362 ILE B O 1
ATOM 2091 N N . MET A 1 372 ? 150.780 141.595 163.161 1.00 91.15 363 MET B N 1
ATOM 2092 C CA . MET A 1 372 ? 150.893 142.658 162.170 1.00 90.46 363 MET B CA 1
ATOM 2093 C C . MET A 1 372 ? 151.592 142.182 160.904 1.00 90.19 363 MET B C 1
ATOM 2094 O O . MET A 1 372 ? 151.395 142.771 159.841 1.00 91.02 363 MET B O 1
ATOM 2099 N N . ALA A 1 373 ? 152.397 141.121 160.983 1.00 88.06 364 ALA B N 1
ATOM 2100 C CA . ALA A 1 373 ? 152.896 140.500 159.760 1.00 89.22 364 ALA B CA 1
ATOM 2101 C C . ALA A 1 373 ? 151.754 139.895 158.954 1.00 89.77 364 ALA B C 1
ATOM 2102 O O . ALA A 1 373 ? 151.674 140.078 157.732 1.00 83.78 364 ALA B O 1
ATOM 2104 N N . GLU A 1 374 ? 150.850 139.183 159.629 1.00 90.10 365 GLU B N 1
ATOM 2105 C CA . GLU A 1 374 ? 149.663 138.668 158.953 1.00 86.78 365 GLU B CA 1
ATOM 2106 C C . GLU A 1 374 ? 148.799 139.808 158.427 1.00 88.30 365 GLU B C 1
ATOM 2107 O O . GLU A 1 374 ? 148.221 139.711 157.339 1.00 84.64 365 GLU B O 1
ATOM 2109 N N . ALA A 1 375 ? 148.703 140.897 159.190 1.00 87.90 366 ALA B N 1
ATOM 2110 C CA . ALA A 1 375 ? 147.948 142.065 158.749 1.00 81.27 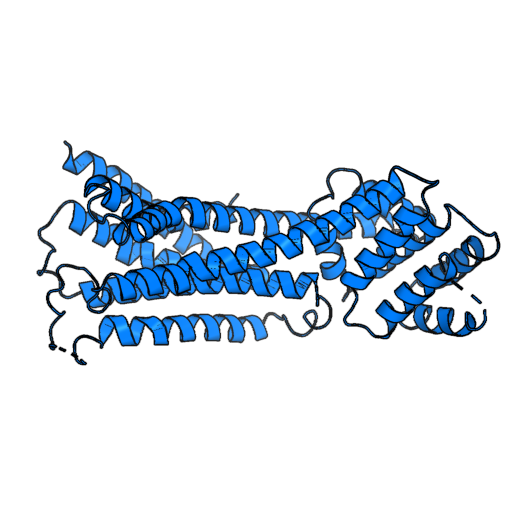366 ALA B CA 1
ATOM 2111 C C . ALA A 1 375 ? 148.573 142.713 157.520 1.00 81.29 366 ALA B C 1
ATOM 2112 O O . ALA A 1 375 ? 147.850 143.174 156.636 1.00 81.42 366 ALA B O 1
ATOM 2114 N N . GLU A 1 376 ? 149.903 142.768 157.448 1.00 83.04 367 GLU B N 1
ATOM 2115 C CA . GLU A 1 376 ? 150.564 143.308 156.265 1.00 83.16 367 GLU B CA 1
ATOM 2116 C C . GLU A 1 376 ? 150.391 142.379 155.071 1.00 80.98 367 GLU B C 1
ATOM 2117 O O . GLU A 1 376 ? 150.284 142.840 153.930 1.00 78.89 367 GLU B O 1
ATOM 2119 N N . LYS A 1 377 ? 150.365 141.067 155.312 1.00 80.23 368 LYS B N 1
ATOM 2120 C CA . LYS A 1 377 ? 150.037 140.136 154.237 1.00 80.80 368 LYS B CA 1
ATOM 2121 C C . LYS A 1 377 ? 148.619 140.370 153.729 1.00 78.04 368 LYS B C 1
ATOM 2122 O O . LYS A 1 377 ? 148.371 140.352 152.517 1.00 75.40 368 LYS B O 1
ATOM 2124 N N . GLU A 1 378 ? 147.676 140.598 154.647 1.00 77.67 369 GLU B N 1
ATOM 2125 C CA . GLU A 1 378 ? 146.308 140.919 154.250 1.00 76.76 369 GLU B CA 1
ATOM 2126 C C . GLU A 1 378 ? 146.247 142.242 153.500 1.00 82.15 369 GLU B C 1
ATOM 2127 O O . GLU A 1 378 ? 145.476 142.387 152.547 1.00 82.01 369 GLU B O 1
ATOM 2133 N N . LYS A 1 379 ? 147.038 143.225 153.931 1.00 77.98 370 LYS B N 1
ATOM 2134 C CA . LYS A 1 379 ? 147.104 144.503 153.230 1.00 69.68 370 LYS B CA 1
ATOM 2135 C C . LYS A 1 379 ? 147.638 144.330 151.817 1.00 65.63 370 LYS B C 1
ATOM 2136 O O . LYS A 1 379 ? 147.120 144.934 150.874 1.00 66.38 370 LYS B O 1
ATOM 2142 N N . LYS A 1 380 ? 148.679 143.514 151.653 1.00 63.60 371 LYS B N 1
ATOM 2143 C CA . LYS A 1 380 ? 149.213 143.250 150.322 1.00 60.03 371 LYS B CA 1
ATOM 2144 C C . LYS A 1 380 ? 148.189 142.530 149.455 1.00 63.48 371 LYS B C 1
ATOM 2145 O O . LYS A 1 380 ? 148.039 142.845 148.271 1.00 63.32 371 LYS B O 1
ATOM 2147 N N . ALA A 1 381 ? 147.472 141.563 150.031 1.00 68.25 372 ALA B N 1
ATOM 2148 C CA . ALA A 1 381 ? 146.439 140.859 149.278 1.00 68.63 372 ALA B CA 1
ATOM 2149 C C . ALA A 1 381 ? 145.311 141.800 148.871 1.00 65.70 372 ALA B C 1
ATOM 2150 O O . ALA A 1 381 ? 144.818 141.739 147.739 1.00 61.86 372 ALA B O 1
ATOM 2152 N N . ALA A 1 382 ? 144.890 142.679 149.782 1.00 62.40 373 ALA B N 1
ATOM 2153 C CA . ALA A 1 382 ? 143.834 143.635 149.472 1.00 63.18 373 ALA B CA 1
ATOM 2154 C C . ALA A 1 382 ? 144.290 144.644 148.428 1.00 71.42 373 ALA B C 1
ATOM 2155 O O . ALA A 1 382 ? 143.510 145.034 147.555 1.00 75.04 373 ALA B O 1
ATOM 2157 N N . ARG A 1 383 ? 145.547 145.085 148.504 1.00 70.16 374 ARG B N 1
ATOM 2158 C CA . ARG A 1 383 ? 146.070 146.002 147.499 1.00 60.73 374 ARG B CA 1
ATOM 2159 C C . ARG A 1 383 ? 146.184 145.321 146.144 1.00 54.78 374 ARG B C 1
ATOM 2160 O O . ARG A 1 383 ? 145.943 145.949 145.111 1.00 55.27 374 ARG B O 1
ATOM 2168 N N . THR A 1 384 ? 146.553 144.039 146.126 1.00 56.35 375 THR B N 1
ATOM 2169 C CA . THR A 1 384 ? 146.571 143.288 144.874 1.00 60.13 375 THR B CA 1
ATOM 2170 C C . THR A 1 384 ? 145.168 143.157 144.296 1.00 59.47 375 THR B C 1
ATOM 2171 O O . THR A 1 384 ? 144.968 143.330 143.088 1.00 61.78 375 THR B O 1
ATOM 2175 N N . LEU A 1 385 ? 144.183 142.862 145.148 1.00 57.80 376 LEU B N 1
ATOM 2176 C CA . LEU A 1 385 ? 142.798 142.806 144.690 1.00 58.70 376 LEU B CA 1
ATOM 2177 C C . LEU A 1 385 ? 142.348 144.149 144.139 1.00 57.66 376 LEU B C 1
ATOM 2178 O O . LEU A 1 385 ? 141.697 144.211 143.092 1.00 51.30 376 LEU B O 1
ATOM 2180 N N . SER A 1 386 ? 142.688 145.237 144.833 1.00 56.10 377 SER B N 1
ATOM 2181 C CA . SER A 1 386 ? 142.314 146.567 144.369 1.00 53.08 377 SER B CA 1
ATOM 2182 C C . SER A 1 386 ? 143.001 146.904 143.054 1.00 55.76 377 SER B C 1
ATOM 2183 O O . SER A 1 386 ? 142.394 147.514 142.172 1.00 57.23 377 SER B O 1
ATOM 2186 N N . ALA A 1 387 ? 144.268 146.517 142.905 1.00 57.67 378 ALA B N 1
ATOM 2187 C CA . ALA A 1 387 ? 144.990 146.788 141.668 1.00 55.78 378 ALA B CA 1
ATOM 2188 C C . ALA A 1 387 ? 144.374 146.033 140.499 1.00 52.88 378 ALA B C 1
ATOM 2189 O O . ALA A 1 387 ? 144.166 146.600 139.422 1.00 58.94 378 ALA B O 1
ATOM 2191 N N . ILE A 1 388 ? 144.065 144.749 140.695 1.00 48.67 379 ILE B N 1
ATOM 2192 C CA . ILE A 1 388 ? 143.454 143.979 139.615 1.00 51.19 379 ILE B CA 1
ATOM 2193 C C . ILE A 1 388 ? 142.061 144.507 139.307 1.00 50.97 379 ILE B C 1
ATOM 2194 O O . ILE A 1 388 ? 141.664 144.596 138.142 1.00 54.17 379 ILE B O 1
ATOM 2199 N N . LEU A 1 389 ? 141.301 144.881 140.340 1.00 45.31 380 LEU B N 1
ATOM 2200 C CA . LEU A 1 389 ? 139.959 145.411 140.122 1.00 47.12 380 LEU B CA 1
ATOM 2201 C C . LEU A 1 389 ? 140.004 146.749 139.396 1.00 50.34 380 LEU B C 1
ATOM 2202 O O . LEU A 1 389 ? 139.183 147.011 138.511 1.00 44.87 380 LEU B O 1
ATOM 2207 N N . LEU A 1 390 ? 140.965 147.605 139.745 1.00 51.33 381 LEU B N 1
ATOM 2208 C CA . LEU A 1 390 ? 141.076 148.911 139.108 1.00 41.31 381 LEU B CA 1
ATOM 2209 C C . LEU A 1 390 ? 141.569 148.785 137.674 1.00 37.67 381 LEU B C 1
ATOM 2210 O O . LEU A 1 390 ? 141.099 149.508 136.791 1.00 40.66 381 LEU B O 1
ATOM 2215 N N . ALA A 1 391 ? 142.523 147.886 137.422 1.00 35.08 382 ALA B N 1
ATOM 2216 C CA . ALA A 1 391 ? 142.940 147.626 136.049 1.00 42.69 382 ALA B CA 1
ATOM 2217 C C . ALA A 1 391 ? 141.786 147.063 135.235 1.00 48.12 382 ALA B C 1
ATOM 2218 O O . ALA A 1 391 ? 141.559 147.477 134.093 1.00 58.45 382 ALA B O 1
ATOM 2220 N N . PHE A 1 392 ? 141.031 146.135 135.824 1.00 45.32 383 PHE B N 1
ATOM 2221 C CA . PHE A 1 392 ? 139.848 145.581 135.181 1.00 46.74 383 PHE B CA 1
ATOM 2222 C C . PHE A 1 392 ? 138.849 146.679 134.837 1.00 50.93 383 PHE B C 1
ATOM 2223 O O . PHE A 1 392 ? 138.338 146.733 133.714 1.00 48.15 383 PHE B O 1
ATOM 2231 N N . ILE A 1 393 ? 138.603 147.579 135.784 1.00 43.94 384 ILE B N 1
ATOM 2232 C CA . ILE A 1 393 ? 137.662 148.675 135.573 1.00 39.34 384 ILE B CA 1
ATOM 2233 C C . ILE A 1 393 ? 138.216 149.791 134.683 1.00 43.54 384 ILE B C 1
ATOM 2234 O O . ILE A 1 393 ? 137.454 150.520 134.050 1.00 42.69 384 ILE B O 1
ATOM 2239 N N . LEU A 1 394 ? 139.539 149.920 134.635 1.00 43.56 385 LEU B N 1
ATOM 2240 C CA . LEU A 1 394 ? 140.179 150.960 133.829 1.00 38.73 385 LEU B CA 1
ATOM 2241 C C . LEU A 1 394 ? 140.508 150.491 132.413 1.00 44.95 385 LEU B C 1
ATOM 2242 O O . LEU A 1 394 ? 140.975 151.269 131.581 1.00 56.34 385 LEU B O 1
ATOM 2247 N N . THR A 1 395 ? 140.261 149.213 132.151 1.00 34.50 386 THR B N 1
ATOM 2248 C CA . THR A 1 395 ? 140.519 148.611 130.854 1.00 36.13 386 THR B CA 1
ATOM 2249 C C . THR A 1 395 ? 139.285 147.987 130.221 1.00 38.82 386 THR B C 1
ATOM 2250 O O . THR A 1 395 ? 139.286 147.757 129.008 1.00 42.18 386 THR B O 1
ATOM 2252 N N . TRP A 1 396 ? 138.264 147.707 131.024 1.00 31.38 387 TRP B N 1
ATOM 2253 C CA . TRP A 1 396 ? 137.034 147.108 130.522 1.00 37.17 387 TRP B CA 1
ATOM 2254 C C . TRP A 1 396 ? 135.909 148.133 130.494 1.00 42.49 387 TRP B C 1
ATOM 2255 O O . TRP A 1 396 ? 134.948 147.998 129.736 1.00 48.53 387 TRP B O 1
ATOM 2266 N N . THR A 1 397 ? 136.037 149.160 131.327 1.00 40.93 388 THR B N 1
ATOM 2267 C CA . THR A 1 397 ? 135.033 150.212 131.409 1.00 40.00 388 THR B CA 1
ATOM 2268 C C . THR A 1 397 ? 134.772 150.852 130.050 1.00 49.03 388 THR B C 1
ATOM 2269 O O . THR A 1 397 ? 133.639 150.850 129.568 1.00 55.14 388 THR B O 1
ATOM 2271 N N . PRO A 1 398 ? 135.826 151.411 129.433 1.00 45.64 389 PRO B N 1
ATOM 2272 C CA . PRO A 1 398 ? 135.752 152.081 128.120 1.00 32.04 389 PRO B CA 1
ATOM 2273 C C . PRO A 1 398 ? 134.960 151.292 127.096 1.00 32.04 389 PRO B C 1
ATOM 2274 O O . PRO A 1 398 ? 134.040 151.830 126.465 1.00 39.45 389 PRO B O 1
ATOM 2276 N N . TYR A 1 399 ? 135.280 150.007 126.940 1.00 34.35 390 TYR B N 1
ATOM 2277 C CA . TYR A 1 399 ? 134.484 149.139 126.082 1.00 39.14 390 TYR B CA 1
ATOM 2278 C C . TYR A 1 399 ? 133.049 149.047 126.587 1.00 44.16 390 TYR B C 1
ATOM 2279 O O . TYR A 1 399 ? 132.097 149.146 125.809 1.00 55.86 390 TYR B O 1
ATOM 2288 N N . ASN A 1 400 ? 132.909 148.888 127.900 1.00 39.25 391 ASN B N 1
ATOM 2289 C CA . ASN A 1 400 ? 131.600 148.804 128.533 1.00 42.26 391 ASN B CA 1
ATOM 2290 C C . ASN A 1 400 ? 130.835 150.114 128.382 1.00 54.70 391 ASN B C 1
ATOM 2291 O O . ASN A 1 400 ? 129.664 150.115 128.001 1.00 58.62 391 ASN B O 1
ATOM 2296 N N . ILE A 1 401 ? 131.499 151.227 128.686 1.00 57.17 392 ILE B N 1
ATOM 2297 C CA . ILE A 1 401 ? 130.870 152.541 128.558 1.00 52.84 392 ILE B CA 1
ATOM 2298 C C . ILE A 1 401 ? 130.351 152.732 127.142 1.00 48.88 392 ILE B C 1
ATOM 2299 O O . ILE A 1 401 ? 129.209 153.155 126.929 1.00 49.47 392 ILE B O 1
ATOM 2304 N N . MET A 1 402 ? 131.183 152.413 126.150 1.00 45.38 393 MET B N 1
ATOM 2305 C CA . MET A 1 402 ? 130.748 152.523 124.767 1.00 53.35 393 MET B CA 1
ATOM 2306 C C . MET A 1 402 ? 129.660 151.515 124.424 1.00 52.90 393 MET B C 1
ATOM 2307 O O . MET A 1 402 ? 128.885 151.756 123.495 1.00 60.13 393 MET B O 1
ATOM 2309 N N . VAL A 1 403 ? 129.589 150.393 125.145 1.00 45.67 394 VAL B N 1
ATOM 2310 C CA . VAL A 1 403 ? 128.481 149.459 124.956 1.00 49.51 394 VAL B CA 1
ATOM 2311 C C . VAL A 1 403 ? 127.185 150.054 125.494 1.00 53.95 394 VAL B C 1
ATOM 2312 O O . VAL A 1 403 ? 126.117 149.905 124.887 1.00 57.39 394 VAL B O 1
ATOM 2316 N N . LEU A 1 404 ? 127.254 150.731 126.643 1.00 59.02 395 LEU B N 1
ATOM 2317 C CA . LEU A 1 404 ? 126.081 151.420 127.170 1.00 60.01 395 LEU B CA 1
ATOM 2318 C C . LEU A 1 404 ? 125.565 152.452 126.176 1.00 62.21 395 LEU B C 1
ATOM 2319 O O . LEU A 1 404 ? 124.372 152.482 125.854 1.00 61.50 395 LEU B O 1
ATOM 2324 N N . VAL A 1 405 ? 126.459 153.303 125.667 1.00 61.76 396 VAL B N 1
ATOM 2325 C CA . VAL A 1 405 ? 126.050 154.326 124.715 1.00 58.83 396 VAL B CA 1
ATOM 2326 C C . VAL A 1 405 ? 125.852 153.753 123.319 1.00 61.10 396 VAL B C 1
ATOM 2327 O O . VAL A 1 405 ? 125.482 154.490 122.399 1.00 64.25 396 VAL B O 1
ATOM 2329 N N . SER A 1 406 ? 126.087 152.454 123.128 1.00 64.04 397 SER B N 1
ATOM 2330 C CA . SER A 1 406 ? 125.801 151.797 121.861 1.00 63.58 397 SER B CA 1
ATOM 2331 C C . SER A 1 406 ? 124.317 151.504 121.688 1.00 67.25 397 SER B C 1
ATOM 2332 O O . SER A 1 406 ? 123.890 151.128 120.590 1.00 72.03 397 SER B O 1
ATOM 2334 N N . THR A 1 407 ? 123.529 151.658 122.750 1.00 65.51 398 THR B N 1
ATOM 2335 C CA . THR A 1 407 ? 122.075 151.631 122.656 1.00 68.37 398 THR B CA 1
ATOM 2336 C C . THR A 1 407 ? 121.431 152.983 122.911 1.00 75.92 398 THR B C 1
ATOM 2337 O O . THR A 1 407 ? 120.231 153.131 122.647 1.00 76.58 398 THR B O 1
ATOM 2339 N N . PHE A 1 408 ? 122.176 153.966 123.414 1.00 76.54 399 PHE B N 1
ATOM 2340 C CA . PHE A 1 408 ? 121.702 155.335 123.601 1.00 70.59 399 PHE B CA 1
ATOM 2341 C C . PHE A 1 408 ? 122.412 156.186 122.554 1.00 69.07 399 PHE B C 1
ATOM 2342 O O . PHE A 1 408 ? 123.562 156.588 122.752 1.00 68.15 399 PHE B O 1
ATOM 2350 N N . CYS A 1 409 ? 121.722 156.459 121.444 1.00 76.40 400 CYS B N 1
ATOM 2351 C CA . CYS A 1 409 ? 122.313 157.173 120.317 1.00 79.47 400 CYS B CA 1
ATOM 2352 C C . CYS A 1 409 ? 123.548 156.432 119.821 1.00 78.96 400 CYS B C 1
ATOM 2353 O O . CYS A 1 409 ? 124.669 156.939 119.937 1.00 78.33 400 CYS B O 1
ATOM 2355 N N . LYS A 1 410 ? 123.339 155.224 119.290 1.00 78.12 401 LYS B N 1
ATOM 2356 C CA . LYS A 1 410 ? 124.392 154.298 118.880 1.00 77.35 401 LYS B CA 1
ATOM 2357 C C . LYS A 1 410 ? 125.571 154.975 118.191 1.00 77.81 401 LYS B C 1
ATOM 2358 O O . LYS A 1 410 ? 126.728 154.692 118.516 1.00 83.30 401 LYS B O 1
ATOM 2360 N N . ASP A 1 411 ? 125.295 155.872 117.247 1.00 79.22 402 ASP B N 1
ATOM 2361 C CA . ASP A 1 411 ? 126.349 156.574 116.516 1.00 82.11 402 ASP B CA 1
ATOM 2362 C C . ASP A 1 411 ? 126.921 157.656 117.428 1.00 82.89 402 ASP B C 1
ATOM 2363 O O . ASP A 1 411 ? 126.661 158.848 117.270 1.00 83.76 402 ASP B O 1
ATOM 2365 N N . CYS A 1 412 ? 127.716 157.219 118.405 1.00 80.53 403 CYS B N 1
ATOM 2366 C CA . CYS A 1 412 ? 128.315 158.130 119.373 1.00 82.45 403 CYS B CA 1
ATOM 2367 C C . CYS A 1 412 ? 129.835 158.068 119.410 1.00 81.69 403 CYS B C 1
ATOM 2368 O O . CYS A 1 412 ? 130.471 159.058 119.785 1.00 84.59 403 CYS B O 1
ATOM 2370 N N . VAL A 1 413 ? 130.433 156.941 119.038 1.00 65.78 404 VAL B N 1
ATOM 2371 C CA . VAL A 1 413 ? 131.886 156.789 119.086 1.00 64.14 404 VAL B CA 1
ATOM 2372 C C . VAL A 1 413 ? 132.382 156.215 117.764 1.00 64.54 404 VAL B C 1
ATOM 2373 O O . VAL A 1 413 ? 131.668 155.431 117.122 1.00 65.22 404 VAL B O 1
ATOM 2377 N N . PRO A 1 414 ? 133.584 156.569 117.321 1.00 58.92 405 PRO B N 1
ATOM 2378 C CA . PRO A 1 414 ? 134.098 156.046 116.052 1.00 59.85 405 PRO B CA 1
ATOM 2379 C C . PRO A 1 414 ? 134.712 154.662 116.227 1.00 58.96 405 PRO B C 1
ATOM 2380 O O . PRO A 1 414 ? 134.723 154.083 117.314 1.00 60.20 405 PRO B O 1
ATOM 2384 N N . GLU A 1 415 ? 135.229 154.133 115.115 1.00 51.45 406 GLU B N 1
ATOM 2385 C CA . GLU A 1 415 ? 135.805 152.792 115.129 1.00 52.71 406 GLU B CA 1
ATOM 2386 C C . GLU A 1 415 ? 137.131 152.759 115.879 1.00 51.76 406 GLU B C 1
ATOM 2387 O O 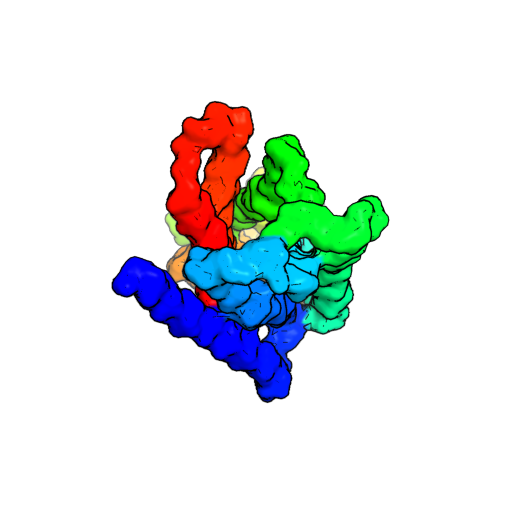. GLU A 1 415 ? 137.453 151.765 116.542 1.00 54.78 406 GLU B O 1
ATOM 2389 N N . THR A 1 416 ? 137.923 153.829 115.772 1.00 53.37 407 THR B N 1
ATOM 2390 C CA . THR A 1 416 ? 139.233 153.845 116.417 1.00 53.64 407 THR B CA 1
ATOM 2391 C C . THR A 1 416 ? 139.112 153.798 117.936 1.00 49.51 407 THR B C 1
ATOM 2392 O O . THR A 1 416 ? 139.891 153.107 118.602 1.00 52.63 407 THR B O 1
ATOM 2396 N N . LEU A 1 417 ? 138.149 154.525 118.504 1.00 40.95 408 LEU B N 1
ATOM 2397 C CA . LEU A 1 417 ? 137.943 154.467 119.947 1.00 47.07 408 LEU B CA 1
ATOM 2398 C C . LEU A 1 417 ? 137.517 153.071 120.380 1.00 47.99 408 LEU B C 1
ATOM 2399 O O . LEU A 1 417 ? 137.956 152.570 121.423 1.00 49.34 408 LEU B O 1
ATOM 2404 N N . TRP A 1 418 ? 136.663 152.426 119.584 1.00 44.31 409 TRP B N 1
ATOM 2405 C CA . TRP A 1 418 ? 136.239 151.065 119.888 1.00 40.25 409 TRP B CA 1
ATOM 2406 C C . TRP A 1 418 ? 137.426 150.110 119.881 1.00 42.31 409 TRP B C 1
ATOM 2407 O O . TRP A 1 418 ? 137.557 149.256 120.765 1.00 46.09 409 TRP B O 1
ATOM 2418 N N . GLU A 1 419 ? 138.298 150.235 118.877 1.00 45.13 410 GLU B N 1
ATOM 2419 C CA . GLU A 1 419 ? 139.481 149.381 118.815 1.00 45.84 410 GLU B CA 1
ATOM 2420 C C . GLU A 1 419 ? 140.419 149.639 119.986 1.00 36.33 410 GLU B C 1
ATOM 2421 O O . GLU A 1 419 ? 140.989 148.693 120.542 1.00 31.99 410 GLU B O 1
ATOM 2423 N N . LEU A 1 420 ? 140.590 150.906 120.371 1.00 40.31 411 LEU B N 1
ATOM 2424 C CA . LEU A 1 420 ? 141.404 151.219 121.540 1.00 38.62 411 LEU B CA 1
ATOM 2425 C C . LEU A 1 420 ? 140.834 150.566 122.791 1.00 48.94 411 LEU B C 1
ATOM 2426 O O . LEU A 1 420 ? 141.575 149.993 123.595 1.00 55.64 411 LEU B O 1
ATOM 2431 N N . GLY A 1 421 ? 139.513 150.632 122.968 1.00 49.07 412 GLY B N 1
ATOM 2432 C CA . GLY A 1 421 ? 138.904 150.000 124.130 1.00 40.02 412 GLY B CA 1
ATOM 2433 C C . GLY A 1 421 ? 139.056 148.490 124.126 1.00 37.04 412 GLY B C 1
ATOM 2434 O O . GLY A 1 421 ? 139.377 147.881 125.154 1.00 36.67 412 GLY B O 1
ATOM 2435 N N . TYR A 1 422 ? 138.831 147.866 122.969 1.00 35.45 413 TYR B N 1
ATOM 2436 C CA . TYR A 1 422 ? 138.954 146.415 122.871 1.00 33.00 413 TYR B CA 1
ATOM 2437 C C . TYR A 1 422 ? 140.379 145.964 123.161 1.00 31.20 413 TYR B C 1
ATOM 2438 O O . TYR A 1 422 ? 140.591 144.969 123.863 1.00 16.39 413 TYR B O 1
ATOM 2447 N N . TRP A 1 423 ? 141.372 146.679 122.628 1.00 47.80 414 TRP B N 1
ATOM 2448 C CA . TRP A 1 423 ? 142.758 146.329 122.917 1.00 42.44 414 TRP B CA 1
ATOM 2449 C C . TRP A 1 423 ? 143.098 146.590 124.379 1.00 41.01 414 TRP B C 1
ATOM 2450 O O . TRP A 1 423 ? 143.857 145.828 124.989 1.00 47.11 414 TRP B O 1
ATOM 2461 N N . LEU A 1 424 ? 142.552 147.664 124.955 1.00 33.88 415 LEU B N 1
ATOM 2462 C CA . LEU A 1 424 ? 142.780 147.950 126.366 1.00 31.41 415 LEU B CA 1
ATOM 2463 C C . LEU A 1 424 ? 142.268 146.818 127.241 1.00 45.87 415 LEU B C 1
ATOM 2464 O O . LEU A 1 424 ? 142.878 146.490 128.265 1.00 45.46 415 LEU B O 1
ATOM 2469 N N . CYS A 1 425 ? 141.142 146.215 126.855 1.00 50.68 416 CYS B N 1
ATOM 2470 C CA . CYS A 1 425 ? 140.632 145.072 127.608 1.00 37.52 416 CYS B CA 1
ATOM 2471 C C . CYS A 1 425 ? 141.676 143.964 127.702 1.00 35.67 416 CYS B C 1
ATOM 2472 O O . CYS A 1 425 ? 141.808 143.313 128.745 1.00 30.54 416 CYS B O 1
ATOM 2475 N N . TYR A 1 426 ? 142.436 143.743 126.626 1.00 46.20 417 TYR B N 1
ATOM 2476 C CA . TYR A 1 426 ? 143.500 142.743 126.657 1.00 47.10 417 TYR B CA 1
ATOM 2477 C C . TYR A 1 426 ? 144.683 143.197 127.501 1.00 49.20 417 TYR B C 1
ATOM 2478 O O . TYR A 1 426 ? 145.430 142.357 128.014 1.00 50.06 417 TYR B O 1
ATOM 2487 N N . VAL A 1 427 ? 144.875 144.510 127.650 1.00 43.16 418 VAL B N 1
ATOM 2488 C CA . VAL A 1 427 ? 146.014 145.017 128.412 1.00 39.64 418 VAL B CA 1
ATOM 2489 C C . VAL A 1 427 ? 145.944 144.550 129.860 1.00 41.80 418 VAL B C 1
ATOM 2490 O O . VAL A 1 427 ? 146.977 144.411 130.527 1.00 44.88 418 VAL B O 1
ATOM 2494 N N . ASN A 1 428 ? 144.736 144.275 130.360 1.00 36.46 419 ASN B N 1
ATOM 2495 C CA . ASN A 1 428 ? 144.582 143.742 131.711 1.00 37.93 419 ASN B CA 1
ATOM 2496 C C . ASN A 1 428 ? 145.401 142.471 131.902 1.00 41.82 419 ASN B C 1
ATOM 2497 O O . ASN A 1 428 ? 145.944 142.227 132.986 1.00 37.60 419 ASN B O 1
ATOM 2502 N N . SER A 1 429 ? 145.504 141.651 130.854 1.00 43.84 420 SER B N 1
ATOM 2503 C CA . SER A 1 429 ? 146.302 140.434 130.938 1.00 37.07 420 SER B CA 1
ATOM 2504 C C . SER A 1 429 ? 147.771 140.750 131.174 1.00 45.26 420 SER B C 1
ATOM 2505 O O . SER A 1 429 ? 148.449 140.047 131.929 1.00 44.06 420 SER B O 1
ATOM 2508 N N . THR A 1 430 ? 148.285 141.794 130.522 1.00 49.36 421 THR B N 1
ATOM 2509 C CA . THR A 1 430 ? 149.690 142.152 130.689 1.00 48.89 421 THR B CA 1
ATOM 2510 C C . THR A 1 430 ? 149.983 142.600 132.116 1.00 58.70 421 THR B C 1
ATOM 2511 O O . THR A 1 430 ? 151.021 142.244 132.686 1.00 62.73 421 THR B O 1
ATOM 2515 N N . ILE A 1 431 ? 149.081 143.385 132.709 1.00 52.56 422 ILE B N 1
ATOM 2516 C CA . ILE A 1 431 ? 149.315 143.911 134.049 1.00 44.32 422 ILE B CA 1
ATOM 2517 C C . ILE A 1 431 ? 149.218 142.814 135.102 1.00 49.68 422 ILE B C 1
ATOM 2518 O O . ILE A 1 431 ? 149.837 142.916 136.168 1.00 52.15 422 ILE B O 1
ATOM 2523 N N . ASN A 1 432 ? 148.443 141.760 134.833 1.00 50.74 423 ASN B N 1
ATOM 2524 C CA . ASN A 1 432 ? 148.128 140.783 135.874 1.00 52.45 423 ASN B CA 1
ATOM 2525 C C . ASN A 1 432 ? 149.363 140.111 136.467 1.00 52.27 423 ASN B C 1
ATOM 2526 O O . ASN A 1 432 ? 149.464 140.051 137.705 1.00 55.27 423 ASN B O 1
ATOM 2531 N N . PRO A 1 433 ? 150.317 139.582 135.686 1.00 50.48 424 PRO B N 1
ATOM 2532 C CA . PRO A 1 433 ? 151.557 139.098 136.320 1.00 54.42 424 PRO B CA 1
ATOM 2533 C C . PRO A 1 433 ? 152.317 140.193 137.044 1.00 60.28 424 PRO B C 1
ATOM 2534 O O . PRO A 1 433 ? 152.913 139.939 138.098 1.00 63.47 424 PRO B O 1
ATOM 2538 N N . MET A 1 434 ? 152.312 141.414 136.503 1.00 53.65 425 MET B N 1
ATOM 2539 C CA . MET A 1 434 ? 153.005 142.516 137.161 1.00 52.27 425 MET B CA 1
ATOM 2540 C C . MET A 1 434 ? 152.340 142.886 138.479 1.00 54.76 425 MET B C 1
ATOM 2541 O O . MET A 1 434 ? 153.006 143.399 139.385 1.00 52.82 425 MET B O 1
ATOM 2543 N N . CYS A 1 435 ? 151.034 142.642 138.601 1.00 55.44 426 CYS B N 1
ATOM 2544 C CA . CYS A 1 435 ? 150.347 142.909 139.860 1.00 57.41 426 CYS B CA 1
ATOM 2545 C C . CYS A 1 435 ? 150.868 142.008 140.973 1.00 58.94 426 CYS B C 1
ATOM 2546 O O . CYS A 1 435 ? 151.062 142.459 142.108 1.00 61.05 426 CYS B O 1
ATOM 2549 N N . TYR A 1 436 ? 151.095 140.728 140.669 1.00 60.80 427 TYR B N 1
ATOM 2550 C CA . TYR A 1 436 ? 151.623 139.813 141.677 1.00 63.89 427 TYR B CA 1
ATOM 2551 C C . TYR A 1 436 ? 153.065 140.154 142.031 1.00 67.04 427 TYR B C 1
ATOM 2552 O O . TYR A 1 436 ? 153.452 140.098 143.204 1.00 68.81 427 TYR B O 1
ATOM 2561 N N . ALA A 1 437 ? 153.875 140.500 141.027 1.00 67.38 428 ALA B N 1
ATOM 2562 C CA . ALA A 1 437 ? 155.303 140.706 141.249 1.00 67.39 428 ALA B CA 1
ATOM 2563 C C . ALA A 1 437 ? 155.561 141.895 142.167 1.00 71.22 428 ALA B C 1
ATOM 2564 O O . ALA A 1 437 ? 156.418 141.833 143.056 1.00 70.62 428 ALA B O 1
ATOM 2566 N N . LEU A 1 438 ? 154.833 142.988 141.964 1.00 74.67 429 LEU B N 1
ATOM 2567 C CA . LEU A 1 438 ? 155.027 144.196 142.758 1.00 73.26 429 LEU B CA 1
ATOM 2568 C C . LEU A 1 438 ? 154.645 143.969 144.217 1.00 68.55 429 LEU B C 1
ATOM 2569 O O . LEU A 1 438 ? 155.507 143.728 145.063 1.00 69.18 429 LEU B O 1
#

B-factor: mean 62.22, std 22.83, range [6.13, 125.51]

Sequence (399 aa):
WQVAFIGITTGLLSLATVTGNLLVLISFKVNTELKTVNNYFLLSLACADLIIGTFSMNLYTTYLLMGHWALGTLACDLWLALDYVASNASVMNLLLISFDRYFSVTRPLSYRAKRTPRRAALMIGLAWLVSFVLWAPAILFWQYLERTVLAGQCYIQFLSQPIITFGTAMAAFYLPVTVMCTLYWRIYRFRRRGAEALERAFSLEDDKEALLAALDALAEAFADDAELTALLALLRRLLEDELAALRAALTRFPEFREALLALLDRYLATRDLADARDLVWALVLAIASDPRYRPAVAAMIAFGDAEVLRAGLLRGAEALGLPGGEALVEEIMAEAEKEKKAARTLSAILLAFILTWTPYNIMVLVSTFCKDCVPETLWELGYWLC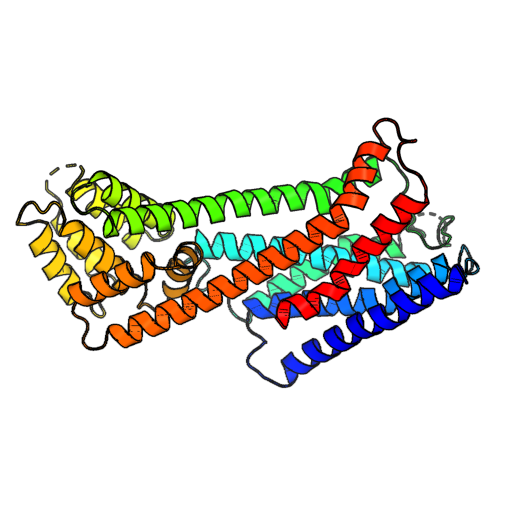YVNSTINPMCYAL

Nearest PDB structures (foldseek):
  4u14-assembly1_A  TM=6.341E-01  e=3.909E-21  Rattus norvegicus
  4daj-assembly2_B  TM=6.167E-01  e=5.166E-21  Rattus norvegicus
  4daj-assembly6_D  TM=6.118E-01  e=1.922E-20  Rattus norvegicus
  4mqs-assembly1_A  TM=8.229E-01  e=1.580E-14  Homo sapiens
  4mqt-assembly1_A  TM=8.415E-01  e=4.449E-14  Homo sapiens

Secondary structure (DSSP, 8-state):
-HHHHHHHHHHHHHHHHHHHHHHHHHHHHHSTTTTSHHHHHHHHHHHHHHHHIIIIIHHHHHHHHSTT-TTT-TTHHHHHHHHHHHHHHHHHHHHHHHHHHHHHHHSTTTTTTT--TTHHHHHHHHHHHHHHHHHHHHHHHTTT---S-TT-SSS-TT--SHHHHHHHIIIIIIHHHHHHHHHHHHHHHHHHHHHHHHHHTTS-SS-HHHHHHHHHHHHHHS-S-SHHHHHHHHHHHHH---THHHHHHHTTS-SSTHHHHHHHHHHHTTT-SSHHHHHHHHHHHHHHSSTTTHHHHHHHTSSSTTTHHHHHHHHHHHHHT-TTHHHHHHHHHHHHHHHHHHHHHHHHHHHHHHHHHHHHHHHHHTTTSSSTTS-HHHHHHHHHHHHHHHHHHHHHHH-

Radius of gyration: 26.18 Å; Cα contacts (8 Å, |Δi|>4): 464; chains: 1; bounding box: 39×38×84 Å

Foldseek 3Di:
DVLVVVVVVLVVLLVLLQVLLVVVLVVCVVDVPQLWLLNVLLNLLSVLLNLCSVQNSNVVSCCVRVVPLFVPDQCLLVSVLSVQLSLQLNLLSLLVSLVLVLCCQQVVQVCLVVGGSVVSVVVSVVSSVVSCVVGNCCQRCVCVCVVGQVSGGNDGDPCPDLVSVLVCLCVRPNVSLVVSVVSVVVLVVLLVLLLVLLQCLQVPQQDLVSLLSNLVSVLSLPVPDPLSNVLSVCLSVLLCVVCVCNVVSLPPDDPPSPLLVVLCCVCNVVVDRRSSSLSVLLVLLVQCPDSRNLSNVLSSCQPNVPPRVLVSNVSNCVSSVDPCSVVSSVVSVVSSPVSNLSVVLSVVLSVLQCVQQVQLSVLSVCCPVVVPPDDPVSNSSSVSSNSVSSSCSSVSVVD

Solvent-accessible surface area: 19165 Å² total; per-residue (Å²): 124,91,96,65,72,39,22,74,56,13,45,71,26,16,50,53,0,41,84,20,1,49,54,48,44,119,42,25,98,86,56,104,85,35,65,65,21,54,63,15,10,31,73,1,1,4,44,0,4,52,33,12,0,81,40,6,1,43,48,39,10,77,71,86,52,55,53,92,25,42,127,56,39,127,65,11,22,119,20,25,8,35,5,38,7,2,22,24,0,9,5,19,0,9,55,40,16,26,80,34,75,49,58,33,11,27,121,2,27,61,70,47,101,58,46,56,77,82,46,8,69,138,38,23,33,59,12,52,60,55,0,104,82,102,34,14,54,22,20,44,113,118,11,149,152,144,81,70,43,28,80,4,18,21,119,8,32,35,47,90,45,70,147,84,32,31,37,40,18,104,68,34,25,33,105,10,11,84,54,3,53,58,13,104,195,125,28,52,44,19,8,52,140,9,12,65,9,16,26,37,12,56,94,41,76,100,41,59,78,16,8,59,51,9,2,62,12,8,32,48,0,0,60,59,36,88,50,16,28,56,8,1,60,34,5,26,72,68,67,89,194,130,55,85,63,10,116,68,26,11,62,70,67,73,101,80,12,82,41,20,54,66,26,15,46,66,4,48,90,76,101,21,70,44,44,2,11,40,10,8,15,2,9,12,17,40,8,4,65,44,114,48,37,25,52,1,0,1,22,13,8,12,61,27,20,102,75,36,1,35,62,2,2,52,60,0,16,86,53,29,57,62,119,53,8,85,74,42,27,64,64,18,46,62,37,3,62,62,54,81,43,28,34,146,33,24,33,45,4,24,102,14,0,54,126,4,41,20,42,63,18,111,12,10,99,32,40,60,135,85,68,108,61,49,81,84,89,104,70,37,86,3,70,63,62,23,18,33,8,5,34,65,6,21,57,18,49,89,125